Protein AF-A0A1G2BNE0-F1 (afdb_monomer_lite)

Secondary structure (DSSP, 8-state):
-----SSGGGS-HHHHHHHTSHHHHHHHHHHHHHTT--HHHHHHHHHHHHHHHTTSS-GGGHHHHHTTSTTGGGS-HHHHHHHHIIIIIGGGHHHHS-HHHHHHHHT-------PPPPPHHHHHHHHHTSSSPPEEE-HHHHHHH-GGGGGSBSSSSPEE-TTS-EE--BHHHHHHHHHHHH-SS---HHHHHHHHHH-TTGGGS-HHHHHHHHHHHHHHHH---EEEEE-TTSBEEEESS--HHHHHHHHHHHHHHHHHHHHHHHHHHHHHHHHHHHHHHHHHHHHHTT-TTHHHHHHHHHHHHT-HHHHHHHHHHHHHTT-HHHHHHH-HHHHHHHHHHHHHHH-HHHHHH--S--SSHHHHHHHHHIIIIIIS---HHHHHHHHHHHHHHTT-SS-SEEEETTTTEEEEPPEEEETTEEEE-

Radius of gyration: 36.41 Å; chains: 1; bounding box: 73×84×83 Å

Sequence (425 aa):
MPNVLTSFDELPPAVKTVVLSDDVSDANVTLRAAHTLSPPQYDYMLRTIREILLSRIGVLDLSSALSRMPAGNRVDLRKLALDIALTRLWPLQDYLGTVDVLINRLGGRAPEKIPLPRPETDSATEEEVSTVSWLPGSAKDMLERFPRFAEMYLTHRPIRDTEGRLRPPTVTVWLQDYLHTMGATGANSLKRSQYLAKSGNTRTLTDEEKMNLLNFLESYEDMVDMYWRVTGDSFLLIERELPKEAARQQRSAAATLQLSALTDYYRNMQENYARVLEDKKRGLKLEIGENTRKLADIVWDSLGLGDTDRCVAAIDLMLDRQIMQDILKTDQRFRGIVARMIEVKYGLQARARWNGDFTQLSPWFLFLRLLLADKLRMEEGRAAIIADYLNKKAGYRMSPLYLDLNSGKFLFREITYENGTLAVA

Organism: NCBI:txid1798549

Structure (mmCIF, N/CA/C/O backbone):
data_AF-A0A1G2BNE0-F1
#
_entry.id   AF-A0A1G2BNE0-F1
#
loop_
_atom_site.group_PDB
_atom_site.id
_atom_site.type_symbol
_atom_site.label_atom_id
_atom_site.label_alt_id
_atom_site.label_comp_id
_atom_site.label_asym_id
_atom_site.label_entity_id
_atom_site.label_seq_id
_atom_site.pdbx_PDB_ins_code
_atom_site.Cartn_x
_atom_site.Cartn_y
_atom_site.Cartn_z
_atom_site.occupancy
_atom_site.B_iso_or_equiv
_atom_site.auth_seq_id
_atom_site.auth_comp_id
_atom_site.auth_asym_id
_atom_site.auth_atom_id
_atom_site.pdbx_PDB_model_num
ATOM 1 N N . MET A 1 1 ? -19.904 -31.376 27.453 1.00 40.84 1 MET A N 1
ATOM 2 C CA . MET A 1 1 ? -18.930 -32.114 26.623 1.00 40.84 1 MET A CA 1
ATOM 3 C C . MET A 1 1 ? -18.134 -31.081 25.845 1.00 40.84 1 MET A C 1
ATOM 5 O O . MET A 1 1 ? -18.768 -30.136 25.390 1.00 40.84 1 MET A O 1
ATOM 9 N N . PRO A 1 2 ? -16.798 -31.177 25.770 1.00 51.44 2 PRO A N 1
ATOM 10 C CA . PRO A 1 2 ? -16.008 -30.249 24.963 1.00 51.44 2 PRO A CA 1
ATOM 11 C C . PRO A 1 2 ? -16.441 -30.340 23.491 1.00 51.44 2 PRO A C 1
ATOM 13 O O . PRO A 1 2 ? -16.740 -31.433 23.008 1.00 51.44 2 PRO A O 1
ATOM 16 N N . ASN A 1 3 ? -16.528 -29.196 22.806 1.00 65.56 3 ASN A N 1
ATOM 17 C CA . ASN A 1 3 ? -16.832 -29.144 21.375 1.00 65.56 3 ASN A CA 1
ATOM 18 C C . ASN A 1 3 ? -15.723 -29.873 20.609 1.00 65.56 3 ASN A C 1
ATOM 20 O O . ASN A 1 3 ? -14.571 -29.445 20.634 1.00 65.56 3 ASN A O 1
ATOM 24 N N . VAL A 1 4 ? -16.066 -30.981 19.953 1.00 70.19 4 VAL A N 1
ATOM 25 C CA . VAL A 1 4 ? -15.125 -31.730 19.114 1.00 70.19 4 VAL A CA 1
ATOM 26 C C . VAL A 1 4 ? -14.950 -30.975 17.803 1.00 70.19 4 VAL A C 1
ATOM 28 O O . VAL A 1 4 ? -15.927 -30.762 17.086 1.00 70.19 4 VAL A O 1
ATOM 31 N N . LEU A 1 5 ? -13.715 -30.586 17.489 1.00 72.31 5 LEU A N 1
ATOM 32 C CA . LEU A 1 5 ? -13.405 -29.847 16.268 1.00 72.31 5 LEU A CA 1
ATOM 33 C C . LEU A 1 5 ? -13.205 -30.807 15.090 1.00 72.31 5 LEU A C 1
ATOM 35 O O . LEU A 1 5 ? -12.603 -31.888 15.207 1.00 72.31 5 LEU A O 1
ATOM 39 N N . THR A 1 6 ? -13.717 -30.423 13.925 1.00 75.06 6 THR A N 1
ATOM 40 C CA . THR A 1 6 ? -13.637 -31.241 12.711 1.00 75.06 6 THR A CA 1
ATOM 41 C C . THR A 1 6 ? -12.370 -30.959 11.909 1.00 75.06 6 THR A C 1
ATOM 43 O O . THR A 1 6 ? -11.842 -31.876 11.270 1.00 75.06 6 THR A O 1
ATOM 46 N N . SER A 1 7 ? -11.819 -29.745 12.010 1.00 86.94 7 SER A N 1
ATOM 47 C CA . SER A 1 7 ? -10.643 -29.316 11.251 1.00 86.94 7 SER A CA 1
ATOM 48 C C . SER A 1 7 ? -9.696 -28.420 12.058 1.00 86.94 7 SER A C 1
ATOM 50 O O . SER A 1 7 ? -10.061 -27.846 13.080 1.00 86.94 7 SER A O 1
ATOM 52 N N . PHE A 1 8 ? -8.450 -28.303 11.583 1.00 85.38 8 PHE A N 1
ATOM 53 C CA . PHE A 1 8 ? -7.445 -27.406 12.168 1.00 85.38 8 PHE A CA 1
ATOM 54 C C . PHE A 1 8 ? -7.850 -25.930 12.041 1.00 85.38 8 PHE A C 1
ATOM 56 O O . PHE A 1 8 ? -7.502 -25.112 12.892 1.00 85.38 8 PHE A O 1
ATOM 63 N N . ASP A 1 9 ? -8.634 -25.597 11.015 1.00 85.94 9 ASP A N 1
ATOM 64 C CA . ASP A 1 9 ? -9.104 -24.239 10.751 1.00 85.94 9 ASP A CA 1
ATOM 65 C C . ASP A 1 9 ? -10.111 -23.742 11.795 1.00 85.94 9 ASP A C 1
ATOM 67 O O . ASP A 1 9 ? -10.322 -22.537 11.912 1.00 85.94 9 ASP A O 1
ATOM 71 N N . GLU A 1 10 ? -10.663 -24.631 12.616 1.00 88.81 10 GLU A N 1
ATOM 72 C CA . GLU A 1 10 ? -11.574 -24.274 13.707 1.00 88.81 10 GLU A CA 1
ATOM 73 C C . GLU A 1 10 ? -10.846 -23.967 15.028 1.00 88.81 10 GLU A C 1
ATOM 75 O O . GLU A 1 10 ? -11.484 -23.572 16.004 1.00 88.81 10 GLU A O 1
ATOM 80 N N . LEU A 1 11 ? -9.518 -24.140 15.095 1.00 89.31 11 LEU A N 1
ATOM 81 C CA . LEU A 1 11 ? -8.759 -23.820 16.306 1.00 89.31 11 LEU A CA 1
ATOM 82 C C . LEU A 1 11 ? -8.760 -22.304 16.587 1.00 89.31 11 LEU A C 1
ATOM 84 O O . LEU A 1 11 ? -8.671 -21.506 15.645 1.00 89.31 11 LEU A O 1
ATOM 88 N N . PRO A 1 12 ? -8.779 -21.885 17.868 1.00 90.75 12 PRO A N 1
ATOM 89 C CA . PRO A 1 12 ? -8.624 -20.479 18.225 1.00 90.75 12 PRO A CA 1
ATOM 90 C C . PRO A 1 12 ? -7.333 -19.884 17.633 1.00 90.75 12 PRO A C 1
ATOM 92 O O . PRO A 1 12 ? -6.305 -20.568 17.639 1.00 90.75 12 PRO A O 1
ATOM 95 N N . PRO A 1 13 ? -7.331 -18.617 17.172 1.00 86.50 13 PRO A N 1
ATOM 96 C CA . PRO A 1 13 ? -6.152 -17.991 16.569 1.00 86.50 13 PRO A CA 1
ATOM 97 C C . PRO A 1 13 ? -4.893 -18.081 17.440 1.00 86.50 13 PRO A C 1
ATOM 99 O O . PRO A 1 13 ? -3.853 -18.504 16.950 1.00 86.50 13 PRO A O 1
ATOM 102 N N . ALA A 1 14 ? -5.011 -17.812 18.747 1.00 87.56 14 ALA A N 1
ATOM 103 C CA . ALA A 1 14 ? -3.910 -17.942 19.710 1.00 87.56 14 ALA A CA 1
ATOM 104 C C . ALA A 1 14 ? -3.272 -19.344 19.707 1.00 87.56 14 ALA A C 1
ATOM 106 O O . ALA A 1 14 ? -2.053 -19.494 19.748 1.00 87.56 14 ALA A O 1
ATOM 107 N N . VAL A 1 15 ? -4.104 -20.387 19.613 1.00 92.69 15 VAL A N 1
ATOM 108 C CA . VAL A 1 15 ? -3.657 -21.785 19.570 1.00 92.69 15 VAL A CA 1
ATOM 109 C C . VAL A 1 15 ? -2.975 -22.081 18.237 1.00 92.69 15 VAL A C 1
ATOM 111 O O . VAL A 1 15 ? -1.924 -22.717 18.226 1.00 92.69 15 VAL A O 1
ATOM 114 N N . LYS A 1 16 ? -3.528 -21.599 17.116 1.00 92.00 16 LYS A N 1
ATOM 115 C CA . LYS A 1 16 ? -2.912 -21.760 15.789 1.00 92.00 16 LYS A CA 1
ATOM 116 C C . LYS A 1 16 ? -1.530 -21.121 15.728 1.00 92.00 16 LYS A C 1
ATOM 118 O O . LYS A 1 16 ? -0.616 -21.770 15.235 1.00 92.00 16 LYS A O 1
ATOM 123 N N . THR A 1 17 ? -1.366 -19.912 16.262 1.00 89.56 17 THR A N 1
ATOM 124 C CA . THR A 1 17 ? -0.073 -19.212 16.294 1.00 89.56 17 THR A CA 1
ATOM 125 C C . THR A 1 17 ? 0.987 -20.035 17.013 1.00 89.56 17 THR A C 1
ATOM 127 O O . THR A 1 17 ? 2.073 -20.231 16.479 1.00 89.56 17 THR A O 1
ATOM 130 N N . VAL A 1 18 ? 0.658 -20.589 18.185 1.00 91.75 18 VAL A N 1
ATOM 131 C CA . VAL A 1 18 ? 1.583 -21.466 18.914 1.00 91.75 18 VAL A CA 1
ATOM 132 C C . VAL A 1 18 ? 1.841 -22.751 18.131 1.00 91.75 18 VAL A C 1
ATOM 134 O O . VAL A 1 18 ? 2.983 -23.155 17.990 1.00 91.75 18 VAL A O 1
ATOM 137 N N . VAL A 1 19 ? 0.816 -23.411 17.586 1.00 91.88 19 VAL A N 1
ATOM 138 C CA . VAL A 1 19 ? 0.994 -24.693 16.878 1.00 91.88 19 VAL A CA 1
ATOM 139 C C . VAL A 1 19 ? 1.752 -24.547 15.551 1.00 91.88 19 VAL A C 1
ATOM 141 O O . VAL A 1 19 ? 2.367 -25.514 15.106 1.00 91.88 19 VAL A O 1
ATOM 144 N N . LEU A 1 20 ? 1.716 -23.374 14.922 1.00 88.38 20 LEU A N 1
ATOM 145 C CA . LEU A 1 20 ? 2.417 -23.082 13.671 1.00 88.38 20 LEU A CA 1
ATOM 146 C C . LEU A 1 20 ? 3.781 -22.410 13.879 1.00 88.38 20 LEU A C 1
ATOM 148 O O . LEU A 1 20 ? 4.430 -22.092 12.887 1.00 88.38 20 LEU A O 1
ATOM 152 N N . SER A 1 21 ? 4.219 -22.183 15.121 1.00 89.50 21 SER A N 1
ATOM 153 C CA . SER A 1 21 ? 5.506 -21.532 15.371 1.00 89.50 21 SER A CA 1
ATOM 154 C C . SER A 1 21 ? 6.698 -22.430 15.013 1.00 89.50 21 SER A C 1
ATOM 156 O O . SER A 1 21 ? 6.613 -23.665 15.022 1.00 89.50 21 SER A O 1
ATOM 158 N N . ASP A 1 22 ? 7.841 -21.806 14.728 1.00 83.75 22 ASP A N 1
ATOM 159 C CA . ASP A 1 22 ? 9.083 -22.524 14.423 1.00 83.75 22 ASP A CA 1
ATOM 160 C C . ASP A 1 22 ? 9.552 -23.368 15.620 1.00 83.75 22 ASP A C 1
ATOM 162 O O . ASP A 1 22 ? 9.897 -24.539 15.449 1.00 83.75 22 ASP A O 1
ATOM 166 N N . ASP A 1 23 ? 9.408 -22.848 16.847 1.00 85.88 23 ASP A N 1
ATOM 167 C CA . ASP A 1 23 ? 9.718 -23.563 18.097 1.00 85.88 23 ASP A CA 1
ATOM 168 C C . ASP A 1 23 ? 9.005 -24.918 18.187 1.00 85.88 23 ASP A C 1
ATOM 170 O O . ASP A 1 23 ? 9.530 -25.917 18.685 1.00 85.88 23 ASP A O 1
ATOM 174 N N . VAL A 1 24 ? 7.771 -24.962 17.692 1.00 86.44 24 VAL A N 1
ATOM 175 C CA . VAL A 1 24 ? 6.940 -26.156 17.678 1.00 86.44 24 VAL A CA 1
ATOM 176 C C . VAL A 1 24 ? 7.434 -27.176 16.655 1.00 86.44 24 VAL A C 1
ATOM 178 O O . VAL A 1 24 ? 7.441 -28.382 16.943 1.00 86.44 24 VAL A O 1
ATOM 181 N N . SER A 1 25 ? 7.847 -26.714 15.479 1.00 81.25 25 SER A N 1
ATOM 182 C CA . SER A 1 25 ? 8.439 -27.568 14.449 1.00 81.25 25 SER A CA 1
ATOM 183 C C . SER A 1 25 ? 9.757 -28.173 14.936 1.00 81.25 25 SER A C 1
ATOM 185 O O . SER A 1 25 ? 9.936 -29.395 14.861 1.00 81.25 25 SER A O 1
ATOM 187 N N . ASP A 1 26 ? 10.613 -27.359 15.551 1.00 89.06 26 ASP A N 1
ATOM 188 C CA . ASP A 1 26 ? 11.897 -27.776 16.118 1.00 89.06 26 ASP A CA 1
ATOM 189 C C . ASP A 1 26 ? 11.730 -28.740 17.299 1.00 89.06 26 ASP A C 1
ATOM 191 O O . ASP A 1 26 ? 12.454 -29.739 17.410 1.00 89.06 26 ASP A O 1
ATOM 195 N N . ALA A 1 27 ? 10.717 -28.522 18.144 1.00 91.44 27 ALA A N 1
ATOM 196 C CA . ALA A 1 27 ? 10.373 -29.445 19.222 1.00 91.44 27 ALA A CA 1
ATOM 197 C C . ALA A 1 27 ? 10.005 -30.838 18.687 1.00 91.44 27 ALA A C 1
ATOM 199 O O . ALA A 1 27 ? 10.442 -31.847 19.244 1.00 91.44 27 ALA A O 1
ATOM 200 N N . ASN A 1 28 ? 9.254 -30.930 17.582 1.00 92.88 28 ASN A N 1
ATOM 201 C CA . ASN A 1 28 ? 8.907 -32.225 16.988 1.00 92.88 28 ASN A CA 1
ATOM 202 C C . ASN A 1 28 ? 10.147 -32.955 16.440 1.00 92.88 28 ASN A C 1
ATOM 204 O O . ASN A 1 28 ? 10.296 -34.163 16.654 1.00 92.88 28 ASN A O 1
ATOM 208 N N . VAL A 1 29 ? 11.059 -32.235 15.778 1.00 91.94 29 VAL A N 1
ATOM 209 C CA . VAL A 1 29 ? 12.330 -32.800 15.286 1.00 91.94 29 VAL A CA 1
ATOM 210 C C . VAL A 1 29 ? 13.188 -33.290 16.455 1.00 91.94 29 VAL A C 1
ATOM 212 O O . VAL A 1 29 ? 13.724 -34.402 16.411 1.00 91.94 29 VAL A O 1
ATOM 215 N N . THR A 1 30 ? 13.247 -32.510 17.534 1.00 95.31 30 THR A N 1
ATOM 216 C CA . THR A 1 30 ? 13.986 -32.850 18.755 1.00 95.31 30 THR A CA 1
ATOM 217 C C . THR A 1 30 ? 13.413 -34.095 19.432 1.00 95.31 30 THR A C 1
ATOM 219 O O . THR A 1 30 ? 14.171 -35.003 19.774 1.00 95.31 30 THR A O 1
ATOM 222 N N . LEU A 1 31 ? 12.084 -34.208 19.554 1.00 96.38 31 LEU A N 1
ATOM 223 C CA . LEU A 1 31 ? 11.413 -35.402 20.086 1.00 96.38 31 LEU A CA 1
ATOM 224 C C . LEU A 1 31 ? 11.733 -36.652 19.260 1.00 96.38 31 LEU A C 1
ATOM 226 O O . LEU A 1 31 ? 12.041 -37.708 19.817 1.00 96.38 31 LEU A O 1
ATOM 230 N N . ARG A 1 32 ? 11.700 -36.533 17.927 1.00 97.12 32 ARG A N 1
ATOM 231 C CA . ARG A 1 32 ? 12.038 -37.637 17.021 1.00 97.12 32 ARG A CA 1
ATOM 232 C C . ARG A 1 32 ? 13.462 -38.130 17.252 1.00 97.12 32 ARG A C 1
ATOM 234 O O . ARG A 1 32 ? 13.671 -39.340 17.339 1.00 97.12 32 ARG A O 1
ATOM 241 N N . ALA A 1 33 ? 14.418 -37.207 17.344 1.00 96.31 33 ALA A N 1
ATOM 242 C CA . ALA A 1 33 ? 15.822 -37.529 17.566 1.00 96.31 33 ALA A CA 1
ATOM 243 C C . ALA A 1 33 ? 16.051 -38.140 18.959 1.00 96.31 33 ALA A C 1
ATOM 245 O O . ALA A 1 33 ? 16.653 -39.208 19.063 1.00 96.31 33 ALA A O 1
ATOM 246 N N . ALA A 1 34 ? 15.509 -37.521 20.012 1.00 97.12 34 ALA A N 1
ATOM 247 C CA . ALA A 1 34 ? 15.708 -37.936 21.402 1.00 97.12 34 ALA A CA 1
ATOM 248 C C . ALA A 1 34 ? 15.182 -39.350 21.698 1.00 97.12 34 ALA A C 1
ATOM 250 O O . ALA A 1 34 ? 15.784 -40.082 22.483 1.00 97.12 34 ALA A O 1
ATOM 251 N N . HIS A 1 35 ? 14.088 -39.751 21.044 1.00 97.12 35 HIS A N 1
ATOM 252 C CA . HIS A 1 35 ? 13.462 -41.070 21.218 1.00 97.12 35 HIS A CA 1
ATOM 253 C C . HIS A 1 35 ? 13.753 -42.042 20.073 1.00 97.12 35 HIS A C 1
ATOM 255 O O . HIS A 1 35 ? 13.184 -43.130 20.029 1.00 97.12 35 HIS A O 1
ATOM 261 N N . THR A 1 36 ? 14.641 -41.661 19.146 1.00 96.69 36 THR A N 1
ATOM 262 C CA . THR A 1 36 ? 15.046 -42.475 17.985 1.00 96.69 36 THR A CA 1
ATOM 263 C C . THR A 1 36 ? 13.844 -43.011 17.185 1.00 96.69 36 THR A C 1
ATOM 265 O O . THR A 1 36 ? 13.821 -44.167 16.755 1.00 96.69 36 THR A O 1
ATOM 268 N N . LEU A 1 37 ? 12.811 -42.180 17.001 1.00 96.81 37 LEU A N 1
ATOM 269 C CA . LEU A 1 37 ? 11.553 -42.611 16.388 1.00 96.81 37 LEU A CA 1
ATOM 270 C C . LEU A 1 37 ? 11.744 -42.894 14.893 1.00 96.81 37 LEU A C 1
ATOM 272 O O . LEU A 1 37 ? 12.189 -42.036 14.118 1.00 96.81 37 LEU A O 1
ATOM 276 N N . SER A 1 38 ? 11.340 -44.092 14.468 1.00 96.38 38 SER A N 1
ATOM 277 C CA . SER A 1 38 ? 11.225 -44.421 13.044 1.00 96.38 38 SER A CA 1
ATOM 278 C C . SER A 1 38 ? 10.166 -43.536 12.361 1.00 96.38 38 SER A C 1
ATOM 280 O O . SER A 1 38 ? 9.273 -43.026 13.042 1.00 96.38 38 SER A O 1
ATOM 282 N N . PRO A 1 39 ? 10.207 -43.355 11.025 1.00 96.06 39 PRO A N 1
ATOM 283 C CA . PRO A 1 39 ? 9.221 -42.521 10.332 1.00 96.06 39 PRO A CA 1
ATOM 284 C C . PRO A 1 39 ? 7.753 -42.881 10.652 1.00 96.06 39 PRO A C 1
ATOM 286 O O . PRO A 1 39 ? 7.015 -41.981 11.044 1.00 96.06 39 PRO A O 1
ATOM 289 N N . PRO A 1 40 ? 7.332 -44.168 10.659 1.00 97.06 40 PRO A N 1
ATOM 290 C CA . PRO A 1 40 ? 5.951 -44.519 11.011 1.00 97.06 40 PRO A CA 1
ATOM 291 C C . PRO A 1 40 ? 5.562 -44.178 12.459 1.00 97.06 40 PRO A C 1
ATOM 293 O O . PRO A 1 40 ? 4.404 -43.872 12.741 1.00 97.06 40 PRO A O 1
ATOM 296 N N . GLN A 1 41 ? 6.513 -44.243 13.394 1.00 97.06 41 GLN A N 1
ATOM 297 C CA . GLN A 1 41 ? 6.291 -43.880 14.798 1.00 97.06 41 GLN A CA 1
ATOM 298 C C . GLN A 1 41 ? 6.159 -42.368 14.969 1.00 97.06 41 GLN A C 1
ATOM 300 O O . GLN A 1 41 ? 5.294 -41.903 15.710 1.00 97.06 41 GLN A O 1
ATOM 305 N N . TYR A 1 42 ? 6.986 -41.607 14.253 1.00 97.06 42 TYR A N 1
ATOM 306 C CA . TYR A 1 42 ? 6.926 -40.152 14.235 1.00 97.06 42 TYR A CA 1
ATOM 307 C C . TYR A 1 42 ? 5.597 -39.651 13.652 1.00 97.06 42 TYR A C 1
ATOM 309 O O . TYR A 1 42 ? 4.924 -38.834 14.281 1.00 97.06 42 TYR A O 1
ATOM 317 N N . ASP A 1 43 ? 5.148 -40.221 12.533 1.00 95.06 43 ASP A N 1
ATOM 318 C CA . ASP A 1 43 ? 3.848 -39.888 11.937 1.00 95.06 43 ASP A CA 1
ATOM 319 C C . ASP A 1 43 ? 2.689 -40.219 12.891 1.00 95.06 43 ASP A C 1
ATOM 321 O O . ASP A 1 43 ? 1.748 -39.435 13.055 1.00 95.06 43 ASP A O 1
ATOM 325 N N . TYR A 1 44 ? 2.771 -41.362 13.583 1.00 97.62 44 TYR A N 1
ATOM 326 C CA . TYR A 1 44 ? 1.791 -41.746 14.599 1.00 97.62 44 TYR A CA 1
ATOM 327 C C . TYR A 1 44 ? 1.757 -40.751 15.770 1.00 97.62 44 TYR A C 1
ATOM 329 O O . TYR A 1 44 ? 0.674 -40.388 16.242 1.00 97.62 44 TYR A O 1
ATOM 337 N N . MET A 1 45 ? 2.924 -40.298 16.236 1.00 97.44 45 MET A N 1
ATOM 338 C CA . MET A 1 45 ? 3.055 -39.294 17.293 1.00 97.44 45 MET A CA 1
ATOM 339 C C . MET A 1 45 ? 2.399 -37.972 16.881 1.00 97.44 45 MET A C 1
ATOM 341 O O . MET A 1 45 ? 1.534 -37.477 17.605 1.00 97.44 45 MET A O 1
ATOM 345 N N . LEU A 1 46 ? 2.747 -37.433 15.708 1.00 96.69 46 LEU A N 1
ATOM 346 C CA . LEU A 1 46 ? 2.178 -36.180 15.199 1.00 96.69 46 LEU A CA 1
ATOM 347 C C . LEU A 1 46 ? 0.658 -36.268 15.044 1.00 96.69 46 LEU A C 1
ATOM 349 O O . LEU A 1 46 ? -0.063 -35.352 15.443 1.00 96.69 46 LEU A O 1
ATOM 353 N N . ARG A 1 47 ? 0.154 -37.399 14.534 1.00 97.25 47 ARG A N 1
ATOM 354 C CA . ARG A 1 47 ? -1.288 -37.652 14.454 1.00 97.25 47 ARG A CA 1
ATOM 355 C C . ARG A 1 47 ? -1.936 -37.661 15.838 1.00 97.25 47 ARG A C 1
ATOM 357 O O . ARG A 1 47 ? -2.980 -37.050 16.008 1.00 97.25 47 ARG A O 1
ATOM 364 N N . THR A 1 48 ? -1.321 -38.308 16.826 1.00 97.75 48 THR A N 1
ATOM 365 C CA . THR A 1 48 ? -1.856 -38.359 18.198 1.00 97.75 48 THR A CA 1
ATOM 366 C C . THR A 1 48 ? -1.921 -36.964 18.824 1.00 97.75 48 THR A C 1
ATOM 368 O O . THR A 1 48 ? -2.944 -36.606 19.402 1.00 97.75 48 THR A O 1
ATOM 371 N N . ILE A 1 49 ? -0.874 -36.149 18.649 1.00 97.12 49 ILE A N 1
ATOM 372 C CA . ILE A 1 49 ? -0.860 -34.748 19.099 1.00 97.12 49 ILE A CA 1
ATOM 373 C C . ILE A 1 49 ? -2.000 -33.972 18.433 1.00 97.12 49 ILE A C 1
ATOM 375 O O . ILE A 1 49 ? -2.769 -33.307 19.121 1.00 97.12 49 ILE A O 1
ATOM 379 N N . ARG A 1 50 ? -2.163 -34.102 17.111 1.00 95.50 50 ARG A N 1
ATOM 380 C CA . ARG A 1 50 ? -3.248 -33.446 16.368 1.00 95.50 50 ARG A CA 1
ATOM 381 C C . ARG A 1 50 ? -4.633 -33.830 16.894 1.00 95.50 50 ARG A C 1
ATOM 383 O O . ARG A 1 50 ? -5.479 -32.958 17.050 1.00 95.50 50 ARG A O 1
ATOM 390 N N . GLU A 1 51 ? -4.872 -35.106 17.175 1.00 96.81 51 GLU A N 1
ATOM 391 C CA . GLU A 1 51 ? -6.164 -35.574 17.692 1.00 96.81 51 GLU A CA 1
ATOM 392 C C . GLU A 1 51 ? -6.466 -35.030 19.102 1.00 96.81 51 GLU A C 1
ATOM 394 O O . GLU A 1 51 ? -7.625 -34.747 19.408 1.00 96.81 51 GLU A O 1
ATOM 399 N N . ILE A 1 52 ? -5.441 -34.808 19.935 1.00 96.88 52 ILE A N 1
ATOM 400 C CA . ILE A 1 52 ? -5.586 -34.120 21.231 1.00 96.88 52 ILE A CA 1
ATOM 401 C C . ILE A 1 52 ? -5.913 -32.637 21.026 1.00 96.88 52 ILE A C 1
ATOM 403 O O . ILE A 1 52 ? -6.823 -32.122 21.670 1.00 96.88 52 ILE A O 1
ATOM 407 N N . LEU A 1 53 ? -5.227 -31.957 20.100 1.00 95.44 53 LEU A N 1
ATOM 408 C CA . LEU A 1 53 ? -5.498 -30.547 19.787 1.00 95.44 53 LEU A CA 1
ATOM 409 C C . LEU A 1 53 ? -6.931 -30.328 19.291 1.00 95.44 53 LEU A C 1
ATOM 411 O O . LEU A 1 53 ? -7.555 -29.335 19.638 1.00 95.44 53 LEU A O 1
ATOM 415 N N . LEU A 1 54 ? -7.479 -31.273 18.526 1.00 94.19 54 LEU A N 1
ATOM 416 C CA . LEU A 1 54 ? -8.865 -31.231 18.046 1.00 94.19 54 LEU A CA 1
ATOM 417 C C . LEU A 1 54 ? -9.889 -31.726 19.085 1.00 94.19 54 LEU A C 1
ATOM 419 O O . LEU A 1 54 ? -11.067 -31.881 18.761 1.00 94.19 54 LEU A O 1
ATOM 423 N N . SER A 1 55 ? -9.454 -31.995 20.321 1.00 94.94 55 SER A N 1
ATOM 424 C CA . SER A 1 55 ? -10.277 -32.537 21.413 1.00 94.94 55 SER A CA 1
ATOM 425 C C . SER A 1 55 ? -10.975 -33.869 21.087 1.00 94.94 55 SER A C 1
ATOM 427 O O . SER A 1 55 ? -12.002 -34.197 21.679 1.00 94.94 55 SER A O 1
ATOM 429 N N . ARG A 1 56 ? -10.432 -34.661 20.152 1.00 94.25 56 ARG A N 1
ATOM 430 C CA . ARG A 1 56 ? -10.956 -35.995 19.790 1.00 94.25 56 ARG A CA 1
ATOM 431 C C . ARG A 1 56 ? -10.448 -37.091 20.719 1.00 94.25 56 ARG A C 1
ATOM 433 O O . ARG A 1 56 ? -11.115 -38.104 20.912 1.00 94.25 56 ARG A O 1
ATOM 440 N N . ILE A 1 57 ? -9.269 -36.877 21.296 1.00 96.62 57 ILE A N 1
ATOM 441 C CA . ILE A 1 57 ? -8.679 -37.701 22.350 1.00 96.62 57 ILE A CA 1
ATOM 442 C C . ILE A 1 57 ? -8.448 -36.790 23.557 1.00 96.62 57 ILE A C 1
ATOM 444 O O . ILE A 1 57 ? -7.952 -35.674 23.402 1.00 96.62 57 ILE A O 1
ATOM 448 N N . GLY A 1 58 ? -8.806 -37.244 24.760 1.00 96.25 58 GLY A N 1
ATOM 449 C CA . GLY A 1 58 ? -8.540 -36.486 25.978 1.00 96.25 58 GLY A CA 1
ATOM 450 C C . GLY A 1 58 ? -7.038 -36.364 26.241 1.00 96.25 58 GLY A C 1
ATOM 451 O O . GLY A 1 58 ? -6.276 -37.296 26.000 1.00 96.25 58 GLY A O 1
ATOM 452 N N . VAL A 1 59 ? -6.597 -35.234 26.800 1.00 97.75 59 VAL A N 1
ATOM 453 C CA . VAL A 1 59 ? -5.179 -35.001 27.152 1.00 97.75 59 VAL A CA 1
ATOM 454 C C . VAL A 1 59 ? -4.632 -36.131 28.035 1.00 97.75 59 VAL A C 1
ATOM 456 O O . VAL A 1 59 ? -3.528 -36.624 27.820 1.00 97.75 59 VAL A O 1
ATOM 459 N N . LEU A 1 60 ? -5.434 -36.597 28.998 1.00 97.62 60 LEU A N 1
ATOM 460 C CA . LEU A 1 60 ? -5.061 -37.675 29.920 1.00 97.62 60 LEU A CA 1
ATOM 461 C C . LEU A 1 60 ? -4.956 -39.058 29.251 1.00 97.62 60 LEU A C 1
ATOM 463 O O . LEU A 1 60 ? -4.358 -39.960 29.838 1.00 97.62 60 LEU A O 1
ATOM 467 N N . ASP A 1 61 ? -5.481 -39.220 28.035 1.00 97.94 61 ASP A N 1
ATOM 468 C CA . ASP A 1 61 ? -5.450 -40.472 27.275 1.00 97.94 61 ASP A CA 1
ATOM 469 C C . ASP A 1 61 ? -4.204 -40.602 26.384 1.00 97.94 61 ASP A C 1
ATOM 471 O O . ASP A 1 61 ? -4.046 -41.620 25.704 1.00 97.94 61 ASP A O 1
ATOM 475 N N . LEU A 1 62 ? -3.287 -39.620 26.404 1.00 97.94 62 LEU A N 1
ATOM 476 C CA . LEU A 1 62 ? -2.059 -39.624 25.598 1.00 97.94 62 LEU A CA 1
ATOM 477 C C . LEU A 1 62 ? -1.272 -40.937 25.746 1.00 97.94 62 LEU A C 1
ATOM 479 O O . LEU A 1 62 ? -0.930 -41.564 24.745 1.00 97.94 62 LEU A O 1
ATOM 483 N N . SER A 1 63 ? -1.027 -41.401 26.975 1.00 97.25 63 SER A N 1
ATOM 484 C CA . SER A 1 63 ? -0.271 -42.640 27.227 1.00 97.25 63 SER A CA 1
ATOM 485 C C . SER A 1 63 ? -0.955 -43.871 26.628 1.00 97.25 63 SER A C 1
ATOM 487 O O . SER A 1 63 ? -0.309 -44.709 25.995 1.00 97.25 63 SER A O 1
ATOM 489 N N . SER A 1 64 ? -2.278 -43.962 26.785 1.00 97.44 64 SER A N 1
ATOM 490 C CA . SER A 1 64 ? -3.090 -45.041 26.219 1.00 97.44 64 SER A CA 1
ATOM 491 C C . SER A 1 64 ? -3.071 -45.003 24.690 1.00 97.44 64 SER A C 1
ATOM 493 O O . SER A 1 64 ? -2.949 -46.048 24.051 1.00 97.44 64 SER A O 1
ATOM 495 N N . ALA A 1 65 ? -3.124 -43.814 24.086 1.00 97.69 65 ALA A N 1
ATOM 496 C CA . ALA A 1 65 ? -3.035 -43.644 22.639 1.00 97.69 65 ALA A CA 1
ATOM 497 C C . ALA A 1 65 ? -1.652 -44.039 22.088 1.00 97.69 65 ALA A C 1
ATOM 499 O O . ALA A 1 65 ? -1.580 -44.730 21.067 1.00 97.69 65 ALA A O 1
ATOM 500 N N . LEU A 1 66 ? -0.564 -43.674 22.777 1.00 97.38 66 LEU A N 1
ATOM 501 C CA . LEU A 1 66 ? 0.806 -44.037 22.390 1.00 97.38 66 LEU A CA 1
ATOM 502 C C . LEU A 1 66 ? 1.097 -45.536 22.563 1.00 97.38 66 LEU A C 1
ATOM 504 O O . LEU A 1 66 ? 1.895 -46.079 21.805 1.00 97.38 66 LEU A O 1
ATOM 508 N N . SER A 1 67 ? 0.415 -46.241 23.473 1.00 96.88 67 SER A N 1
ATOM 509 C CA . SER A 1 67 ? 0.553 -47.706 23.618 1.00 96.88 67 SER A CA 1
ATOM 510 C C . SER A 1 67 ? 0.190 -48.494 22.350 1.00 96.88 67 SER A C 1
ATOM 512 O O . SER A 1 67 ? 0.653 -49.617 22.158 1.00 96.88 67 SER A O 1
ATOM 514 N N . ARG A 1 68 ? -0.600 -47.887 21.454 1.00 97.62 68 ARG A N 1
ATOM 515 C CA . ARG A 1 68 ? -0.997 -48.452 20.155 1.00 97.62 68 ARG A CA 1
ATOM 516 C C . ARG A 1 68 ? -0.039 -48.071 19.016 1.00 97.62 68 ARG A C 1
ATOM 518 O O . ARG A 1 68 ? -0.319 -48.373 17.857 1.00 97.62 68 ARG A O 1
ATOM 525 N N . MET A 1 69 ? 1.071 -47.396 19.320 1.00 97.56 69 MET A N 1
ATOM 526 C CA . MET A 1 69 ? 2.074 -47.006 18.332 1.00 97.56 69 MET A CA 1
ATOM 527 C C . MET A 1 69 ? 2.755 -48.247 17.719 1.00 97.56 69 MET A C 1
ATOM 529 O O . MET A 1 69 ? 3.151 -49.158 18.454 1.00 97.56 69 MET A O 1
ATOM 533 N N . PRO A 1 70 ? 2.957 -48.292 16.387 1.00 94.62 70 PRO A N 1
ATOM 534 C CA . PRO A 1 70 ? 3.686 -49.377 15.733 1.00 94.62 70 PRO A CA 1
ATOM 535 C C . PRO A 1 70 ? 5.080 -49.587 16.341 1.00 94.62 70 PRO A C 1
ATOM 537 O O . PRO A 1 70 ? 5.850 -48.638 16.484 1.00 94.62 70 PRO A O 1
ATOM 540 N N . ALA A 1 71 ? 5.406 -50.833 16.700 1.00 92.75 71 ALA A N 1
ATOM 541 C CA . ALA A 1 71 ? 6.665 -51.191 17.367 1.00 92.75 71 ALA A CA 1
ATOM 542 C C . ALA A 1 71 ? 6.965 -50.362 18.640 1.00 92.75 71 ALA A C 1
ATOM 544 O O . ALA A 1 71 ? 8.126 -50.093 18.956 1.00 92.75 71 ALA A O 1
ATOM 545 N N . GLY A 1 72 ? 5.924 -49.947 19.375 1.00 88.44 72 GLY A N 1
ATOM 546 C CA . GLY A 1 72 ? 6.053 -49.125 20.583 1.00 88.44 72 GLY A CA 1
ATOM 547 C C . GLY A 1 72 ? 6.859 -49.777 21.713 1.00 88.44 72 GLY A C 1
ATOM 548 O O . GLY A 1 72 ? 7.390 -49.076 22.561 1.00 88.44 72 GLY A O 1
ATOM 549 N N . ASN A 1 73 ? 7.045 -51.101 21.688 1.00 92.38 73 ASN A N 1
ATOM 550 C CA . ASN A 1 73 ? 7.891 -51.832 22.637 1.00 92.38 73 ASN A CA 1
ATOM 551 C C . ASN A 1 73 ? 9.390 -51.481 22.556 1.00 92.38 73 ASN A C 1
ATOM 553 O O . ASN A 1 73 ? 10.150 -51.885 23.432 1.00 92.38 73 ASN A O 1
ATOM 557 N N . ARG A 1 74 ? 9.827 -50.765 21.513 1.00 92.31 74 ARG A N 1
ATOM 558 C CA . ARG A 1 74 ? 11.218 -50.314 21.340 1.00 92.31 74 ARG A CA 1
ATOM 559 C C . ARG A 1 74 ? 11.485 -48.907 21.876 1.00 92.31 74 ARG A C 1
ATOM 561 O O . ARG A 1 74 ? 12.629 -48.470 21.847 1.00 92.31 74 ARG A O 1
ATOM 568 N N . VAL A 1 75 ? 10.450 -48.200 22.323 1.00 95.62 75 VAL A N 1
ATOM 569 C CA . VAL A 1 75 ? 10.528 -46.810 22.781 1.00 95.62 75 VAL A CA 1
ATOM 570 C C . VAL A 1 75 ? 10.015 -46.748 24.214 1.00 95.62 75 VAL A C 1
ATOM 572 O O . VAL A 1 75 ? 9.024 -47.393 24.551 1.00 95.62 75 VAL A O 1
ATOM 575 N N . ASP A 1 76 ? 10.658 -45.955 25.068 1.00 97.44 76 ASP A N 1
ATOM 576 C CA . ASP A 1 76 ? 10.099 -45.638 26.382 1.00 97.44 76 ASP A CA 1
ATOM 577 C C . ASP A 1 76 ? 8.896 -44.697 26.206 1.00 97.44 76 ASP A C 1
ATOM 579 O O . ASP A 1 76 ? 9.020 -43.471 26.184 1.00 97.44 76 ASP A O 1
ATOM 583 N N . LEU A 1 77 ? 7.712 -45.290 26.039 1.00 97.19 77 LEU A N 1
ATOM 584 C CA . LEU A 1 77 ? 6.474 -44.558 25.766 1.00 97.19 77 LEU A CA 1
ATOM 585 C C . LEU A 1 77 ? 6.089 -43.606 26.900 1.00 97.19 77 LEU A C 1
ATOM 587 O O . LEU A 1 77 ? 5.445 -42.590 26.644 1.00 97.19 77 LEU A O 1
ATOM 591 N N . ARG A 1 78 ? 6.481 -43.911 28.143 1.00 97.69 78 ARG A N 1
ATOM 592 C CA . ARG A 1 78 ? 6.209 -43.035 29.286 1.00 97.69 78 ARG A CA 1
ATOM 593 C C . ARG A 1 78 ? 7.060 -41.776 29.192 1.00 97.69 78 ARG A C 1
ATOM 595 O O . ARG A 1 78 ? 6.528 -40.679 29.356 1.00 97.69 78 ARG A O 1
ATOM 602 N N . LYS A 1 79 ? 8.354 -41.933 28.907 1.00 97.88 79 LYS A N 1
ATOM 603 C CA . LYS A 1 79 ? 9.264 -40.801 28.713 1.00 97.88 79 LYS A CA 1
ATOM 604 C C . LYS A 1 79 ? 8.857 -39.963 27.498 1.00 97.88 79 LYS A C 1
ATOM 606 O O . LYS A 1 79 ? 8.780 -38.746 27.607 1.00 97.88 79 LYS A O 1
ATOM 611 N N . LEU A 1 80 ? 8.497 -40.606 26.385 1.00 98.00 80 LEU A N 1
ATOM 612 C CA . LEU A 1 80 ? 7.984 -39.919 25.197 1.00 98.00 80 LEU A CA 1
ATOM 613 C C . LEU A 1 80 ? 6.711 -39.115 25.502 1.00 98.00 80 LEU A C 1
ATOM 615 O O . LEU A 1 80 ? 6.606 -37.958 25.101 1.00 98.00 80 LEU A O 1
ATOM 619 N N . ALA A 1 81 ? 5.754 -39.699 26.231 1.00 98.31 81 ALA A N 1
ATOM 620 C CA . ALA A 1 81 ? 4.534 -38.999 26.631 1.00 98.31 81 ALA A CA 1
ATOM 621 C C . ALA A 1 81 ? 4.839 -37.760 27.483 1.00 98.31 81 ALA A C 1
ATOM 623 O O . ALA A 1 81 ? 4.195 -36.725 27.307 1.00 98.31 81 ALA A O 1
ATOM 624 N N . LEU A 1 82 ? 5.817 -37.859 28.392 1.00 98.25 82 LEU A N 1
ATOM 625 C CA . LEU A 1 82 ? 6.211 -36.751 29.259 1.00 98.25 82 LEU A CA 1
ATOM 626 C C . LEU A 1 82 ? 6.827 -35.612 28.446 1.00 98.25 82 LEU A C 1
ATOM 628 O O . LEU A 1 82 ? 6.433 -34.460 28.617 1.00 98.25 82 LEU A O 1
ATOM 632 N N . ASP A 1 83 ? 7.730 -35.937 27.523 1.00 98.12 83 ASP A N 1
ATOM 633 C CA . ASP A 1 83 ? 8.385 -34.930 26.692 1.00 98.12 83 ASP A CA 1
ATOM 634 C C . ASP A 1 83 ? 7.387 -34.258 25.737 1.00 98.12 83 ASP A C 1
ATOM 636 O O . ASP A 1 83 ? 7.435 -33.040 25.563 1.00 98.12 83 ASP A O 1
ATOM 640 N N . ILE A 1 84 ? 6.417 -35.000 25.184 1.00 98.19 84 ILE A N 1
ATOM 641 C CA . ILE A 1 84 ? 5.299 -34.419 24.417 1.00 98.19 84 ILE A CA 1
ATOM 642 C C . ILE A 1 84 ? 4.475 -33.476 25.300 1.00 98.19 84 ILE A C 1
ATOM 644 O O . ILE A 1 84 ? 4.158 -32.361 24.883 1.00 98.19 84 ILE A O 1
ATOM 648 N N . ALA A 1 85 ? 4.129 -33.896 26.519 1.00 98.00 85 ALA A N 1
ATOM 649 C CA . ALA A 1 85 ? 3.333 -33.075 27.423 1.00 98.00 85 ALA A CA 1
ATOM 650 C C . ALA A 1 85 ? 4.042 -31.753 27.758 1.00 98.00 85 ALA A C 1
ATOM 652 O O . ALA A 1 85 ? 3.409 -30.702 27.710 1.00 98.00 85 ALA A O 1
ATOM 653 N N . LEU A 1 86 ? 5.351 -31.794 28.015 1.00 97.31 86 LEU A N 1
ATOM 654 C CA . LEU A 1 86 ? 6.158 -30.618 28.347 1.00 97.31 86 LEU A CA 1
ATOM 655 C C . LEU A 1 86 ? 6.411 -29.697 27.149 1.00 97.31 86 LEU A C 1
ATOM 657 O O . LEU A 1 86 ? 6.305 -28.484 27.282 1.00 97.31 86 LEU A O 1
ATOM 661 N N . THR A 1 87 ? 6.750 -30.249 25.984 1.00 96.50 87 THR A N 1
ATOM 662 C CA . THR A 1 87 ? 7.209 -29.442 24.835 1.00 96.50 87 THR A CA 1
ATOM 663 C C . THR A 1 87 ? 6.091 -29.054 23.872 1.00 96.50 87 THR A C 1
ATOM 665 O O . THR A 1 87 ? 6.204 -28.057 23.164 1.00 96.50 87 THR A O 1
ATOM 668 N N . ARG A 1 88 ? 5.004 -29.835 23.812 1.00 95.88 88 ARG A N 1
ATOM 669 C CA . ARG A 1 88 ? 3.922 -29.647 22.830 1.00 95.88 88 ARG A CA 1
ATOM 670 C C . ARG A 1 88 ? 2.618 -29.203 23.467 1.00 95.88 88 ARG A C 1
ATOM 672 O O . ARG A 1 88 ? 1.946 -28.337 22.920 1.00 95.88 88 ARG A O 1
ATOM 679 N N . LEU A 1 89 ? 2.243 -29.807 24.593 1.00 97.06 89 LEU A N 1
ATOM 680 C CA . LEU A 1 89 ? 0.936 -29.560 25.207 1.00 97.06 89 LEU A CA 1
ATOM 681 C C . LEU A 1 89 ? 0.984 -28.445 26.256 1.00 97.06 89 LEU A C 1
ATOM 683 O O . LEU A 1 89 ? 0.013 -27.707 26.386 1.00 97.06 89 LEU A O 1
ATOM 687 N N . TRP A 1 90 ? 2.098 -28.289 26.979 1.00 96.69 90 TRP A N 1
ATOM 688 C CA . TRP A 1 90 ? 2.230 -27.278 28.033 1.00 96.69 90 TRP A CA 1
ATOM 689 C C . TRP A 1 90 ? 2.055 -25.835 27.542 1.00 96.69 90 TRP A C 1
ATOM 691 O O . TRP A 1 90 ? 1.294 -25.105 28.177 1.00 96.69 90 TRP A O 1
ATOM 701 N N . PRO A 1 91 ? 2.625 -25.418 26.391 1.00 95.88 91 PRO A N 1
ATOM 702 C CA . PRO A 1 91 ? 2.367 -24.080 25.846 1.00 95.88 91 PRO A CA 1
ATOM 703 C C . PRO A 1 91 ? 0.884 -23.805 25.546 1.00 95.88 91 PRO A C 1
ATOM 705 O O . PRO A 1 91 ? 0.493 -22.661 25.358 1.00 95.88 91 PRO A O 1
ATOM 708 N N . LEU A 1 92 ? 0.054 -24.853 25.497 1.00 96.19 92 LEU A N 1
ATOM 709 C CA . LEU A 1 92 ? -1.376 -24.812 25.192 1.00 96.19 92 LEU A CA 1
ATOM 710 C C . LEU A 1 92 ? -2.256 -25.155 26.403 1.00 96.19 92 LEU A C 1
ATOM 712 O O . LEU A 1 92 ? -3.441 -25.448 26.251 1.00 96.19 92 LEU A O 1
ATOM 716 N N . GLN A 1 93 ? -1.693 -25.142 27.608 1.00 95.75 93 GLN A N 1
ATOM 717 C CA . GLN A 1 93 ? -2.368 -25.511 28.855 1.00 95.75 93 GLN A CA 1
ATOM 718 C C . GLN A 1 93 ? -3.698 -24.782 29.103 1.00 95.75 93 GLN A C 1
ATOM 720 O O . GLN A 1 93 ? -4.627 -25.414 29.593 1.00 95.75 93 GLN A O 1
ATOM 725 N N . ASP A 1 94 ? -3.821 -23.500 28.742 1.00 93.75 94 ASP A N 1
ATOM 726 C CA . ASP A 1 94 ? -5.049 -22.725 28.972 1.00 93.75 94 ASP A CA 1
ATOM 727 C C . ASP A 1 94 ? -6.194 -23.232 28.086 1.00 93.75 94 ASP A C 1
ATOM 729 O O . ASP A 1 94 ? -7.354 -23.234 28.490 1.00 93.75 94 ASP A O 1
ATOM 733 N N . TYR A 1 95 ? -5.854 -23.717 26.889 1.00 95.12 95 TYR A N 1
ATOM 734 C CA . TYR A 1 95 ? -6.798 -24.317 25.953 1.00 95.12 95 TYR A CA 1
ATOM 735 C C . TYR A 1 95 ? -7.125 -25.775 26.317 1.00 95.12 95 TYR A C 1
ATOM 737 O O . TYR A 1 95 ? -8.277 -26.195 26.246 1.00 95.12 95 TYR A O 1
ATOM 745 N N . LEU A 1 96 ? -6.116 -26.551 26.723 1.00 95.25 96 LEU A N 1
ATOM 746 C CA . LEU A 1 96 ? -6.235 -27.992 26.975 1.00 95.25 96 LEU A CA 1
ATOM 747 C C . LEU A 1 96 ? -6.675 -28.347 28.410 1.00 95.25 96 LEU A C 1
ATOM 749 O O . LEU A 1 96 ? -7.129 -29.464 28.661 1.00 95.25 96 LEU A O 1
ATOM 753 N N . GLY A 1 97 ? -6.532 -27.427 29.364 1.00 94.75 97 GLY A N 1
ATOM 754 C CA . GLY A 1 97 ? -7.018 -27.510 30.744 1.00 94.75 97 GLY A CA 1
ATOM 755 C C . GLY A 1 97 ? -6.234 -28.436 31.682 1.00 94.75 97 GLY A C 1
ATOM 756 O O . GLY A 1 97 ? -5.822 -28.004 32.751 1.00 94.75 97 GLY A O 1
ATOM 757 N N . THR A 1 98 ? -6.028 -29.708 31.319 1.00 96.62 98 THR A N 1
ATOM 758 C CA . THR A 1 98 ? -5.538 -30.763 32.241 1.00 96.62 98 THR A CA 1
ATOM 759 C C . THR A 1 98 ? -4.116 -31.256 31.945 1.00 96.62 98 THR A C 1
ATOM 761 O O . THR A 1 98 ? -3.791 -32.425 32.186 1.00 96.62 98 THR A O 1
ATOM 764 N N . VAL A 1 99 ? -3.268 -30.416 31.348 1.00 97.25 99 VAL A N 1
ATOM 765 C CA . VAL A 1 99 ? -1.900 -30.806 30.950 1.00 97.25 99 VAL A CA 1
ATOM 766 C C . VAL A 1 99 ? -0.985 -30.986 32.169 1.00 97.25 99 VAL A C 1
ATOM 768 O O . VAL A 1 99 ? -0.152 -31.889 32.195 1.00 97.25 99 VAL A O 1
ATOM 771 N N . ASP A 1 100 ? -1.181 -30.192 33.218 1.00 97.62 100 ASP A N 1
ATOM 772 C CA . ASP A 1 100 ? -0.471 -30.292 34.499 1.00 97.62 100 ASP A CA 1
ATOM 773 C C . ASP A 1 100 ? -0.693 -31.656 35.170 1.00 97.62 100 ASP A C 1
ATOM 775 O O . ASP A 1 100 ? 0.255 -32.316 35.604 1.00 97.62 100 ASP A O 1
ATOM 779 N N . VAL A 1 101 ? -1.944 -32.124 35.186 1.00 97.50 101 VAL A N 1
ATOM 780 C CA . VAL A 1 101 ? -2.322 -33.434 35.725 1.00 97.50 101 VAL A CA 1
ATOM 781 C C . VAL A 1 101 ? -1.646 -34.555 34.936 1.00 97.50 101 VAL A C 1
ATOM 783 O O . VAL A 1 101 ? -1.160 -35.516 35.538 1.00 97.50 101 VAL A O 1
ATOM 786 N N . LEU A 1 102 ? -1.578 -34.436 33.605 1.00 98.00 102 LEU A N 1
ATOM 787 C CA . LEU A 1 102 ? -0.871 -35.393 32.751 1.00 98.00 102 LEU A CA 1
ATOM 788 C C . LEU A 1 102 ? 0.624 -35.454 33.101 1.00 98.00 102 LEU A C 1
ATOM 790 O O . LEU A 1 102 ? 1.141 -36.545 33.348 1.00 98.00 102 LEU A O 1
ATOM 794 N N . ILE A 1 103 ? 1.303 -34.304 33.164 1.00 98.06 103 ILE A N 1
ATOM 795 C CA . ILE A 1 103 ? 2.741 -34.215 33.471 1.00 98.06 103 ILE A CA 1
ATOM 796 C C . ILE A 1 103 ? 3.044 -34.861 34.829 1.00 98.06 103 ILE A C 1
ATOM 798 O O . ILE A 1 103 ? 3.946 -35.696 34.934 1.00 98.06 103 ILE A O 1
ATOM 802 N N . ASN A 1 104 ? 2.241 -34.545 35.848 1.00 97.31 104 ASN A N 1
ATOM 803 C CA . ASN A 1 104 ? 2.411 -35.094 37.192 1.00 97.31 104 ASN A CA 1
ATOM 804 C C . ASN A 1 104 ? 2.195 -36.620 37.221 1.00 97.31 104 ASN A C 1
ATOM 806 O O . ASN A 1 104 ? 2.982 -37.341 37.834 1.00 97.31 104 ASN A O 1
ATOM 810 N N . ARG A 1 105 ? 1.185 -37.149 36.510 1.00 97.88 105 ARG A N 1
ATOM 811 C CA . ARG A 1 105 ? 0.950 -38.608 36.398 1.00 97.88 105 ARG A CA 1
ATOM 812 C C . ARG A 1 105 ? 2.098 -39.343 35.711 1.00 97.88 105 ARG A C 1
ATOM 814 O O . ARG A 1 105 ? 2.385 -40.491 36.046 1.00 97.88 105 ARG A O 1
ATOM 821 N N . LEU A 1 106 ? 2.762 -38.689 34.764 1.00 97.56 106 LEU A N 1
ATOM 822 C CA . LEU A 1 106 ? 3.913 -39.249 34.063 1.00 97.56 106 LEU A CA 1
ATOM 823 C C . LEU A 1 106 ? 5.198 -39.207 34.905 1.00 97.56 106 LEU A C 1
ATOM 825 O O . LEU A 1 106 ? 6.151 -39.913 34.575 1.00 97.56 106 LEU A O 1
ATOM 829 N N . GLY A 1 107 ? 5.193 -38.516 36.050 1.00 97.56 107 GLY A N 1
ATOM 830 C CA . GLY A 1 107 ? 6.330 -38.385 36.966 1.00 97.56 107 GLY A CA 1
ATOM 831 C C . GLY A 1 107 ? 7.200 -37.153 36.709 1.00 97.56 107 GLY A C 1
ATOM 832 O O . GLY A 1 107 ? 8.316 -37.093 37.219 1.00 97.56 107 GLY A O 1
ATOM 833 N N . GLY A 1 108 ? 6.720 -36.195 35.911 1.00 97.38 108 GLY A N 1
ATOM 834 C CA . GLY A 1 108 ? 7.365 -34.897 35.726 1.00 97.38 108 GLY A CA 1
ATOM 835 C C . GLY A 1 108 ? 6.877 -33.847 36.724 1.00 97.38 108 GLY A C 1
ATOM 836 O O . GLY A 1 108 ? 5.990 -34.099 37.537 1.00 97.38 108 GLY A O 1
ATOM 837 N N . ARG A 1 109 ? 7.444 -32.641 36.624 1.00 97.75 109 ARG A N 1
ATOM 838 C CA . ARG A 1 109 ? 6.987 -31.446 37.342 1.00 97.75 109 ARG A CA 1
ATOM 839 C C . ARG A 1 109 ? 6.478 -30.437 36.320 1.00 97.75 109 ARG A C 1
ATOM 841 O O . ARG A 1 109 ? 7.232 -30.059 35.427 1.00 97.75 109 ARG A O 1
ATOM 848 N N . ALA A 1 110 ? 5.218 -30.028 36.449 1.00 96.19 110 ALA A N 1
ATOM 849 C CA . ALA A 1 110 ? 4.637 -28.996 35.597 1.00 96.19 110 ALA A CA 1
ATOM 850 C C . ALA A 1 110 ? 5.469 -27.694 35.690 1.00 96.19 110 ALA A C 1
ATOM 852 O O . ALA A 1 110 ? 5.777 -27.273 36.813 1.00 96.19 110 ALA A O 1
ATOM 853 N N . PRO A 1 111 ? 5.876 -27.089 34.556 1.00 96.44 111 PRO A N 1
ATOM 854 C CA . PRO A 1 111 ? 6.554 -25.795 34.555 1.00 96.44 111 PRO A CA 1
ATOM 855 C C . PRO A 1 111 ? 5.664 -24.670 35.106 1.00 96.44 111 PRO A C 1
ATOM 857 O O . PRO A 1 111 ? 4.522 -24.887 35.508 1.00 96.44 111 PRO A O 1
ATOM 860 N N . GLU A 1 112 ? 6.181 -23.444 35.144 1.00 95.19 112 GLU A N 1
ATOM 861 C CA . GLU A 1 112 ? 5.347 -22.280 35.447 1.00 95.19 112 GLU A CA 1
ATOM 862 C C . GLU A 1 112 ? 4.332 -22.042 34.319 1.00 95.19 112 GLU A C 1
ATOM 864 O O . GLU A 1 112 ? 4.582 -22.370 33.151 1.00 95.19 112 GLU A O 1
ATOM 869 N N . LYS A 1 113 ? 3.153 -21.515 34.670 1.00 90.81 113 LYS A N 1
ATOM 870 C CA . LYS A 1 113 ? 2.105 -21.278 33.683 1.00 90.81 113 LYS A CA 1
ATOM 871 C C . LYS A 1 113 ? 2.512 -20.126 32.759 1.00 90.81 113 LYS A C 1
ATOM 873 O O . LYS A 1 113 ? 2.602 -18.987 33.196 1.00 90.81 113 LYS A O 1
ATOM 878 N N . ILE A 1 114 ? 2.686 -20.432 31.478 1.00 87.00 114 ILE A N 1
ATOM 879 C CA . ILE A 1 114 ? 2.831 -19.457 30.398 1.00 87.00 114 ILE A CA 1
ATOM 880 C C . ILE A 1 114 ? 1.433 -19.158 29.825 1.00 87.00 114 ILE A C 1
ATOM 882 O O . ILE A 1 114 ? 0.810 -20.081 29.291 1.00 87.00 114 ILE A O 1
ATOM 886 N N . PRO A 1 115 ? 0.905 -17.927 29.951 1.00 87.19 115 PRO A N 1
ATOM 887 C CA . PRO A 1 115 ? -0.364 -17.576 29.325 1.00 87.19 115 PRO A CA 1
ATOM 888 C C . PRO A 1 115 ? -0.245 -17.682 27.802 1.00 87.19 115 PRO A C 1
ATOM 890 O O . PRO A 1 115 ? 0.795 -17.333 27.237 1.00 87.19 115 PRO A O 1
ATOM 893 N N . LEU A 1 116 ? -1.305 -18.149 27.134 1.00 87.25 116 LEU A N 1
ATOM 894 C CA . LEU A 1 116 ? -1.334 -18.180 25.668 1.00 87.25 116 LEU A CA 1
ATOM 895 C C . LEU A 1 116 ? -1.033 -16.781 25.093 1.00 87.25 116 LEU A C 1
ATOM 897 O O . LEU A 1 116 ? -1.627 -15.800 25.561 1.00 87.25 116 LEU A O 1
ATOM 901 N N . PRO A 1 117 ? -0.152 -16.667 24.078 1.00 77.06 117 PRO A N 1
ATOM 902 C CA . PRO A 1 117 ? 0.078 -15.397 23.409 1.00 77.06 117 PRO A CA 1
ATOM 903 C C . PRO A 1 117 ? -1.249 -14.917 22.826 1.00 77.06 117 PRO A C 1
ATOM 905 O O . PRO A 1 117 ? -1.919 -15.636 22.079 1.00 77.06 117 PRO A O 1
ATOM 908 N N . ARG A 1 118 ? -1.656 -13.707 23.216 1.00 70.38 118 ARG A N 1
ATOM 909 C CA . ARG A 1 118 ? -2.826 -13.066 22.619 1.00 70.38 118 ARG A CA 1
ATOM 910 C C . ARG A 1 118 ? -2.504 -12.829 21.142 1.00 70.38 118 ARG A C 1
ATOM 912 O O . ARG A 1 118 ? -1.389 -12.394 20.851 1.00 70.38 118 ARG A O 1
ATOM 919 N N . PRO A 1 119 ? -3.407 -13.173 20.211 1.00 62.62 119 PRO A N 1
ATOM 920 C CA . PRO A 1 119 ? -3.149 -12.953 18.798 1.00 62.62 119 PRO A CA 1
ATOM 921 C C . PRO A 1 119 ? -2.882 -11.458 18.591 1.00 62.62 119 PRO A C 1
ATOM 923 O O . PRO A 1 119 ? -3.600 -10.626 19.139 1.00 62.62 119 PRO A O 1
ATOM 926 N N . GLU A 1 120 ? -1.847 -11.113 17.822 1.00 51.62 120 GLU A N 1
ATOM 927 C CA . GLU A 1 120 ? -1.408 -9.720 17.601 1.00 51.62 120 GLU A CA 1
ATOM 928 C C . GLU A 1 120 ? -2.526 -8.806 17.055 1.00 51.62 120 GLU A C 1
ATOM 930 O O . GLU A 1 120 ? -2.447 -7.580 17.150 1.00 51.62 120 GLU A O 1
ATOM 935 N N . THR A 1 121 ? -3.612 -9.391 16.545 1.00 48.09 121 THR A N 1
ATOM 936 C CA . THR A 1 121 ? -4.842 -8.691 16.164 1.00 48.09 121 THR A CA 1
ATOM 937 C C . THR A 1 121 ? -5.569 -8.008 17.325 1.00 48.09 121 THR A C 1
ATOM 939 O O . THR A 1 121 ? -6.218 -6.997 17.079 1.00 48.09 121 THR A O 1
ATOM 942 N N . ASP A 1 122 ? -5.433 -8.472 18.571 1.00 46.31 122 ASP A N 1
ATOM 943 C CA . ASP A 1 122 ? -6.048 -7.787 19.722 1.00 46.31 122 ASP A CA 1
ATOM 944 C C . ASP A 1 122 ? -5.266 -6.514 20.101 1.00 46.31 122 ASP A C 1
ATOM 946 O O . ASP A 1 122 ? -5.862 -5.497 20.459 1.00 46.31 122 ASP A O 1
ATOM 950 N N . SER A 1 123 ? -3.939 -6.517 19.928 1.00 45.81 123 SER A N 1
ATOM 951 C CA . SER A 1 123 ? -3.089 -5.329 20.106 1.00 45.81 123 SER A CA 1
ATOM 952 C C . SER A 1 123 ? -3.266 -4.289 18.995 1.00 45.81 123 SER A C 1
ATOM 954 O O . SER A 1 123 ? -3.186 -3.096 19.274 1.00 45.81 123 SER A O 1
ATOM 956 N N . ALA A 1 124 ? -3.588 -4.705 17.763 1.00 45.28 124 ALA A N 1
ATOM 957 C CA . ALA A 1 124 ? -3.920 -3.765 16.689 1.00 45.28 124 ALA A CA 1
ATOM 958 C C . ALA A 1 124 ? -5.226 -3.001 16.980 1.00 45.28 124 ALA A C 1
ATOM 960 O O . ALA A 1 124 ? -5.306 -1.806 16.716 1.00 45.28 124 ALA A O 1
ATOM 961 N N . THR A 1 125 ? -6.219 -3.640 17.610 1.00 49.44 125 THR A N 1
ATOM 962 C CA . THR A 1 125 ? -7.449 -2.949 18.040 1.00 49.44 125 THR A CA 1
ATOM 963 C C . THR A 1 125 ? -7.287 -2.114 19.314 1.00 49.44 125 THR A C 1
ATOM 965 O O . THR A 1 125 ? -8.020 -1.141 19.492 1.00 49.44 125 THR A O 1
ATOM 968 N N . GLU A 1 126 ? -6.332 -2.440 20.194 1.00 45.47 126 GLU A N 1
ATOM 969 C CA . GLU A 1 126 ? -6.002 -1.591 21.350 1.00 45.47 126 GLU A CA 1
ATOM 970 C C . GLU A 1 126 ? -5.207 -0.333 20.944 1.00 45.47 126 GLU A C 1
ATOM 972 O O . GLU A 1 126 ? -5.409 0.723 21.548 1.00 45.47 126 GLU A O 1
ATOM 977 N N . GLU A 1 127 ? -4.387 -0.394 19.886 1.00 47.84 127 GLU A N 1
ATOM 978 C CA . GLU A 1 127 ? -3.721 0.783 19.303 1.00 47.84 127 GLU A CA 1
ATOM 979 C C . GLU A 1 127 ? -4.579 1.559 18.284 1.00 47.84 127 GLU A C 1
ATOM 981 O O . GLU A 1 127 ? -4.421 2.772 18.182 1.00 47.84 127 GLU A O 1
ATOM 986 N N . GLU A 1 128 ? -5.533 0.954 17.567 1.00 49.25 128 GLU A N 1
ATOM 987 C CA . GLU A 1 128 ? -6.368 1.702 16.600 1.00 49.25 128 GLU A CA 1
ATOM 988 C C . GLU A 1 128 ? -7.351 2.679 17.260 1.00 49.25 128 GLU A C 1
ATOM 990 O O . GLU A 1 128 ? -7.705 3.703 16.672 1.00 49.25 128 GLU A O 1
ATOM 995 N N . VAL A 1 129 ? -7.749 2.420 18.508 1.00 50.56 129 VAL A N 1
ATOM 996 C CA . VAL A 1 129 ? -8.549 3.366 19.304 1.00 50.56 129 VAL A CA 1
ATOM 997 C C . VAL A 1 129 ? -7.649 4.339 20.094 1.00 50.56 129 VAL A C 1
ATOM 999 O O . VAL A 1 129 ? -8.126 5.232 20.800 1.00 50.56 129 VAL A O 1
ATOM 1002 N N . SER A 1 130 ? -6.323 4.229 19.942 1.00 48.25 130 SER A N 1
ATOM 1003 C CA . SER A 1 130 ? -5.346 5.111 20.576 1.00 48.25 130 SER A CA 1
ATOM 1004 C C . SER A 1 130 ? -5.364 6.518 19.960 1.00 48.25 130 SER A C 1
ATOM 1006 O O . SER A 1 130 ? -4.760 6.819 18.933 1.00 48.25 130 SER A O 1
ATOM 1008 N N . THR A 1 131 ? -6.077 7.399 20.660 1.00 55.12 131 THR A N 1
ATOM 1009 C CA . THR A 1 131 ? -5.856 8.842 20.905 1.00 55.12 131 THR A CA 1
ATOM 1010 C C . THR A 1 131 ? -5.709 9.864 19.760 1.00 55.12 131 THR A C 1
ATOM 1012 O O . THR A 1 131 ? -5.877 11.061 20.039 1.00 55.12 131 THR A O 1
ATOM 1015 N N . VAL A 1 132 ? -5.473 9.503 18.491 1.00 55.78 132 VAL A N 1
ATOM 1016 C CA . VAL A 1 132 ? -5.115 10.527 17.473 1.00 55.78 132 VAL A CA 1
ATOM 1017 C C . VAL A 1 132 ? -6.020 10.584 16.240 1.00 55.78 132 VAL A C 1
ATOM 1019 O O . VAL A 1 132 ? -6.216 11.678 15.709 1.00 55.78 132 VAL A O 1
ATOM 1022 N N . SER A 1 133 ? -6.622 9.481 15.787 1.00 74.38 133 SER A N 1
ATOM 1023 C CA . SER A 1 133 ? -7.384 9.493 14.528 1.00 74.38 133 SER A CA 1
ATOM 1024 C C . SER A 1 133 ? -8.900 9.503 14.741 1.00 74.38 133 SER A C 1
ATOM 1026 O O . SER A 1 133 ? -9.430 8.802 15.597 1.00 74.38 133 SER A O 1
ATOM 1028 N N . TRP A 1 134 ? -9.596 10.344 13.973 1.00 88.12 134 TRP A N 1
ATOM 1029 C CA . TRP A 1 134 ? -11.054 10.343 13.909 1.00 88.12 134 TRP A CA 1
ATOM 1030 C C . TRP A 1 134 ? -11.525 9.138 13.095 1.00 88.12 134 TRP A C 1
ATOM 1032 O O . TRP A 1 134 ? -11.150 9.000 11.927 1.00 88.12 134 TRP A O 1
ATOM 1042 N N . LEU A 1 135 ? -12.356 8.297 13.698 1.00 90.19 135 LEU A N 1
ATOM 1043 C CA . LEU A 1 135 ? -12.943 7.117 13.072 1.00 90.19 135 LEU A CA 1
ATOM 1044 C C . LEU A 1 135 ? -14.301 7.497 12.465 1.00 90.19 135 LEU A C 1
ATOM 1046 O O . LEU A 1 135 ? -15.102 8.087 13.178 1.00 90.19 135 LEU A O 1
ATOM 1050 N N . PRO A 1 136 ? -14.593 7.211 11.187 1.00 92.75 136 PRO A N 1
ATOM 1051 C CA . PRO A 1 136 ? -15.921 7.430 10.613 1.00 92.75 136 PRO A CA 1
ATOM 1052 C C . PRO A 1 136 ? -16.847 6.216 10.818 1.00 92.75 136 PRO A C 1
ATOM 1054 O O . PRO A 1 136 ? -16.391 5.071 10.733 1.00 92.75 136 PRO A O 1
ATOM 1057 N N . GLY A 1 137 ? -18.143 6.458 11.026 1.00 94.25 137 GLY A N 1
ATOM 1058 C CA . GLY A 1 137 ? -19.208 5.440 10.967 1.00 94.25 137 GLY A CA 1
ATOM 1059 C C . GLY A 1 137 ? -20.419 5.771 11.840 1.00 94.25 137 GLY A C 1
ATOM 1060 O O . GLY A 1 137 ? -20.434 6.809 12.507 1.00 94.25 137 GLY A O 1
ATOM 1061 N N . SER A 1 138 ? -21.427 4.900 11.876 1.00 96.81 138 SER A N 1
ATOM 1062 C CA . SER A 1 138 ? -22.577 5.067 12.773 1.00 96.81 138 SER A CA 1
ATOM 1063 C C . SER A 1 138 ? -22.306 4.521 14.184 1.00 96.81 138 SER A C 1
ATOM 1065 O O . SER A 1 138 ? -21.407 3.708 14.397 1.00 96.81 138 SER A O 1
ATOM 1067 N N . ALA A 1 139 ? -23.107 4.918 15.177 1.00 96.19 139 ALA A N 1
ATOM 1068 C CA . ALA A 1 139 ? -22.958 4.439 16.554 1.00 96.19 139 ALA A CA 1
ATOM 1069 C C . ALA A 1 139 ? -23.146 2.918 16.670 1.00 96.19 139 ALA A C 1
ATOM 1071 O O . ALA A 1 139 ? -22.510 2.279 17.507 1.00 96.19 139 ALA A O 1
ATOM 1072 N N . LYS A 1 140 ? -24.014 2.335 15.831 1.00 95.56 140 LYS A N 1
ATOM 1073 C CA . LYS A 1 140 ? -24.212 0.881 15.761 1.00 95.56 140 LYS A CA 1
ATOM 1074 C C . LYS A 1 140 ? -22.980 0.192 15.193 1.00 95.56 140 LYS A C 1
ATOM 1076 O O . LYS A 1 140 ? -22.497 -0.750 15.812 1.00 95.56 140 LYS A O 1
ATOM 1081 N N . ASP A 1 141 ? -22.417 0.730 14.110 1.00 93.31 141 ASP A N 1
ATOM 1082 C CA . ASP A 1 141 ? -21.173 0.204 13.542 1.00 93.31 141 ASP A CA 1
ATOM 1083 C C . ASP A 1 141 ? -20.044 0.246 14.574 1.00 93.31 141 ASP A C 1
ATOM 1085 O O . ASP A 1 141 ? -19.276 -0.705 14.689 1.00 93.31 141 ASP A O 1
ATOM 1089 N N . MET A 1 142 ? -19.950 1.324 15.359 1.00 94.81 142 MET A N 1
ATOM 1090 C CA . MET A 1 142 ? -18.942 1.440 16.416 1.00 94.81 142 MET A CA 1
ATOM 1091 C C . MET A 1 142 ? -19.146 0.411 17.534 1.00 94.81 142 MET A C 1
ATOM 1093 O O . MET A 1 142 ? -18.176 -0.203 17.973 1.00 94.81 142 MET A O 1
ATOM 1097 N N . LEU A 1 143 ? -20.391 0.185 17.971 1.00 94.31 143 LEU A N 1
ATOM 1098 C CA . LEU A 1 143 ? -20.729 -0.828 18.980 1.00 94.31 143 LEU A CA 1
ATOM 1099 C C . LEU A 1 143 ? -20.419 -2.257 18.513 1.00 94.31 143 LEU A C 1
ATOM 1101 O O . LEU A 1 143 ? -19.996 -3.079 19.323 1.00 94.31 143 LEU A O 1
ATOM 1105 N N . GLU A 1 144 ? -20.625 -2.554 17.229 1.00 91.81 144 GLU A N 1
ATOM 1106 C CA . GLU A 1 144 ? -20.335 -3.868 16.645 1.00 91.81 144 GLU A CA 1
ATOM 1107 C C . GLU A 1 144 ? -18.836 -4.080 16.408 1.00 91.81 144 GLU A C 1
ATOM 1109 O O . GLU A 1 144 ? -18.302 -5.148 16.709 1.00 91.81 144 GLU A O 1
ATOM 1114 N N . ARG A 1 145 ? -18.145 -3.063 15.876 1.00 88.00 145 ARG A N 1
ATOM 1115 C CA . ARG A 1 145 ? -16.725 -3.148 15.503 1.00 88.00 145 ARG A CA 1
ATOM 1116 C C . ARG A 1 145 ? -15.785 -3.078 16.699 1.00 88.00 145 ARG A C 1
ATOM 1118 O O . ARG A 1 145 ? -14.717 -3.682 16.654 1.00 88.00 145 ARG A O 1
ATOM 1125 N N . PHE A 1 146 ? -16.154 -2.344 17.747 1.00 89.94 146 PHE A N 1
ATOM 1126 C CA . PHE A 1 146 ? -15.280 -2.071 18.884 1.00 89.94 146 PHE A CA 1
ATOM 1127 C C . PHE A 1 146 ? -15.966 -2.489 20.193 1.00 89.94 146 PHE A C 1
ATOM 1129 O O . PHE A 1 146 ? -16.690 -1.694 20.789 1.00 89.94 146 PHE A O 1
ATOM 1136 N N . PRO A 1 147 ? -15.707 -3.704 20.718 1.00 85.31 147 PRO A N 1
ATOM 1137 C CA . PRO A 1 147 ? -16.399 -4.226 21.902 1.00 85.31 147 PRO A CA 1
ATOM 1138 C C . PRO A 1 147 ? -16.338 -3.310 23.137 1.00 85.31 147 PRO A C 1
ATOM 1140 O O . PRO A 1 147 ? -17.300 -3.214 23.896 1.00 85.31 147 PRO A O 1
ATOM 1143 N N . ARG A 1 148 ? -15.226 -2.584 23.322 1.00 87.81 148 ARG A N 1
ATOM 1144 C CA . ARG A 1 148 ? -15.035 -1.640 24.439 1.00 87.81 148 ARG A CA 1
ATOM 1145 C C . ARG A 1 148 ? -15.734 -0.294 24.245 1.00 87.81 148 ARG A C 1
ATOM 1147 O O . ARG A 1 148 ? -15.839 0.468 25.200 1.00 87.81 148 ARG A O 1
ATOM 1154 N N . PHE A 1 149 ? -16.235 0.010 23.049 1.00 93.38 149 PHE A N 1
ATOM 1155 C CA . PHE A 1 149 ? -16.956 1.255 22.769 1.00 93.38 149 PHE A CA 1
ATOM 1156 C C . PHE A 1 149 ? -18.188 1.414 23.666 1.00 93.38 149 PHE A C 1
ATOM 1158 O O . PHE A 1 149 ? -18.477 2.501 24.159 1.00 93.38 149 PHE A O 1
ATOM 1165 N N . ALA A 1 150 ? -18.847 0.298 23.982 1.00 95.12 150 ALA A N 1
ATOM 1166 C CA . ALA A 1 150 ? -19.969 0.219 24.911 1.00 95.12 150 ALA A CA 1
ATOM 1167 C C . ALA A 1 150 ? -19.636 0.709 26.343 1.00 95.12 150 ALA A C 1
ATOM 1169 O O . ALA A 1 150 ? -20.536 1.140 27.078 1.00 95.12 150 ALA A O 1
ATOM 1170 N N . GLU A 1 151 ? -18.360 0.649 26.737 1.00 94.94 151 GLU A N 1
ATOM 1171 C CA . GLU A 1 151 ? -17.846 1.015 28.063 1.00 94.94 151 GLU A CA 1
ATOM 1172 C C . GLU A 1 151 ? -17.292 2.448 28.123 1.00 94.94 151 GLU A C 1
ATOM 1174 O O . GLU A 1 151 ? -17.026 2.949 29.214 1.00 94.94 151 GLU A O 1
ATOM 1179 N N . MET A 1 152 ? -17.137 3.126 26.983 1.00 94.50 152 MET A N 1
ATOM 1180 C CA . MET A 1 152 ? -16.561 4.473 26.919 1.00 94.50 152 MET A CA 1
ATOM 1181 C C . MET A 1 152 ? -17.515 5.537 27.458 1.00 94.50 152 MET A C 1
ATOM 1183 O O . MET A 1 152 ? -18.737 5.396 27.363 1.00 94.50 152 MET A O 1
ATOM 1187 N N . TYR A 1 153 ? -16.961 6.619 28.007 1.00 96.25 153 TYR A N 1
ATOM 1188 C CA . TYR A 1 153 ? -17.739 7.715 28.578 1.00 96.25 153 TYR A CA 1
ATOM 1189 C C . TYR A 1 153 ? -18.257 8.654 27.495 1.00 96.25 153 TYR A C 1
ATOM 1191 O O . TYR A 1 153 ? -17.498 9.135 26.658 1.00 96.25 153 TYR A O 1
ATOM 1199 N N . LEU A 1 154 ? -19.552 8.955 27.547 1.00 95.94 154 LEU A N 1
ATOM 1200 C CA . LEU A 1 154 ? -20.189 9.899 26.625 1.00 95.94 154 LEU A CA 1
ATOM 1201 C C . LEU A 1 154 ? -20.305 11.312 27.219 1.00 95.94 154 LEU A C 1
ATOM 1203 O O . LEU A 1 154 ? -20.394 12.303 26.496 1.00 95.94 154 LEU A O 1
ATOM 1207 N N . THR A 1 155 ? -20.333 11.388 28.551 1.00 96.88 155 THR A N 1
ATOM 1208 C CA . THR A 1 155 ? -20.415 12.617 29.354 1.00 96.88 155 THR A CA 1
ATOM 1209 C C . THR A 1 155 ? -19.551 12.458 30.608 1.00 96.88 155 THR A C 1
ATOM 1211 O O . THR A 1 155 ? -19.200 11.339 30.974 1.00 96.88 155 THR A O 1
ATOM 1214 N N . HIS A 1 156 ? -19.238 13.540 31.320 1.00 93.94 156 HIS A N 1
ATOM 1215 C CA . HIS A 1 156 ? -18.438 13.482 32.552 1.00 93.94 156 HIS A CA 1
ATOM 1216 C C . HIS A 1 156 ? -19.274 13.193 33.804 1.00 93.94 156 HIS A C 1
ATOM 1218 O O . HIS A 1 156 ? -18.762 12.685 34.802 1.00 93.94 156 HIS A O 1
ATOM 1224 N N . ARG A 1 157 ? -20.566 13.540 33.788 1.00 94.62 157 ARG A N 1
ATOM 1225 C CA . ARG A 1 157 ? -21.443 13.414 34.964 1.00 94.62 157 ARG A CA 1
ATOM 1226 C C . ARG A 1 157 ? -22.085 12.030 35.050 1.00 94.62 157 ARG A C 1
ATOM 1228 O O . ARG A 1 157 ? -22.584 11.569 34.030 1.00 94.62 157 ARG A O 1
ATOM 1235 N N . PRO A 1 158 ? -22.137 11.395 36.236 1.00 95.56 158 PRO A N 1
ATOM 1236 C CA . PRO A 1 158 ? -22.765 10.087 36.409 1.00 95.56 158 PRO A CA 1
ATOM 1237 C C . PRO A 1 158 ? -24.279 10.137 36.172 1.00 95.56 158 PRO A C 1
ATOM 1239 O O . PRO A 1 158 ? -24.931 11.153 36.421 1.00 95.56 158 PRO A O 1
ATOM 1242 N N . ILE A 1 159 ? -24.836 9.004 35.753 1.00 97.00 159 ILE A N 1
ATOM 1243 C CA . ILE A 1 159 ? -26.260 8.836 35.439 1.00 97.00 159 ILE A CA 1
ATOM 1244 C C . ILE A 1 159 ? -26.964 8.241 36.659 1.00 97.00 159 ILE A C 1
ATOM 1246 O O . ILE A 1 159 ? -26.475 7.273 37.243 1.00 97.00 159 ILE A O 1
ATOM 1250 N N . ARG A 1 160 ? -28.110 8.799 37.058 1.00 97.38 160 ARG A N 1
ATOM 1251 C CA . ARG A 1 160 ? -29.001 8.178 38.047 1.00 97.38 160 ARG A CA 1
ATOM 1252 C C . ARG A 1 160 ? -29.894 7.167 37.346 1.00 97.38 160 ARG A C 1
ATOM 1254 O O . ARG A 1 160 ? -30.633 7.546 36.440 1.00 97.38 160 ARG A O 1
ATOM 1261 N N . ASP A 1 161 ? -29.829 5.911 37.765 1.00 94.44 161 ASP A N 1
ATOM 1262 C CA . ASP A 1 161 ? -30.733 4.876 37.266 1.00 94.44 161 ASP A CA 1
ATOM 1263 C C . ASP A 1 161 ? -32.148 5.000 37.864 1.00 94.44 161 ASP A C 1
ATOM 1265 O O . ASP A 1 161 ? -32.439 5.881 38.680 1.00 94.44 161 ASP A O 1
ATOM 1269 N N . THR A 1 162 ? -33.043 4.100 37.459 1.00 91.19 162 THR A N 1
ATOM 1270 C CA . THR A 1 162 ? -34.437 4.047 37.928 1.00 91.19 162 THR A CA 1
ATOM 1271 C C . THR A 1 162 ? -34.570 3.773 39.427 1.00 91.19 162 THR A C 1
ATOM 1273 O O . THR A 1 162 ? -35.599 4.093 40.016 1.00 91.19 162 THR A O 1
ATOM 1276 N N . GLU A 1 163 ? -33.544 3.194 40.053 1.00 94.00 163 GLU A N 1
ATOM 1277 C CA . GLU A 1 163 ? -33.469 2.957 41.499 1.00 94.00 163 GLU A CA 1
ATOM 1278 C C . GLU A 1 163 ? -32.816 4.138 42.244 1.00 94.00 163 GLU A C 1
ATOM 1280 O O . GLU A 1 163 ? -32.678 4.112 43.468 1.00 94.00 163 GLU A O 1
ATOM 1285 N N . GLY A 1 164 ? -32.406 5.185 41.520 1.00 94.31 164 GLY A N 1
ATOM 1286 C 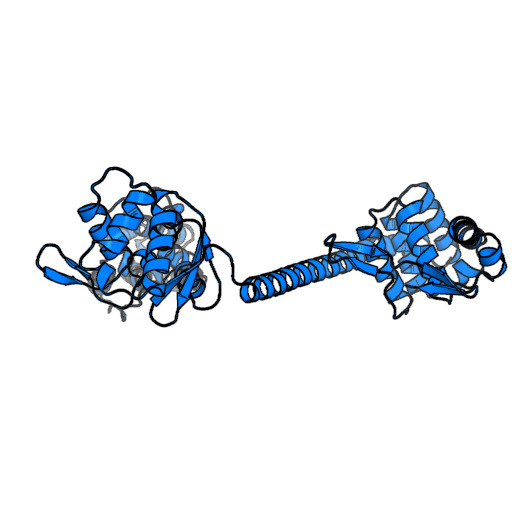CA . GLY A 1 164 ? -31.734 6.367 42.050 1.00 94.31 164 GLY A CA 1
ATOM 1287 C C . GLY A 1 164 ? -30.236 6.184 42.314 1.00 94.31 164 GLY A C 1
ATOM 1288 O O . GLY A 1 164 ? -29.609 7.106 42.855 1.00 94.31 164 GLY A O 1
ATOM 1289 N N . ARG A 1 165 ? -29.643 5.042 41.942 1.00 95.88 165 ARG A N 1
ATOM 1290 C CA . ARG A 1 165 ? -28.208 4.768 42.109 1.00 95.88 165 ARG A CA 1
ATOM 1291 C C . ARG A 1 165 ? -27.407 5.476 41.024 1.00 95.88 165 ARG A C 1
ATOM 1293 O O . ARG A 1 165 ? -27.854 5.624 39.891 1.00 95.88 165 ARG A O 1
ATOM 1300 N N . LEU A 1 166 ? -26.203 5.917 41.379 1.00 96.31 166 LEU A N 1
ATOM 1301 C CA . LEU A 1 166 ? -25.285 6.559 40.441 1.00 96.31 166 LEU A CA 1
ATOM 1302 C C . LEU A 1 166 ? -24.492 5.497 39.678 1.00 96.31 166 LEU A C 1
ATOM 1304 O O . LEU A 1 166 ? -23.818 4.665 40.285 1.00 96.31 166 LEU A O 1
ATOM 1308 N N . ARG A 1 167 ? -24.560 5.552 38.349 1.00 96.38 167 ARG A N 1
ATOM 1309 C CA . ARG A 1 167 ? -23.837 4.680 37.423 1.00 96.38 167 ARG A CA 1
ATOM 1310 C C . ARG A 1 167 ? -22.850 5.491 36.575 1.00 96.38 167 ARG A C 1
ATOM 1312 O O . ARG A 1 167 ? -23.077 6.684 36.345 1.00 96.38 167 ARG A O 1
ATOM 1319 N N . PRO A 1 168 ? -21.754 4.865 36.113 1.00 94.88 168 PRO A N 1
ATOM 1320 C CA . PRO A 1 168 ? -20.814 5.521 35.214 1.00 94.88 168 PRO A CA 1
ATOM 1321 C C . PRO A 1 168 ? -21.516 5.936 33.907 1.00 94.88 168 PRO A C 1
ATOM 1323 O O . PRO A 1 168 ? -22.360 5.181 33.416 1.00 94.88 168 PRO A O 1
ATOM 1326 N N . PRO A 1 169 ? -21.187 7.106 33.331 1.00 97.00 169 PRO A N 1
ATOM 1327 C CA . PRO A 1 169 ? -21.861 7.651 32.150 1.00 97.00 169 PRO A CA 1
ATOM 1328 C C . PRO A 1 169 ? -21.366 7.037 30.839 1.00 97.00 169 PRO A C 1
ATOM 1330 O O . PRO A 1 169 ? -20.928 7.734 29.920 1.00 97.00 169 PRO A O 1
ATOM 1333 N N . THR A 1 170 ? -21.390 5.711 30.767 1.00 97.31 170 THR A N 1
ATOM 1334 C CA . THR A 1 170 ? -20.926 4.991 29.584 1.00 97.31 170 THR A CA 1
ATOM 1335 C C . THR A 1 170 ? -21.965 5.024 28.468 1.00 97.31 170 THR A C 1
ATOM 1337 O O . THR A 1 170 ? -23.154 5.243 28.723 1.00 97.31 170 THR A O 1
ATOM 1340 N N . VAL A 1 171 ? -21.530 4.748 27.237 1.00 97.19 171 VAL A N 1
ATOM 1341 C CA . VAL A 1 171 ? -22.395 4.565 26.058 1.00 97.19 171 VAL A CA 1
ATOM 1342 C C . VAL A 1 171 ? -23.584 3.655 26.376 1.00 97.19 171 VAL A C 1
ATOM 1344 O O . VAL A 1 171 ? -24.734 4.024 26.138 1.00 97.19 171 VAL A O 1
ATOM 1347 N N . THR A 1 172 ? -23.330 2.495 26.988 1.00 97.12 172 THR A N 1
ATOM 1348 C CA . THR A 1 172 ? -24.390 1.531 27.326 1.00 97.12 172 THR A CA 1
ATOM 1349 C C . THR A 1 172 ? -25.387 2.089 28.337 1.00 97.12 172 THR A C 1
ATOM 1351 O O . THR A 1 172 ? -26.590 1.878 28.195 1.00 97.12 172 THR A O 1
ATOM 1354 N N . VAL A 1 173 ? -24.913 2.795 29.368 1.00 97.44 173 VAL A N 1
ATOM 1355 C CA . VAL A 1 173 ? -25.796 3.326 30.418 1.00 97.44 173 VAL A CA 1
ATOM 1356 C C . VAL A 1 173 ? -26.636 4.488 29.882 1.00 97.44 173 VAL A C 1
ATOM 1358 O O . VAL A 1 173 ? -27.831 4.541 30.166 1.00 97.44 173 VAL A O 1
ATOM 1361 N N . TRP A 1 174 ? -26.061 5.363 29.051 1.00 97.50 174 TRP A N 1
ATOM 1362 C CA . TRP A 1 174 ? -26.817 6.409 28.352 1.00 97.50 174 TRP A CA 1
ATOM 1363 C C . TRP A 1 174 ? -27.876 5.831 27.419 1.00 97.50 174 TRP A C 1
ATOM 1365 O O . TRP A 1 174 ? -29.013 6.299 27.416 1.00 97.50 174 TRP A O 1
ATOM 1375 N N . LEU A 1 175 ? -27.532 4.785 26.666 1.00 96.62 175 LEU A N 1
ATOM 1376 C CA . LEU A 1 175 ? -28.479 4.126 25.775 1.00 96.62 175 LEU A CA 1
ATOM 1377 C C . LEU A 1 175 ? -29.633 3.474 26.557 1.00 96.62 175 LEU A C 1
ATOM 1379 O O . LEU A 1 175 ? -30.789 3.586 26.155 1.00 96.62 175 LEU A O 1
ATOM 1383 N N . GLN A 1 176 ? -29.342 2.853 27.705 1.00 96.31 176 GLN A N 1
ATOM 1384 C CA . GLN A 1 176 ? -30.360 2.304 28.610 1.00 96.31 176 GLN A CA 1
ATOM 1385 C C . GLN A 1 176 ? -31.291 3.395 29.164 1.00 96.31 176 GLN A C 1
ATOM 1387 O O . GLN A 1 176 ? -32.510 3.224 29.119 1.00 96.31 176 GLN A O 1
ATOM 1392 N N . ASP A 1 177 ? -30.740 4.513 29.651 1.00 96.81 177 ASP A N 1
ATOM 1393 C CA . ASP A 1 177 ? -31.518 5.654 30.164 1.00 96.81 177 ASP A CA 1
ATOM 1394 C C . ASP A 1 177 ? -32.433 6.250 29.083 1.00 96.81 177 ASP A C 1
ATOM 1396 O O . ASP A 1 177 ? -33.623 6.496 29.312 1.00 96.81 177 ASP A O 1
ATOM 1400 N N . TYR A 1 178 ? -31.893 6.411 27.875 1.00 96.44 178 TYR A N 1
ATOM 1401 C CA . TYR A 1 178 ? -32.622 6.913 26.719 1.00 96.44 178 TYR A CA 1
ATOM 1402 C C . TYR A 1 178 ? -33.788 5.999 26.324 1.00 96.44 178 TYR A C 1
ATOM 1404 O O . TYR A 1 178 ? -34.931 6.458 26.251 1.00 96.44 178 TYR A O 1
ATOM 1412 N N . LEU A 1 179 ? -33.528 4.702 26.129 1.00 94.25 179 LEU A N 1
ATOM 1413 C CA . LEU A 1 179 ? -34.550 3.723 25.742 1.00 94.25 179 LEU A CA 1
ATOM 1414 C C . LEU A 1 179 ? -35.627 3.556 26.821 1.00 94.25 179 LEU A C 1
ATOM 1416 O O . LEU A 1 179 ? -36.805 3.402 26.493 1.00 94.25 179 LEU A O 1
ATOM 1420 N N . HIS A 1 180 ? -35.254 3.632 28.102 1.00 94.12 180 HIS A N 1
ATOM 1421 C CA . HIS A 1 180 ? -36.213 3.607 29.205 1.00 94.12 180 HIS A CA 1
ATOM 1422 C C . HIS A 1 180 ? -37.134 4.836 29.188 1.00 94.12 180 HIS A C 1
ATOM 1424 O O . HIS A 1 180 ? -38.345 4.703 29.355 1.00 94.12 180 HIS A O 1
ATOM 1430 N N . THR A 1 181 ? -36.575 6.025 28.946 1.00 93.62 181 THR A N 1
ATOM 1431 C CA . THR A 1 181 ? -37.333 7.287 28.959 1.00 93.62 181 THR A CA 1
ATOM 1432 C C . THR A 1 181 ? -38.234 7.440 27.732 1.00 93.62 181 THR A C 1
ATOM 1434 O O . THR A 1 181 ? -39.342 7.968 27.835 1.00 93.62 181 THR A O 1
ATOM 1437 N N . MET A 1 182 ? -37.765 6.999 26.564 1.00 91.56 182 MET A N 1
ATOM 1438 C CA . MET A 1 182 ? -38.442 7.216 25.281 1.00 91.56 182 MET A CA 1
ATOM 1439 C C . MET A 1 182 ? -39.345 6.056 24.851 1.00 91.56 182 MET A C 1
ATOM 1441 O O . MET A 1 182 ? -40.239 6.256 24.022 1.00 91.56 182 MET A O 1
ATOM 1445 N N . GLY A 1 183 ? -39.143 4.870 25.431 1.00 87.38 183 GLY A N 1
ATOM 1446 C CA . GLY A 1 183 ? -39.773 3.623 25.010 1.00 87.38 183 GLY A CA 1
ATOM 1447 C C . GLY A 1 183 ? -39.101 3.012 23.774 1.00 87.38 183 GLY A C 1
ATOM 1448 O O . GLY A 1 183 ? -38.340 3.662 23.068 1.00 87.38 183 GLY A O 1
ATOM 1449 N N . ALA A 1 184 ? -39.413 1.745 23.484 1.00 79.12 184 ALA A N 1
ATOM 1450 C CA . ALA A 1 184 ? -38.796 0.980 22.389 1.00 79.12 184 ALA A CA 1
ATOM 1451 C C . ALA A 1 184 ? -39.191 1.441 20.969 1.00 79.12 184 ALA A C 1
ATOM 1453 O O . ALA A 1 184 ? -38.677 0.926 19.980 1.00 79.12 184 ALA A O 1
ATOM 1454 N N . THR A 1 185 ? -40.135 2.376 20.839 1.00 76.50 185 THR A N 1
ATOM 1455 C CA . THR A 1 185 ? -40.532 2.925 19.538 1.00 76.50 185 THR A CA 1
ATOM 1456 C C . THR A 1 185 ? -39.576 4.042 19.141 1.00 76.50 185 THR A C 1
ATOM 1458 O O . THR A 1 185 ? -39.509 5.037 19.867 1.00 76.50 185 THR A O 1
ATOM 1461 N N . GLY A 1 186 ? -38.911 3.898 17.990 1.00 75.44 186 GLY A N 1
ATOM 1462 C CA . GLY A 1 186 ? -37.917 4.848 17.481 1.00 75.44 186 GLY A CA 1
ATOM 1463 C C . GLY A 1 186 ? -38.318 6.318 17.640 1.00 75.44 186 GLY A C 1
ATOM 1464 O O . GLY A 1 186 ? -39.495 6.705 17.521 1.00 75.44 186 GLY A O 1
ATOM 1465 N N . ALA A 1 187 ? -37.336 7.146 17.971 1.00 84.12 187 ALA A N 1
ATOM 1466 C CA . ALA A 1 187 ? -37.562 8.516 18.408 1.00 84.12 187 ALA A CA 1
ATOM 1467 C C . ALA A 1 187 ? -37.105 9.527 17.352 1.00 84.12 187 ALA A C 1
ATOM 1469 O O . ALA A 1 187 ? -35.935 9.622 17.008 1.00 84.12 187 ALA A O 1
ATOM 1470 N N . ASN A 1 188 ? -38.048 10.343 16.872 1.00 89.31 188 ASN A N 1
ATOM 1471 C CA . ASN A 1 188 ? -37.744 11.433 15.946 1.00 89.31 188 ASN A CA 1
ATOM 1472 C C . ASN A 1 188 ? -36.944 12.572 16.616 1.00 89.31 188 ASN A C 1
ATOM 1474 O O . ASN A 1 188 ? -36.806 12.639 17.842 1.00 89.31 188 ASN A O 1
ATOM 1478 N N . SER A 1 189 ? -36.460 13.515 15.804 1.00 91.44 189 SER A N 1
ATOM 1479 C CA . SER A 1 189 ? -35.677 14.671 16.266 1.00 91.44 189 SER A CA 1
ATOM 1480 C C . SER A 1 189 ? -36.350 15.444 17.408 1.00 91.44 189 SER A C 1
ATOM 1482 O O . SER A 1 189 ? -35.703 15.750 18.407 1.00 91.44 189 SER A O 1
ATOM 1484 N N . LEU A 1 190 ? -37.665 15.679 17.324 1.00 92.56 190 LEU A N 1
ATOM 1485 C CA . LEU A 1 190 ? -38.430 16.374 18.364 1.00 92.56 190 LEU A CA 1
ATOM 1486 C C . LEU A 1 190 ? -38.400 15.620 19.701 1.00 92.56 190 LEU A C 1
ATOM 1488 O O . LEU A 1 190 ? -38.195 16.220 20.757 1.00 92.56 190 LEU A O 1
ATOM 1492 N N . LYS A 1 191 ? -38.589 14.302 19.657 1.00 94.56 191 LYS A N 1
ATOM 1493 C CA . LYS A 1 191 ? -38.525 13.406 20.814 1.00 94.56 191 LYS A CA 1
ATOM 1494 C C . LYS A 1 191 ? -37.132 13.415 21.461 1.00 94.56 191 LYS A C 1
ATOM 1496 O O . LYS A 1 191 ? -37.041 13.530 22.683 1.00 94.56 191 LYS A O 1
ATOM 1501 N N . ARG A 1 192 ? -36.055 13.395 20.665 1.00 95.56 192 ARG A N 1
ATOM 1502 C CA . ARG A 1 192 ? -34.671 13.550 21.161 1.00 95.56 192 ARG A CA 1
ATOM 1503 C C . ARG A 1 192 ? -34.454 14.888 21.861 1.00 95.56 192 ARG A C 1
ATOM 1505 O O . ARG A 1 192 ? -33.954 14.916 22.984 1.00 95.56 192 ARG A O 1
ATOM 1512 N N . SER A 1 193 ? -34.888 15.991 21.251 1.00 94.69 193 SER A N 1
ATOM 1513 C CA . SER A 1 193 ? -34.781 17.318 21.871 1.00 94.69 193 SER A CA 1
ATOM 1514 C C . SER A 1 193 ? -35.560 17.402 23.186 1.00 94.69 193 SER A C 1
ATOM 1516 O O . SER A 1 193 ? -35.087 18.002 24.150 1.00 94.69 193 SER A O 1
ATOM 1518 N N . GLN A 1 194 ? -36.734 16.768 23.262 1.00 95.56 194 GLN A N 1
ATOM 1519 C CA . GLN A 1 194 ? -37.509 16.695 24.502 1.00 95.56 194 GLN A CA 1
ATOM 1520 C C . GLN A 1 194 ? -36.787 15.903 25.595 1.00 95.56 194 GLN A C 1
ATOM 1522 O O . GLN A 1 194 ? -36.775 16.362 26.737 1.00 95.56 194 GLN A O 1
ATOM 1527 N N . TYR A 1 195 ? -36.172 14.764 25.262 1.00 96.62 195 TYR A N 1
ATOM 1528 C CA . TYR A 1 195 ? -35.358 13.984 26.199 1.00 96.62 195 TYR A CA 1
ATOM 1529 C C . TYR A 1 195 ? -34.205 14.820 26.765 1.00 96.62 195 TYR A C 1
ATOM 1531 O O . TYR A 1 195 ? -34.108 14.978 27.983 1.00 96.62 195 TYR A O 1
ATOM 1539 N N . LEU A 1 196 ? -33.416 15.456 25.890 1.00 96.75 196 LEU A N 1
ATOM 1540 C CA . LEU A 1 196 ? -32.288 16.305 26.285 1.00 96.75 196 LEU A CA 1
ATOM 1541 C C . LEU A 1 196 ? -32.713 17.486 27.171 1.00 96.75 196 LEU A C 1
ATOM 1543 O O . LEU A 1 196 ? -31.982 17.854 28.090 1.00 96.75 196 LEU A O 1
ATOM 1547 N N . ALA A 1 197 ? -33.902 18.052 26.948 1.00 95.94 197 ALA A N 1
ATOM 1548 C CA . ALA A 1 197 ? -34.420 19.167 27.739 1.00 95.94 197 ALA A CA 1
ATOM 1549 C C . ALA A 1 197 ? -35.047 18.745 29.082 1.00 95.94 197 ALA A C 1
ATOM 1551 O O . ALA A 1 197 ? -34.993 19.499 30.059 1.00 95.94 197 ALA A O 1
ATOM 1552 N N . LYS A 1 198 ? -35.702 17.577 29.141 1.00 95.88 198 LYS A N 1
ATOM 1553 C CA . LYS A 1 198 ? -36.574 17.209 30.269 1.00 95.88 198 LYS A CA 1
ATOM 1554 C C . LYS A 1 198 ? -35.984 16.167 31.213 1.00 95.88 198 LYS A C 1
ATOM 1556 O O . LYS A 1 198 ? -36.359 16.216 32.386 1.00 95.88 198 LYS A O 1
ATOM 1561 N N . SER A 1 199 ? -35.108 15.273 30.747 1.00 96.56 199 SER A N 1
ATOM 1562 C CA . SER A 1 199 ? -34.554 14.196 31.577 1.00 96.56 199 SER A CA 1
ATOM 1563 C C . SER A 1 199 ? -33.768 14.752 32.770 1.00 96.56 199 SER A C 1
ATOM 1565 O O . SER A 1 199 ? -33.046 15.746 32.668 1.00 96.56 199 SER A O 1
ATOM 1567 N N . GLY A 1 200 ? -33.919 14.117 33.935 1.00 96.56 200 GLY A N 1
ATOM 1568 C CA . GLY A 1 200 ? -33.193 14.507 35.146 1.00 96.56 200 GLY A CA 1
ATOM 1569 C C . GLY A 1 200 ? -31.675 14.395 34.973 1.00 96.56 200 GLY A C 1
ATOM 1570 O O . GLY A 1 200 ? -30.943 15.260 35.453 1.00 96.56 200 GLY A O 1
ATOM 1571 N N . ASN A 1 201 ? -31.224 13.384 34.225 1.00 97.38 201 ASN A N 1
ATOM 1572 C CA . ASN A 1 201 ? -29.811 13.130 33.950 1.00 97.38 201 ASN A CA 1
ATOM 1573 C C . ASN A 1 201 ? -29.222 14.177 32.984 1.00 97.38 201 ASN A C 1
ATOM 1575 O O . ASN A 1 201 ? -28.134 14.701 33.227 1.00 97.38 201 ASN A O 1
ATOM 1579 N N . THR A 1 202 ? -29.972 14.582 31.952 1.00 97.56 202 THR A N 1
ATOM 1580 C CA . THR A 1 202 ? -29.494 15.529 30.925 1.00 97.56 202 THR A CA 1
ATOM 1581 C C . THR A 1 202 ? -29.496 16.989 31.378 1.00 97.56 202 THR A C 1
ATOM 1583 O O . THR A 1 202 ? -28.702 17.790 30.885 1.00 97.56 202 THR A O 1
ATOM 1586 N N . ARG A 1 203 ? -30.349 17.368 32.341 1.00 95.69 203 ARG A N 1
ATOM 1587 C CA . ARG A 1 203 ? -30.429 18.750 32.863 1.00 95.69 203 ARG A CA 1
ATOM 1588 C C . ARG A 1 203 ? -29.115 19.265 33.426 1.00 95.69 203 ARG A C 1
ATOM 1590 O O . ARG A 1 203 ? -28.871 20.467 33.397 1.00 95.69 203 ARG A O 1
ATOM 1597 N N . THR A 1 204 ? -28.307 18.361 33.966 1.00 93.75 204 THR A N 1
ATOM 1598 C CA . THR A 1 204 ? -27.033 18.715 34.584 1.00 93.75 204 THR A CA 1
ATOM 1599 C C . THR A 1 204 ? -25.899 18.837 33.571 1.00 93.75 204 THR A C 1
ATOM 1601 O O . THR A 1 204 ? -24.883 19.431 33.900 1.00 93.75 204 THR A O 1
ATOM 1604 N N . LEU A 1 205 ? -26.064 18.326 32.352 1.00 96.81 205 LEU A N 1
ATOM 1605 C CA . LEU A 1 205 ? -25.023 18.347 31.330 1.00 96.81 205 LEU A CA 1
ATOM 1606 C C . LEU A 1 205 ? -24.752 19.763 30.814 1.00 96.81 205 LEU A C 1
ATOM 1608 O O . LEU A 1 205 ? -25.670 20.592 30.728 1.00 96.81 205 LEU A O 1
ATOM 1612 N N . THR A 1 206 ? -23.502 20.018 30.432 1.00 96.69 206 THR A N 1
ATOM 1613 C CA . THR A 1 206 ? -23.132 21.221 29.672 1.00 96.69 206 THR A CA 1
ATOM 1614 C C . THR A 1 206 ? -23.736 21.182 28.265 1.00 96.69 206 THR A C 1
ATOM 1616 O O . THR A 1 206 ? -24.195 20.139 27.798 1.00 96.69 206 THR A O 1
ATOM 1619 N N . ASP A 1 207 ? -23.755 22.318 27.566 1.00 96.44 207 ASP A N 1
ATOM 1620 C CA . ASP A 1 207 ? -24.265 22.360 26.189 1.00 96.44 207 ASP A CA 1
ATOM 1621 C C . ASP A 1 207 ? -23.404 21.525 25.227 1.00 96.44 207 ASP A C 1
ATOM 1623 O O . ASP A 1 207 ? -23.939 20.889 24.321 1.00 96.44 207 ASP A O 1
ATOM 1627 N N . GLU A 1 208 ? -22.095 21.450 25.474 1.00 94.31 208 GLU A N 1
ATOM 1628 C CA . GLU A 1 208 ? -21.167 20.583 24.740 1.00 94.31 208 GLU A CA 1
ATOM 1629 C C . GLU A 1 208 ? -21.473 19.097 24.979 1.00 94.31 208 GLU A C 1
ATOM 1631 O O . GLU A 1 208 ? -21.639 18.340 24.025 1.00 94.31 208 GLU A O 1
ATOM 1636 N N . GLU A 1 209 ? -21.663 18.685 26.238 1.00 96.25 209 GLU A N 1
ATOM 1637 C CA . GLU A 1 209 ? -22.057 17.311 26.580 1.00 96.25 209 GLU A CA 1
ATOM 1638 C C . GLU A 1 209 ? -23.424 16.944 25.983 1.00 96.25 209 GLU A C 1
ATOM 1640 O O . GLU A 1 209 ? -23.615 15.826 25.502 1.00 96.25 209 GLU A O 1
ATOM 1645 N N . LYS A 1 210 ? -24.383 17.881 25.972 1.00 97.56 210 LYS A N 1
ATOM 1646 C CA . LYS A 1 210 ? -25.691 17.677 25.330 1.00 97.56 210 LYS A CA 1
ATOM 1647 C C . LYS A 1 210 ? -25.569 17.530 23.823 1.00 97.56 210 LYS A C 1
ATOM 1649 O O . LYS A 1 210 ? -26.290 16.714 23.257 1.00 97.56 210 LYS A O 1
ATOM 1654 N N . MET A 1 211 ? -24.697 18.305 23.181 1.00 96.62 211 MET A N 1
ATOM 1655 C CA . MET A 1 211 ? -24.440 18.186 21.747 1.00 96.62 211 MET A CA 1
ATOM 1656 C C . MET A 1 211 ? -23.787 16.840 21.420 1.00 96.62 211 MET A C 1
ATOM 1658 O O . MET A 1 211 ? -24.208 16.167 20.484 1.00 96.62 211 MET A O 1
ATOM 1662 N N . ASN A 1 212 ? -22.823 16.404 22.232 1.00 96.69 212 ASN A N 1
ATOM 1663 C CA . ASN A 1 212 ? -22.170 15.107 22.082 1.00 96.69 212 ASN A CA 1
ATOM 1664 C C . ASN A 1 212 ? -23.174 13.947 22.222 1.00 96.69 212 ASN A C 1
ATOM 1666 O O . ASN A 1 212 ? -23.255 13.072 21.361 1.00 96.69 212 ASN A O 1
ATOM 1670 N N . LEU A 1 213 ? -24.017 13.995 23.261 1.00 97.69 213 LEU A N 1
ATOM 1671 C CA . LEU A 1 213 ? -25.107 13.038 23.465 1.00 97.69 213 LEU A CA 1
ATOM 1672 C C . LEU A 1 213 ? -26.142 13.098 22.330 1.00 97.69 213 LEU A C 1
ATOM 1674 O O . LEU A 1 213 ? -26.634 12.058 21.901 1.00 97.69 213 LEU A O 1
ATOM 1678 N N . LEU A 1 214 ? -26.465 14.286 21.810 1.00 97.19 214 LEU A N 1
ATOM 1679 C CA . LEU A 1 214 ? -27.349 14.432 20.653 1.00 97.19 214 LEU A CA 1
ATOM 1680 C C . LEU A 1 214 ? -26.767 13.730 19.421 1.00 97.19 214 LEU A C 1
ATOM 1682 O O . LEU A 1 214 ? -27.466 12.918 18.821 1.00 97.19 214 LEU A O 1
ATOM 1686 N N . ASN A 1 215 ? -25.503 13.997 19.086 1.00 97.38 215 ASN A N 1
ATOM 1687 C CA . ASN A 1 215 ? -24.824 13.386 17.942 1.00 97.38 215 ASN A CA 1
ATOM 1688 C C . ASN A 1 215 ? -24.774 11.856 18.075 1.00 97.38 215 ASN A C 1
ATOM 1690 O O . ASN A 1 215 ? -25.038 11.145 17.106 1.00 97.38 215 ASN A O 1
ATOM 1694 N N . PHE A 1 216 ? -24.514 11.341 19.281 1.00 97.69 216 PHE A N 1
ATOM 1695 C CA . PHE A 1 216 ? -24.577 9.907 19.565 1.00 97.69 216 PHE A CA 1
ATOM 1696 C C . PHE A 1 216 ? -25.962 9.313 19.278 1.00 97.69 216 PHE A C 1
ATOM 1698 O O . PHE A 1 216 ? -26.078 8.332 18.543 1.00 97.69 216 PHE A O 1
ATOM 1705 N N . LEU A 1 217 ? -27.017 9.910 19.841 1.00 97.06 217 LEU A N 1
ATOM 1706 C CA . LEU A 1 217 ? -28.391 9.416 19.700 1.00 97.06 217 LEU A CA 1
ATOM 1707 C C . LEU A 1 217 ? -28.895 9.517 18.254 1.00 97.06 217 LEU A C 1
ATOM 1709 O O . LEU A 1 217 ? -29.634 8.649 17.796 1.00 97.06 217 LEU A O 1
ATOM 1713 N N . GLU A 1 218 ? -28.494 10.562 17.532 1.00 96.38 218 GLU A N 1
ATOM 1714 C CA . GLU A 1 218 ? -28.748 10.702 16.096 1.00 96.38 218 GLU A CA 1
ATOM 1715 C C . GLU A 1 218 ? -28.074 9.600 15.295 1.00 96.38 218 GLU A C 1
ATOM 1717 O O . GLU A 1 218 ? -28.723 8.932 14.494 1.00 96.38 218 GLU A O 1
ATOM 1722 N N . SER A 1 219 ? -26.793 9.364 15.556 1.00 96.94 219 SER A N 1
ATOM 1723 C CA . SER A 1 219 ? -26.044 8.315 14.882 1.00 96.94 219 SER A CA 1
ATOM 1724 C C . SER A 1 219 ? -26.589 6.913 15.177 1.00 96.94 219 SER A C 1
ATOM 1726 O O . SER A 1 219 ? -26.605 6.060 14.294 1.00 96.94 219 SER A O 1
ATOM 1728 N N . TYR A 1 220 ? -27.089 6.666 16.391 1.00 96.31 220 TYR A N 1
ATOM 1729 C CA . TYR A 1 220 ? -27.651 5.372 16.781 1.00 96.31 220 TYR A CA 1
ATOM 1730 C C . TYR A 1 220 ? -29.028 5.085 16.160 1.00 96.31 220 TYR A C 1
ATOM 1732 O O . TYR A 1 220 ? -29.246 4.000 15.613 1.00 96.31 220 TYR A O 1
ATOM 1740 N N . GLU A 1 221 ? -29.966 6.033 16.249 1.00 94.69 221 GLU A N 1
ATOM 1741 C CA . GLU A 1 221 ? -31.341 5.845 15.760 1.00 94.69 221 GLU A CA 1
ATOM 1742 C C . GLU A 1 221 ? -31.426 5.980 14.237 1.00 94.69 221 GLU A C 1
ATOM 1744 O O . GLU A 1 221 ? -32.014 5.123 13.574 1.00 94.69 221 GLU A O 1
ATOM 1749 N N . ASP A 1 222 ? -30.804 7.024 13.682 1.00 94.88 222 ASP A N 1
ATOM 1750 C CA . ASP A 1 222 ? -30.937 7.378 12.266 1.00 94.88 222 ASP A CA 1
ATOM 1751 C C . ASP A 1 222 ? -29.828 6.753 11.399 1.00 94.88 222 ASP A C 1
ATOM 1753 O O . ASP A 1 222 ? -29.825 6.948 10.185 1.00 94.88 222 ASP A O 1
ATOM 1757 N N . MET A 1 223 ? -28.889 6.010 12.005 1.00 93.31 223 MET A N 1
ATOM 1758 C CA . MET A 1 223 ? -27.708 5.431 11.341 1.00 93.31 223 MET A CA 1
ATOM 1759 C C . MET A 1 223 ? -26.890 6.480 10.572 1.00 93.31 223 MET A C 1
ATOM 1761 O O . MET A 1 223 ? -26.355 6.213 9.499 1.00 93.31 223 MET A O 1
ATOM 1765 N N . VAL A 1 224 ? -26.824 7.701 11.110 1.00 94.50 224 VAL A N 1
ATOM 1766 C CA . VAL A 1 224 ? -26.042 8.795 10.525 1.00 94.50 224 VAL A CA 1
ATOM 1767 C C . VAL A 1 224 ? -24.567 8.577 10.835 1.00 94.50 224 VAL A C 1
ATOM 1769 O O . VAL A 1 224 ? -24.193 8.427 12.002 1.00 94.50 224 VAL A O 1
ATOM 1772 N N . ASP A 1 225 ? -23.736 8.608 9.797 1.00 93.50 225 ASP A N 1
ATOM 1773 C CA . ASP A 1 225 ? -22.287 8.555 9.948 1.00 93.50 225 ASP A CA 1
ATOM 1774 C C . ASP A 1 225 ? -21.768 9.792 10.683 1.00 93.50 225 ASP A C 1
ATOM 1776 O O . ASP A 1 225 ? -22.064 10.932 10.319 1.00 93.50 225 ASP A O 1
ATOM 1780 N N . MET A 1 226 ? -20.969 9.545 11.716 1.00 96.56 226 MET A N 1
ATOM 1781 C CA . MET A 1 226 ? -20.283 10.558 12.510 1.00 96.56 226 MET A CA 1
ATOM 1782 C C . MET A 1 226 ? -18.784 10.272 12.531 1.00 96.56 226 MET A C 1
ATOM 1784 O O . MET A 1 226 ? -18.329 9.174 12.199 1.00 96.56 226 MET A O 1
ATOM 1788 N N . TYR A 1 227 ? -18.018 11.267 12.960 1.00 94.62 227 TYR A N 1
ATOM 1789 C CA . TYR A 1 227 ? -16.612 11.119 13.289 1.00 94.62 227 TYR A CA 1
ATOM 1790 C C . TYR A 1 227 ? -16.459 10.957 14.800 1.00 94.62 227 TYR A C 1
ATOM 1792 O O . TYR A 1 227 ? -16.919 11.791 15.580 1.00 94.62 227 TYR A O 1
ATOM 1800 N N . TRP A 1 228 ? -15.779 9.889 15.200 1.00 94.31 228 TRP A N 1
ATOM 1801 C CA . TRP A 1 228 ? -15.567 9.482 16.583 1.00 94.31 228 TRP A CA 1
ATOM 1802 C C . TRP A 1 228 ? -14.108 9.669 16.959 1.00 94.31 228 TRP A C 1
ATOM 1804 O O . TRP A 1 228 ? -13.213 9.257 16.219 1.00 94.31 228 TRP A O 1
ATOM 1814 N N . ARG A 1 229 ? -13.850 10.240 18.131 1.00 92.75 229 ARG A N 1
ATOM 1815 C CA . ARG A 1 229 ? -12.503 10.322 18.688 1.00 92.75 229 ARG A CA 1
ATOM 1816 C C . ARG A 1 229 ? -12.525 9.991 20.169 1.00 92.75 229 ARG A C 1
ATOM 1818 O O . ARG A 1 229 ? -13.283 10.583 20.929 1.00 92.75 229 ARG A O 1
ATOM 1825 N N . VAL A 1 230 ? -11.642 9.089 20.581 1.00 90.44 230 VAL A N 1
ATOM 1826 C CA . VAL A 1 230 ? -11.399 8.809 21.998 1.00 90.44 230 VAL A CA 1
ATOM 1827 C C . VAL A 1 230 ? -10.346 9.779 22.522 1.00 90.44 230 VAL A C 1
ATOM 1829 O O . VAL A 1 230 ? -9.254 9.900 21.962 1.00 90.44 230 VAL A O 1
ATOM 1832 N N . THR A 1 231 ? -10.681 10.499 23.586 1.00 87.38 231 THR A N 1
ATOM 1833 C CA . THR A 1 231 ? -9.735 11.328 24.338 1.00 87.38 231 THR A CA 1
ATOM 1834 C C . THR A 1 231 ? -9.122 10.516 25.487 1.00 87.38 231 THR A C 1
ATOM 1836 O O . THR A 1 231 ? -9.584 9.418 25.799 1.00 87.38 231 THR A O 1
ATOM 1839 N N . GLY A 1 232 ? -8.049 11.026 26.104 1.00 76.06 232 GLY A N 1
ATOM 1840 C CA . GLY A 1 232 ? -7.210 10.269 27.050 1.00 76.06 232 GLY A CA 1
ATOM 1841 C C . GLY A 1 232 ? -7.948 9.612 28.226 1.00 76.06 232 GLY A C 1
ATOM 1842 O O . GLY A 1 232 ? -7.508 8.572 28.705 1.00 76.06 232 GLY A O 1
ATOM 1843 N N . ASP A 1 233 ? -9.106 10.141 28.624 1.00 80.94 233 ASP A N 1
ATOM 1844 C CA . ASP A 1 233 ? -9.902 9.623 29.745 1.00 80.94 233 ASP A CA 1
ATOM 1845 C C . ASP A 1 233 ? -10.998 8.632 29.307 1.00 80.94 233 ASP A C 1
ATOM 1847 O O . ASP A 1 233 ? -12.009 8.475 29.988 1.00 80.94 233 ASP A O 1
ATOM 1851 N N . SER A 1 234 ? -10.838 7.964 28.155 1.00 85.62 234 SER A N 1
ATOM 1852 C CA . SER A 1 234 ? -11.879 7.109 27.541 1.00 85.62 234 SER A CA 1
ATOM 1853 C C . SER A 1 234 ? -13.184 7.856 27.238 1.00 85.62 234 SER A C 1
ATOM 1855 O O . SER A 1 234 ? -14.259 7.255 27.185 1.00 85.62 234 SER A O 1
ATOM 1857 N N . PHE A 1 235 ? -13.094 9.173 27.061 1.00 91.88 235 PHE A N 1
ATOM 1858 C CA . PHE A 1 235 ? -14.225 10.021 26.723 1.00 91.88 235 PHE A CA 1
ATOM 1859 C C . PHE A 1 235 ? -14.362 10.122 25.204 1.00 91.88 235 PHE A C 1
ATOM 1861 O O . PHE A 1 235 ? -13.383 10.351 24.491 1.00 91.88 235 PHE A O 1
ATOM 1868 N N . LEU A 1 236 ? -15.581 9.933 24.712 1.00 93.69 236 LEU A N 1
ATOM 1869 C CA . LEU A 1 236 ? -15.905 9.982 23.294 1.00 93.69 236 LEU A CA 1
ATOM 1870 C C . LEU A 1 236 ? -16.289 11.395 22.883 1.00 93.69 236 LEU A C 1
ATOM 1872 O O . LEU A 1 236 ? -17.260 11.945 23.393 1.00 93.69 236 LEU A O 1
ATOM 1876 N N . LEU A 1 237 ? -15.565 11.941 21.913 1.00 94.44 237 LEU A N 1
ATOM 1877 C CA . LEU A 1 237 ? -15.943 13.143 21.186 1.00 94.44 237 LEU A CA 1
ATOM 1878 C C . LEU A 1 237 ? -16.565 12.748 19.842 1.00 94.44 237 LEU A C 1
ATOM 1880 O O . LEU A 1 237 ? -15.996 11.932 19.111 1.00 94.44 237 LEU A O 1
ATOM 1884 N N . ILE A 1 238 ? -17.730 13.317 19.537 1.00 96.00 238 ILE A N 1
ATOM 1885 C CA . ILE A 1 238 ? -18.552 12.948 18.383 1.00 96.00 238 ILE A CA 1
ATOM 1886 C C . ILE A 1 238 ? -18.889 14.202 17.589 1.00 96.00 238 ILE A C 1
ATOM 1888 O O . ILE A 1 238 ? -19.596 15.090 18.074 1.00 96.00 238 ILE A O 1
ATOM 1892 N N . GLU A 1 239 ? -18.431 14.250 16.344 1.00 94.88 239 GLU A N 1
ATOM 1893 C CA . GLU A 1 239 ? -18.661 15.377 15.443 1.00 94.88 239 GLU A CA 1
ATOM 1894 C C . GLU A 1 239 ? -19.290 14.924 14.124 1.00 94.88 239 GLU A C 1
ATOM 1896 O O . GLU A 1 239 ? -18.988 13.855 13.596 1.00 94.88 239 GLU A O 1
ATOM 1901 N N . ARG A 1 240 ? -20.167 15.766 13.571 1.00 94.06 240 ARG A N 1
ATOM 1902 C CA . ARG A 1 240 ? -20.794 15.534 12.259 1.00 94.06 240 ARG A CA 1
ATOM 1903 C C . ARG A 1 240 ? -19.826 15.735 11.098 1.00 94.06 240 ARG A C 1
ATOM 1905 O O . ARG A 1 240 ? -19.953 15.093 10.063 1.00 94.06 240 ARG A O 1
ATOM 1912 N N . GLU A 1 241 ? -18.881 16.653 11.255 1.00 90.81 241 GLU A N 1
ATOM 1913 C CA . GLU A 1 241 ? -17.888 16.982 10.239 1.00 90.81 241 GLU A CA 1
ATOM 1914 C C . GLU A 1 241 ? -16.496 16.737 10.803 1.00 90.81 241 GLU A C 1
ATOM 1916 O O . GLU A 1 241 ? -16.229 17.035 11.962 1.00 90.81 241 GLU A O 1
ATOM 1921 N N . LEU A 1 242 ? -15.593 16.215 9.976 1.00 84.56 242 LEU A N 1
ATOM 1922 C CA . LEU A 1 242 ? -14.203 16.037 10.370 1.00 84.56 242 LEU A CA 1
ATOM 1923 C C . LEU A 1 242 ? -13.564 17.417 10.614 1.00 84.56 242 LEU A C 1
ATOM 1925 O O . LEU A 1 242 ? -13.582 18.251 9.696 1.00 84.56 242 LEU A O 1
ATOM 1929 N N . PRO A 1 243 ? -12.923 17.668 11.774 1.00 85.31 243 PRO A N 1
ATOM 1930 C CA . PRO A 1 243 ? -12.232 18.928 12.005 1.00 85.31 243 PRO A CA 1
ATOM 1931 C C . PRO A 1 243 ? -11.245 19.233 10.881 1.00 85.31 243 PRO A C 1
ATOM 1933 O O . PRO A 1 243 ? -10.479 18.368 10.451 1.00 85.31 243 PRO A O 1
ATOM 1936 N N . LYS A 1 244 ? -11.210 20.488 10.419 1.00 79.81 244 LYS A N 1
ATOM 1937 C CA . LYS A 1 244 ? -10.359 20.914 9.289 1.00 79.81 244 LYS A CA 1
ATOM 1938 C C . LYS A 1 244 ? -8.882 20.541 9.472 1.00 79.81 244 LYS A C 1
ATOM 1940 O O . LYS A 1 244 ? -8.193 20.267 8.491 1.00 79.81 244 LYS A O 1
ATOM 1945 N N . GLU A 1 245 ? -8.396 20.534 10.709 1.00 76.56 245 GLU A N 1
ATOM 1946 C CA . GLU A 1 245 ? -7.027 20.140 11.057 1.00 76.56 245 GLU A CA 1
ATOM 1947 C C . GLU A 1 245 ? -6.798 18.633 10.892 1.00 76.56 245 GLU A C 1
ATOM 1949 O O . GLU A 1 245 ? -5.829 18.230 10.249 1.00 76.56 245 GLU A O 1
ATOM 1954 N N . ALA A 1 246 ? -7.733 17.806 11.366 1.00 73.56 246 ALA A N 1
ATOM 1955 C CA . ALA A 1 246 ? -7.700 16.360 11.169 1.00 73.56 246 ALA A CA 1
ATOM 1956 C C . ALA A 1 246 ? -7.828 15.988 9.683 1.00 73.56 246 ALA A C 1
ATOM 1958 O O . ALA A 1 246 ? -7.089 15.136 9.193 1.00 73.56 246 ALA A O 1
ATOM 1959 N N . ALA A 1 247 ? -8.677 16.695 8.931 1.00 71.12 247 ALA A N 1
ATOM 1960 C CA . ALA A 1 247 ? -8.798 16.529 7.484 1.00 71.12 247 ALA A CA 1
ATOM 1961 C C . ALA A 1 247 ? -7.483 16.838 6.747 1.00 71.12 247 ALA A C 1
ATOM 1963 O O . ALA A 1 247 ? -7.147 16.173 5.766 1.00 71.12 247 ALA A O 1
ATOM 1964 N N . ARG A 1 248 ? -6.709 17.827 7.216 1.00 72.56 248 ARG A N 1
ATOM 1965 C CA . ARG A 1 248 ? -5.373 18.125 6.673 1.00 72.56 248 ARG A CA 1
ATOM 1966 C C . ARG A 1 248 ? -4.362 17.029 7.011 1.00 72.56 248 ARG A C 1
ATOM 1968 O O . ARG A 1 248 ? -3.626 16.618 6.119 1.00 72.56 248 ARG A O 1
ATOM 1975 N N . GLN A 1 249 ? -4.356 16.539 8.250 1.00 71.25 249 GLN A N 1
ATOM 1976 C CA . GLN A 1 249 ? -3.435 15.488 8.702 1.00 71.25 249 GLN A CA 1
ATOM 1977 C C . GLN A 1 249 ? -3.707 14.133 8.032 1.00 71.25 249 GLN A C 1
ATOM 1979 O O . GLN A 1 249 ? -2.776 13.479 7.567 1.00 71.25 249 GLN A O 1
ATOM 1984 N N . GLN A 1 250 ? -4.974 13.729 7.898 1.00 66.19 250 GLN A N 1
ATOM 1985 C CA . GLN A 1 250 ? -5.335 12.503 7.177 1.00 66.19 250 GLN A CA 1
ATOM 1986 C C . GLN A 1 250 ? -4.956 12.595 5.694 1.00 66.19 250 GLN A C 1
ATOM 1988 O O . GLN A 1 250 ? -4.424 11.636 5.138 1.00 66.19 250 GLN A O 1
ATOM 1993 N N . ARG A 1 251 ? -5.136 13.763 5.058 1.00 66.38 251 ARG A N 1
ATOM 1994 C CA . ARG A 1 251 ? -4.690 13.988 3.673 1.00 66.38 251 ARG A CA 1
ATOM 1995 C C . ARG A 1 251 ? -3.172 13.922 3.529 1.00 66.38 251 ARG A C 1
ATOM 1997 O O . ARG A 1 251 ? -2.702 13.343 2.555 1.00 66.38 251 ARG A O 1
ATOM 2004 N N . SER A 1 252 ? -2.400 14.465 4.474 1.00 69.81 252 SER A N 1
ATOM 2005 C CA . SER A 1 252 ? -0.935 14.387 4.409 1.00 69.81 252 SER A CA 1
ATOM 2006 C C . SER A 1 252 ? -0.417 12.969 4.658 1.00 69.81 252 SER A C 1
ATOM 2008 O O . SER A 1 252 ? 0.502 12.532 3.967 1.00 69.81 252 SER A O 1
ATOM 2010 N N . ALA A 1 253 ? -1.021 12.225 5.590 1.00 66.50 253 ALA A N 1
ATOM 2011 C CA . ALA A 1 253 ? -0.666 10.831 5.853 1.00 66.50 253 ALA A CA 1
ATOM 2012 C C . ALA A 1 253 ? -1.004 9.925 4.657 1.00 66.50 253 ALA A C 1
ATOM 2014 O O . ALA A 1 253 ? -0.146 9.175 4.193 1.00 66.50 253 ALA A O 1
ATOM 2015 N N . ALA A 1 254 ? -2.208 10.062 4.093 1.00 65.19 254 ALA A N 1
ATOM 2016 C CA . ALA A 1 254 ? -2.620 9.323 2.901 1.00 65.19 254 ALA A CA 1
ATOM 2017 C C . ALA A 1 254 ? -1.736 9.650 1.687 1.00 65.19 254 ALA A C 1
ATOM 2019 O O . ALA A 1 254 ? -1.302 8.738 0.987 1.00 65.19 254 ALA A O 1
ATOM 2020 N N . ALA A 1 255 ? -1.397 10.927 1.474 1.00 71.25 255 ALA A N 1
ATOM 2021 C CA . ALA A 1 255 ? -0.475 11.332 0.414 1.00 71.25 255 ALA A CA 1
ATOM 2022 C C . ALA A 1 255 ? 0.932 10.744 0.611 1.00 71.25 255 ALA A C 1
ATOM 2024 O O . ALA A 1 255 ? 1.568 10.337 -0.357 1.00 71.25 255 ALA A O 1
ATOM 2025 N N . THR A 1 256 ? 1.406 10.648 1.857 1.00 73.12 256 THR A N 1
ATOM 2026 C CA . THR A 1 256 ? 2.716 10.055 2.174 1.00 73.12 256 THR A CA 1
ATOM 2027 C C . THR A 1 256 ? 2.736 8.552 1.893 1.00 73.12 256 THR A C 1
ATOM 2029 O O . THR A 1 256 ? 3.665 8.071 1.248 1.00 73.12 256 THR A O 1
ATOM 2032 N N . LEU A 1 257 ? 1.694 7.820 2.306 1.00 69.62 257 LEU A N 1
ATOM 2033 C CA . LEU A 1 257 ? 1.568 6.379 2.056 1.00 69.62 257 LEU A CA 1
ATOM 2034 C C . LEU A 1 257 ? 1.431 6.067 0.555 1.00 69.62 257 LEU A C 1
ATOM 2036 O O . LEU A 1 257 ? 2.024 5.120 0.040 1.00 69.62 257 LEU A O 1
ATOM 2040 N N . GLN A 1 258 ? 0.669 6.886 -0.174 1.00 77.06 258 GLN A N 1
ATOM 2041 C CA . GLN A 1 258 ? 0.558 6.765 -1.628 1.00 77.06 258 GLN A CA 1
ATOM 2042 C C . GLN A 1 258 ? 1.897 7.050 -2.314 1.00 77.06 258 GLN A C 1
ATOM 2044 O O . GLN A 1 258 ? 2.286 6.323 -3.229 1.00 77.06 258 GLN A O 1
ATOM 2049 N N . LEU A 1 259 ? 2.635 8.062 -1.852 1.00 79.75 259 LEU A N 1
ATOM 2050 C CA . LEU A 1 259 ? 3.947 8.397 -2.396 1.00 79.75 259 LEU A CA 1
ATOM 2051 C C . LEU A 1 259 ? 4.972 7.280 -2.157 1.00 79.75 259 LEU A C 1
ATOM 2053 O O . LEU A 1 259 ? 5.741 6.972 -3.071 1.00 79.75 259 LEU A O 1
ATOM 2057 N N . SER A 1 260 ? 4.982 6.649 -0.977 1.00 83.38 260 SER A N 1
ATOM 2058 C CA . SER A 1 260 ? 5.883 5.522 -0.705 1.00 83.38 260 SER A CA 1
ATOM 2059 C C . SER A 1 260 ? 5.564 4.328 -1.604 1.00 83.38 260 SER A C 1
ATOM 2061 O O . SER A 1 260 ? 6.461 3.822 -2.272 1.00 83.38 260 SER A O 1
ATOM 2063 N N . ALA A 1 261 ? 4.284 3.964 -1.735 1.00 81.56 261 ALA A N 1
ATOM 2064 C CA . ALA A 1 261 ? 3.857 2.876 -2.616 1.00 81.56 261 ALA A CA 1
ATOM 2065 C C . ALA A 1 261 ? 4.232 3.127 -4.090 1.00 81.56 261 ALA A C 1
ATOM 2067 O O . ALA A 1 261 ? 4.715 2.227 -4.779 1.00 81.56 261 ALA A O 1
ATOM 2068 N N . LEU A 1 262 ? 4.064 4.361 -4.576 1.00 82.19 262 LEU A N 1
ATOM 2069 C CA . LEU A 1 262 ? 4.455 4.749 -5.935 1.00 82.19 262 LEU A CA 1
ATOM 2070 C C . LEU A 1 262 ? 5.976 4.732 -6.129 1.00 82.19 262 LEU A C 1
ATOM 2072 O O . LEU A 1 262 ? 6.459 4.342 -7.193 1.00 82.19 262 LEU A O 1
ATOM 2076 N N . THR A 1 263 ? 6.734 5.119 -5.104 1.00 85.06 263 THR A N 1
ATOM 2077 C CA . THR A 1 263 ? 8.203 5.080 -5.124 1.00 85.06 263 THR A CA 1
ATOM 2078 C C . THR A 1 263 ? 8.718 3.642 -5.179 1.00 85.06 263 THR A C 1
ATOM 2080 O O . THR A 1 263 ? 9.629 3.347 -5.957 1.00 85.06 263 THR A O 1
ATOM 2083 N N . ASP A 1 264 ? 8.113 2.739 -4.409 1.00 87.50 264 ASP A N 1
ATOM 2084 C CA . ASP A 1 264 ? 8.452 1.314 -4.418 1.00 87.50 264 ASP A CA 1
ATOM 2085 C C . ASP A 1 264 ? 8.070 0.661 -5.748 1.00 87.50 264 ASP A C 1
ATOM 2087 O O . ASP A 1 264 ? 8.874 -0.069 -6.332 1.00 87.50 264 ASP A O 1
ATOM 2091 N N . TYR A 1 265 ? 6.894 0.989 -6.293 1.00 87.12 265 TYR A N 1
ATOM 2092 C CA . TYR A 1 265 ? 6.493 0.563 -7.636 1.00 87.12 265 TYR A CA 1
ATOM 2093 C C . TYR A 1 265 ? 7.520 0.993 -8.690 1.00 87.12 265 TYR A C 1
ATOM 2095 O O . TYR A 1 265 ? 7.981 0.175 -9.486 1.00 87.12 265 TYR A O 1
ATOM 2103 N N . TYR A 1 266 ? 7.928 2.262 -8.668 1.00 91.50 266 TYR A N 1
ATOM 2104 C CA . TYR A 1 266 ? 8.941 2.788 -9.576 1.00 91.50 266 TYR A CA 1
ATOM 2105 C C . TYR A 1 266 ? 10.281 2.047 -9.449 1.00 91.50 266 TYR A C 1
ATOM 2107 O O . TYR A 1 266 ? 10.847 1.639 -10.467 1.00 91.50 266 TYR A O 1
ATOM 2115 N N . ARG A 1 267 ? 10.767 1.813 -8.223 1.00 91.88 267 ARG A N 1
ATOM 2116 C CA . ARG A 1 267 ? 12.022 1.082 -7.978 1.00 91.88 267 ARG A CA 1
ATOM 2117 C C . ARG A 1 267 ? 11.951 -0.347 -8.510 1.00 91.88 267 ARG A C 1
ATOM 2119 O O . ARG A 1 267 ? 12.807 -0.744 -9.298 1.00 91.88 267 ARG A O 1
ATOM 2126 N N . ASN A 1 268 ? 10.890 -1.071 -8.160 1.00 91.00 268 ASN A N 1
ATOM 2127 C CA . ASN A 1 268 ? 10.665 -2.444 -8.608 1.00 91.00 268 ASN A CA 1
ATOM 2128 C C . ASN A 1 268 ? 10.595 -2.531 -10.138 1.00 91.00 268 ASN A C 1
ATOM 2130 O O . ASN A 1 268 ? 11.138 -3.457 -10.739 1.00 91.00 268 ASN A O 1
ATOM 2134 N N . MET A 1 269 ? 9.961 -1.556 -10.793 1.00 89.69 269 MET A N 1
ATOM 2135 C CA . MET A 1 269 ? 9.929 -1.484 -12.254 1.00 89.69 269 MET A CA 1
ATOM 2136 C C . MET A 1 269 ? 11.329 -1.277 -12.843 1.00 89.69 269 MET A C 1
ATOM 2138 O O . MET A 1 269 ? 11.687 -1.982 -13.786 1.00 89.69 269 MET A O 1
ATOM 2142 N N . GLN A 1 270 ? 12.142 -0.369 -12.290 1.00 91.19 270 GLN A N 1
ATOM 2143 C CA . GLN A 1 270 ? 13.518 -0.153 -12.761 1.00 91.19 270 GLN A CA 1
ATOM 2144 C C . GLN A 1 270 ? 14.391 -1.408 -12.609 1.00 91.19 270 GLN A C 1
ATOM 2146 O O . GLN A 1 270 ? 15.093 -1.779 -13.550 1.00 91.19 270 GLN A O 1
ATOM 2151 N N . GLU A 1 271 ? 14.315 -2.092 -11.467 1.00 92.00 271 GLU A N 1
ATOM 2152 C CA . GLU A 1 271 ? 15.066 -3.329 -11.212 1.00 92.00 271 GLU A CA 1
ATOM 2153 C C . GLU A 1 271 ? 14.635 -4.466 -12.145 1.00 92.00 271 GLU A C 1
ATOM 2155 O O . GLU A 1 271 ? 15.474 -5.153 -12.740 1.00 92.00 271 GLU A O 1
ATOM 2160 N N . ASN A 1 272 ? 13.324 -4.626 -12.343 1.00 90.44 272 ASN A N 1
ATOM 2161 C CA . ASN A 1 272 ? 12.785 -5.613 -13.271 1.00 90.44 272 ASN A CA 1
ATOM 2162 C C . ASN A 1 272 ? 13.254 -5.358 -14.707 1.00 90.44 272 ASN A C 1
ATOM 2164 O O . ASN A 1 272 ? 13.651 -6.311 -15.382 1.00 90.44 272 ASN A O 1
ATOM 2168 N N . TYR A 1 273 ? 13.268 -4.101 -15.163 1.00 89.06 273 TYR A N 1
ATOM 2169 C CA . TYR A 1 273 ? 13.807 -3.770 -16.482 1.00 89.06 273 TYR A CA 1
ATOM 2170 C C . TYR A 1 273 ? 15.286 -4.074 -16.588 1.00 89.06 273 TYR A C 1
ATOM 2172 O O . TYR A 1 273 ? 15.680 -4.731 -17.546 1.00 89.06 273 TYR A O 1
ATOM 2180 N N . ALA A 1 274 ? 16.095 -3.654 -15.616 1.00 92.12 274 ALA A N 1
ATOM 2181 C CA . ALA A 1 274 ? 17.526 -3.928 -15.640 1.00 92.12 274 ALA A CA 1
ATOM 2182 C C . ALA A 1 274 ? 17.793 -5.432 -15.826 1.00 92.12 274 ALA A C 1
ATOM 2184 O O . ALA A 1 274 ? 18.570 -5.815 -16.699 1.00 92.12 274 ALA A O 1
ATOM 2185 N N . ARG A 1 275 ? 17.066 -6.290 -15.100 1.00 93.81 275 ARG A N 1
ATOM 2186 C CA . ARG A 1 275 ? 17.174 -7.749 -15.235 1.00 93.81 275 ARG A CA 1
ATOM 2187 C C . ARG A 1 275 ? 16.768 -8.257 -16.624 1.00 93.81 275 ARG A C 1
ATOM 2189 O O . ARG A 1 275 ? 17.524 -9.006 -17.233 1.00 93.81 275 ARG A O 1
ATOM 2196 N N . VAL A 1 276 ? 15.601 -7.851 -17.134 1.00 92.12 276 VAL A N 1
ATOM 2197 C CA . VAL A 1 276 ? 15.109 -8.289 -18.458 1.00 92.12 276 VAL A CA 1
ATOM 2198 C C . VAL A 1 276 ? 16.050 -7.832 -19.578 1.00 92.12 276 VAL A C 1
ATOM 2200 O O . VAL A 1 276 ? 16.332 -8.586 -20.513 1.00 92.12 276 VAL A O 1
ATOM 2203 N N . LEU A 1 277 ? 16.570 -6.609 -19.476 1.00 94.31 277 LEU A N 1
ATOM 2204 C CA . LEU A 1 277 ? 17.487 -6.044 -20.458 1.00 94.31 277 LEU A CA 1
ATOM 2205 C C . LEU A 1 277 ? 18.850 -6.741 -20.437 1.00 94.31 277 LEU A C 1
ATOM 2207 O O . LEU A 1 277 ? 19.417 -6.937 -21.508 1.00 94.31 277 LEU A O 1
ATOM 2211 N N . GLU A 1 278 ? 19.372 -7.165 -19.282 1.00 95.19 278 GLU A N 1
ATOM 2212 C CA . GLU A 1 278 ? 20.642 -7.909 -19.217 1.00 95.19 278 GLU A CA 1
ATOM 2213 C C . GLU A 1 278 ? 20.612 -9.209 -20.033 1.00 95.19 278 GLU A C 1
ATOM 2215 O O . GLU A 1 278 ? 21.547 -9.494 -20.793 1.00 95.19 278 GLU A O 1
ATOM 2220 N N . ASP A 1 279 ? 19.517 -9.965 -19.956 1.00 94.38 279 ASP A N 1
ATOM 2221 C CA . ASP A 1 279 ? 19.367 -11.200 -20.729 1.00 94.38 279 ASP A CA 1
ATOM 2222 C C . ASP A 1 279 ? 19.316 -10.915 -22.237 1.00 94.38 279 ASP A C 1
ATOM 2224 O O . ASP A 1 279 ? 20.018 -11.557 -23.028 1.00 94.38 279 ASP A O 1
ATOM 2228 N N . LYS A 1 280 ? 18.559 -9.890 -22.650 1.00 97.06 280 LYS A N 1
ATOM 2229 C CA . LYS A 1 280 ? 18.500 -9.453 -24.055 1.00 97.06 280 LYS A CA 1
ATOM 2230 C C . LYS A 1 280 ? 19.854 -8.941 -24.546 1.00 97.06 280 LYS A C 1
ATOM 2232 O O . LYS A 1 280 ? 20.289 -9.311 -25.638 1.00 97.06 280 LYS A O 1
ATOM 2237 N N . LYS A 1 281 ? 20.566 -8.156 -23.733 1.00 96.69 281 LYS A N 1
ATOM 2238 C CA . LYS A 1 281 ? 21.910 -7.652 -24.047 1.00 96.69 281 LYS A CA 1
ATOM 2239 C C . LYS A 1 281 ? 22.907 -8.777 -24.258 1.00 96.69 281 LYS A C 1
ATOM 2241 O O . LYS A 1 281 ? 23.756 -8.654 -25.137 1.00 96.69 281 LYS A O 1
ATOM 2246 N N . ARG A 1 282 ? 22.827 -9.869 -23.492 1.00 96.12 282 ARG A N 1
ATOM 2247 C CA . ARG A 1 282 ? 23.700 -11.036 -23.693 1.00 96.12 282 ARG A CA 1
ATOM 2248 C C . ARG A 1 282 ? 23.519 -11.630 -25.090 1.00 96.12 282 ARG A C 1
ATOM 2250 O O . ARG A 1 282 ? 24.515 -11.867 -25.767 1.00 96.12 282 ARG A O 1
ATOM 2257 N N . GLY A 1 283 ? 22.272 -11.793 -25.537 1.00 96.12 283 GLY A N 1
ATOM 2258 C CA . GLY A 1 283 ? 21.965 -12.240 -26.899 1.00 96.12 283 GLY A CA 1
ATOM 2259 C C . GLY A 1 283 ? 22.492 -11.275 -27.964 1.00 96.12 283 GLY A C 1
ATOM 2260 O O . GLY A 1 283 ? 23.190 -11.691 -28.886 1.00 96.12 283 GLY A O 1
ATOM 2261 N N . LEU A 1 284 ? 22.251 -9.973 -27.784 1.00 97.06 284 LEU A N 1
ATOM 2262 C CA . LEU A 1 284 ? 22.728 -8.941 -28.709 1.00 97.06 284 LEU A CA 1
ATOM 2263 C C . LEU A 1 284 ? 24.261 -8.909 -28.810 1.00 97.06 284 LEU A C 1
ATOM 2265 O O . LEU A 1 284 ? 24.801 -8.825 -29.911 1.00 97.06 284 LEU A O 1
ATOM 2269 N N . LYS A 1 285 ? 24.984 -9.028 -27.688 1.00 96.31 285 LYS A N 1
ATOM 2270 C CA . LYS A 1 285 ? 26.459 -9.057 -27.676 1.00 96.31 285 LYS A CA 1
ATOM 2271 C C . LYS A 1 285 ? 27.017 -10.179 -28.561 1.00 96.31 285 LYS A C 1
ATOM 2273 O O . LYS A 1 285 ? 28.000 -9.944 -29.261 1.00 96.31 285 LYS A O 1
ATOM 2278 N N . LEU A 1 286 ? 26.381 -11.353 -28.560 1.00 95.44 286 LEU A N 1
ATOM 2279 C CA . LEU A 1 286 ? 26.768 -12.486 -29.409 1.00 95.44 286 LEU A CA 1
ATOM 2280 C C . LEU A 1 286 ? 26.472 -12.226 -30.893 1.00 95.44 286 LEU A C 1
ATOM 2282 O O . LEU A 1 286 ? 27.293 -12.545 -31.746 1.00 95.44 286 LEU A O 1
ATOM 2286 N N . GLU A 1 287 ? 25.324 -11.620 -31.200 1.00 95.69 287 GLU A N 1
ATOM 2287 C CA . GLU A 1 287 ? 24.892 -11.329 -32.574 1.00 95.69 287 GLU A CA 1
ATOM 2288 C C . GLU A 1 287 ? 25.747 -10.244 -33.255 1.00 95.69 287 GLU A C 1
ATOM 2290 O O . GLU A 1 287 ? 26.066 -10.315 -34.447 1.00 95.69 287 GLU A O 1
ATOM 2295 N N . ILE A 1 288 ? 26.130 -9.220 -32.493 1.00 96.00 288 ILE A N 1
ATOM 2296 C CA . ILE A 1 288 ? 26.816 -8.035 -33.014 1.00 96.00 288 ILE A CA 1
ATOM 2297 C C . ILE A 1 288 ? 28.325 -8.263 -33.156 1.00 96.00 288 ILE A C 1
ATOM 2299 O O . ILE A 1 288 ? 28.937 -7.763 -34.110 1.00 96.00 288 ILE A O 1
ATOM 2303 N N . GLY A 1 289 ? 28.927 -8.983 -32.203 1.00 92.50 289 GLY A N 1
ATOM 2304 C CA . GLY A 1 289 ? 30.377 -9.044 -32.033 1.00 92.50 289 GLY A CA 1
ATOM 2305 C C . GLY A 1 289 ? 30.978 -7.651 -31.792 1.00 92.50 289 GLY A C 1
ATOM 2306 O O . GLY A 1 289 ? 30.507 -6.881 -30.944 1.00 92.50 289 GLY A O 1
ATOM 2307 N N . GLU A 1 290 ? 31.998 -7.310 -32.582 1.00 91.69 290 GLU A N 1
ATOM 2308 C CA . GLU A 1 290 ? 32.726 -6.032 -32.505 1.00 91.69 290 GLU A CA 1
ATOM 2309 C C . GLU A 1 290 ? 32.093 -4.899 -33.333 1.00 91.69 290 GLU A C 1
ATOM 2311 O O . GLU A 1 290 ? 32.455 -3.732 -33.184 1.00 91.69 290 GLU A O 1
ATOM 2316 N N . ASN A 1 291 ? 31.127 -5.192 -34.213 1.00 93.88 291 ASN A N 1
ATOM 2317 C CA . ASN A 1 291 ? 30.598 -4.183 -35.132 1.00 93.88 291 ASN A CA 1
ATOM 2318 C C . ASN A 1 291 ? 29.528 -3.301 -34.469 1.00 93.88 291 ASN A C 1
ATOM 2320 O O . ASN A 1 291 ? 28.329 -3.544 -34.592 1.00 93.88 291 ASN A O 1
ATOM 2324 N N . THR A 1 292 ? 29.962 -2.225 -33.820 1.00 91.25 292 THR A N 1
ATOM 2325 C CA . THR A 1 292 ? 29.091 -1.268 -33.120 1.00 91.25 292 THR A CA 1
ATOM 2326 C C . THR A 1 292 ? 28.042 -0.596 -34.008 1.00 91.25 292 THR A C 1
ATOM 2328 O O . THR A 1 292 ? 26.990 -0.223 -33.498 1.00 91.25 292 THR A O 1
ATOM 2331 N N . ARG A 1 293 ? 28.253 -0.489 -35.329 1.00 93.38 293 ARG A N 1
ATOM 2332 C CA . ARG A 1 293 ? 27.257 0.101 -36.244 1.00 93.38 293 ARG A CA 1
ATOM 2333 C C . ARG A 1 293 ? 25.999 -0.754 -36.376 1.00 93.38 293 ARG A C 1
ATOM 2335 O O . ARG A 1 293 ? 24.916 -0.195 -36.504 1.00 93.38 293 ARG A O 1
ATOM 2342 N N . LYS A 1 294 ? 26.118 -2.082 -36.242 1.00 96.12 294 LYS A N 1
ATOM 2343 C CA . LYS A 1 294 ? 24.959 -2.993 -36.271 1.00 96.12 294 LYS A CA 1
ATOM 2344 C C . LYS A 1 294 ? 23.948 -2.698 -35.165 1.00 96.12 294 LYS A C 1
ATOM 2346 O O . LYS A 1 294 ? 22.774 -2.995 -35.334 1.00 96.12 294 LYS A O 1
ATOM 2351 N N . LEU A 1 295 ? 24.374 -2.103 -34.045 1.00 96.38 295 LEU A N 1
ATOM 2352 C CA . LEU A 1 295 ? 23.450 -1.709 -32.981 1.00 96.38 295 LEU A CA 1
ATOM 2353 C C . LEU A 1 295 ? 22.416 -0.695 -33.480 1.00 96.38 295 LEU A C 1
ATOM 2355 O O . LEU A 1 295 ? 21.256 -0.785 -33.089 1.00 96.38 295 LEU A O 1
ATOM 2359 N N . ALA A 1 296 ? 22.817 0.249 -34.339 1.00 96.69 296 ALA A N 1
ATOM 2360 C CA . ALA A 1 296 ? 21.897 1.236 -34.899 1.00 96.69 296 ALA A CA 1
ATOM 2361 C C . ALA A 1 296 ? 20.837 0.552 -35.768 1.00 96.69 296 ALA A C 1
ATOM 2363 O O . ALA A 1 296 ? 19.651 0.835 -35.619 1.00 96.69 296 ALA A O 1
ATOM 2364 N N . ASP A 1 297 ? 21.255 -0.394 -36.609 1.00 97.56 297 ASP A N 1
ATOM 2365 C CA . ASP A 1 297 ? 20.342 -1.170 -37.451 1.00 97.56 297 ASP A CA 1
ATOM 2366 C C . ASP A 1 297 ? 19.391 -2.026 -36.611 1.00 97.56 297 ASP A C 1
ATOM 2368 O O . ASP A 1 297 ? 18.188 -1.980 -36.833 1.00 97.56 297 ASP A O 1
ATOM 2372 N N . ILE A 1 298 ? 19.886 -2.678 -35.554 1.00 97.81 298 ILE A N 1
ATOM 2373 C CA . ILE A 1 298 ? 19.047 -3.450 -34.626 1.00 97.81 298 ILE A CA 1
ATOM 2374 C C . ILE A 1 298 ? 17.991 -2.571 -33.957 1.00 97.81 298 ILE A C 1
ATOM 2376 O O . ILE A 1 298 ? 16.856 -3.020 -33.798 1.00 97.81 298 ILE A O 1
ATOM 2380 N N . VAL A 1 299 ? 18.325 -1.336 -33.565 1.00 97.50 299 VAL A N 1
ATOM 2381 C CA . VAL A 1 299 ? 17.326 -0.397 -33.033 1.00 97.50 299 VAL A CA 1
ATOM 2382 C C . VAL A 1 299 ? 16.246 -0.144 -34.084 1.00 97.50 299 VAL A C 1
ATOM 2384 O O . VAL A 1 299 ? 15.069 -0.301 -33.779 1.00 97.50 299 VAL A O 1
ATOM 2387 N N . TRP A 1 300 ? 16.615 0.177 -35.325 1.00 97.06 300 TRP A N 1
ATOM 2388 C CA . TRP A 1 300 ? 15.647 0.446 -36.396 1.00 97.06 300 TRP A CA 1
ATOM 2389 C C . TRP A 1 300 ? 14.787 -0.762 -36.767 1.00 97.06 300 TRP A C 1
ATOM 2391 O O . TRP A 1 300 ? 13.572 -0.616 -36.910 1.00 97.06 300 TRP A O 1
ATOM 2401 N N . ASP A 1 301 ? 15.384 -1.943 -36.860 1.00 97.56 301 ASP A N 1
ATOM 2402 C CA . ASP A 1 301 ? 14.666 -3.184 -37.141 1.00 97.56 301 ASP A CA 1
ATOM 2403 C C . ASP A 1 301 ? 13.687 -3.503 -36.006 1.00 97.56 301 ASP A C 1
ATOM 2405 O O . ASP A 1 301 ? 12.519 -3.805 -36.248 1.00 97.56 301 ASP A O 1
ATOM 2409 N N . SER A 1 302 ? 14.125 -3.343 -34.753 1.00 97.56 302 SER A N 1
ATOM 2410 C CA . SER A 1 302 ? 13.274 -3.565 -33.577 1.00 97.56 302 SER A CA 1
ATOM 2411 C C . SER A 1 302 ? 12.121 -2.561 -33.512 1.00 97.56 302 SER A C 1
ATOM 2413 O O . SER A 1 302 ? 11.007 -2.945 -33.167 1.00 97.56 302 SER A O 1
ATOM 2415 N N . LEU A 1 303 ? 12.343 -1.299 -33.901 1.00 96.38 303 LEU A N 1
ATOM 2416 C CA . LEU A 1 303 ? 11.268 -0.309 -34.044 1.00 96.38 303 LEU A CA 1
ATOM 2417 C C . LEU A 1 303 ? 10.255 -0.719 -35.116 1.00 96.38 303 LEU A C 1
ATOM 2419 O O . LEU A 1 303 ? 9.054 -0.583 -34.896 1.00 96.38 303 LEU A O 1
ATOM 2423 N N . GLY A 1 304 ? 10.726 -1.212 -36.265 1.00 95.50 304 GLY A N 1
ATOM 2424 C CA . GLY A 1 304 ? 9.861 -1.676 -37.351 1.00 95.50 304 GLY A CA 1
ATOM 2425 C C . GLY A 1 304 ? 9.014 -2.889 -36.960 1.00 95.50 304 GLY A C 1
ATOM 2426 O O . GLY A 1 304 ? 7.858 -2.988 -37.366 1.00 95.50 304 GLY A O 1
ATOM 2427 N N . LEU A 1 305 ? 9.574 -3.776 -36.135 1.00 96.75 305 LEU A N 1
ATOM 2428 C CA . LEU A 1 305 ? 8.906 -4.974 -35.623 1.00 96.75 305 LEU A CA 1
ATOM 2429 C C . LEU A 1 305 ? 8.076 -4.727 -34.351 1.00 96.75 305 LEU A C 1
ATOM 2431 O O . LEU A 1 305 ? 7.306 -5.597 -33.953 1.00 96.75 305 LEU A O 1
ATOM 2435 N N . GLY A 1 306 ? 8.224 -3.569 -33.701 1.00 95.50 306 GLY A N 1
ATOM 2436 C CA . GLY A 1 306 ? 7.604 -3.286 -32.403 1.00 95.50 306 GLY A CA 1
ATOM 2437 C C . GLY A 1 306 ? 8.216 -4.068 -31.229 1.00 95.50 306 GLY A C 1
ATOM 2438 O O . GLY A 1 306 ? 7.598 -4.159 -30.167 1.00 95.50 306 GLY A O 1
ATOM 2439 N N . ASP A 1 307 ? 9.419 -4.631 -31.389 1.00 97.25 307 ASP A N 1
ATOM 2440 C CA . ASP A 1 307 ? 10.125 -5.355 -30.325 1.00 97.25 307 ASP A CA 1
ATOM 2441 C C . ASP A 1 307 ? 10.743 -4.358 -29.333 1.00 97.25 307 ASP A C 1
ATOM 2443 O O . ASP A 1 307 ? 11.882 -3.896 -29.467 1.00 97.25 307 ASP A O 1
ATOM 2447 N N . THR A 1 308 ? 9.938 -3.998 -28.335 1.00 96.88 308 THR A N 1
ATOM 2448 C CA . THR A 1 308 ? 10.275 -2.975 -27.340 1.00 96.88 308 THR A CA 1
ATOM 2449 C C . THR A 1 308 ? 11.501 -3.374 -26.525 1.00 96.88 308 THR A C 1
ATOM 2451 O O . THR A 1 308 ? 12.428 -2.578 -26.383 1.00 96.88 308 THR A O 1
ATOM 2454 N N . ASP A 1 309 ? 11.548 -4.610 -26.027 1.00 96.50 309 ASP A N 1
ATOM 2455 C CA . ASP A 1 309 ? 12.625 -5.060 -25.142 1.00 96.50 309 ASP A CA 1
ATOM 2456 C C . ASP A 1 309 ? 13.961 -5.121 -25.887 1.00 96.50 309 ASP A C 1
ATOM 2458 O O . ASP A 1 309 ? 14.991 -4.703 -25.354 1.00 96.50 309 ASP A O 1
ATOM 2462 N N . ARG A 1 310 ? 13.958 -5.592 -27.140 1.00 97.56 310 ARG A N 1
ATOM 2463 C CA . ARG A 1 310 ? 15.164 -5.637 -27.978 1.00 97.56 310 ARG A CA 1
ATOM 2464 C C . ARG A 1 310 ? 15.648 -4.240 -28.355 1.00 97.56 310 ARG A C 1
ATOM 2466 O O . ARG A 1 310 ? 16.850 -3.983 -28.279 1.00 97.56 310 ARG A O 1
ATOM 2473 N N . CYS A 1 311 ? 14.731 -3.330 -28.694 1.00 97.94 311 CYS A N 1
ATOM 2474 C CA . CYS A 1 311 ? 15.058 -1.934 -28.979 1.00 97.94 311 CYS A CA 1
ATOM 2475 C C . CYS A 1 311 ? 15.708 -1.256 -27.764 1.00 97.94 311 CYS A C 1
ATOM 2477 O O . CYS A 1 311 ? 16.786 -0.671 -27.883 1.00 97.94 311 CYS A O 1
ATOM 2479 N N . VAL A 1 312 ? 15.088 -1.364 -26.584 1.00 97.75 312 VAL A N 1
ATOM 2480 C CA . VAL A 1 312 ? 15.607 -0.768 -25.344 1.00 97.75 312 VAL A CA 1
ATOM 2481 C C . VAL A 1 312 ? 16.943 -1.404 -24.954 1.00 97.75 312 VAL A C 1
ATOM 2483 O O . VAL A 1 312 ? 17.868 -0.678 -24.601 1.00 97.75 312 VAL A O 1
ATOM 2486 N N . ALA A 1 313 ? 17.098 -2.724 -25.088 1.00 98.06 313 ALA A N 1
ATOM 2487 C CA . ALA A 1 313 ? 18.356 -3.412 -24.788 1.00 98.06 313 ALA A CA 1
ATOM 2488 C C . ALA A 1 313 ? 19.501 -2.988 -25.720 1.00 98.06 313 ALA A C 1
ATOM 2490 O O . ALA A 1 313 ? 20.645 -2.875 -25.278 1.00 98.06 313 ALA A O 1
ATOM 2491 N N . ALA A 1 314 ? 19.213 -2.724 -26.998 1.00 98.06 314 ALA A N 1
ATOM 2492 C CA . ALA A 1 314 ? 20.207 -2.221 -27.939 1.00 98.06 314 ALA A CA 1
ATOM 2493 C C . ALA A 1 314 ? 20.678 -0.807 -27.560 1.00 98.06 314 ALA A C 1
ATOM 2495 O O . ALA A 1 314 ? 21.883 -0.559 -27.548 1.00 98.06 314 ALA A O 1
ATOM 2496 N N . ILE A 1 315 ? 19.762 0.089 -27.174 1.00 97.75 315 ILE A N 1
ATOM 2497 C CA . ILE A 1 315 ? 20.109 1.431 -26.665 1.00 97.75 315 ILE A CA 1
ATOM 2498 C C . ILE A 1 315 ? 20.916 1.320 -25.373 1.00 97.75 315 ILE A C 1
ATOM 2500 O O . ILE A 1 315 ? 21.949 1.968 -25.225 1.00 97.75 315 ILE A O 1
ATOM 2504 N N . ASP A 1 316 ? 20.473 0.466 -24.453 1.00 97.62 316 ASP A N 1
ATOM 2505 C CA . ASP A 1 316 ? 21.140 0.231 -23.177 1.00 97.62 316 ASP A CA 1
ATOM 2506 C C . ASP A 1 316 ? 22.591 -0.248 -23.374 1.00 97.62 316 ASP A C 1
ATOM 2508 O O . ASP A 1 316 ? 23.515 0.226 -22.712 1.00 97.62 316 ASP A O 1
ATOM 2512 N N . LEU A 1 317 ? 22.813 -1.118 -24.364 1.00 97.38 317 LEU A N 1
ATOM 2513 C CA . LEU A 1 317 ? 24.139 -1.591 -24.754 1.00 97.38 317 LEU A CA 1
ATOM 2514 C C . LEU A 1 317 ? 24.983 -0.514 -25.461 1.00 97.38 317 LEU A C 1
ATOM 2516 O O . LEU A 1 317 ? 26.201 -0.481 -25.281 1.00 97.38 317 LEU A O 1
ATOM 2520 N N . MET A 1 318 ? 24.371 0.376 -26.249 1.00 97.62 318 MET A N 1
ATOM 2521 C CA . MET A 1 318 ? 25.069 1.539 -26.817 1.00 97.62 318 MET A CA 1
ATOM 2522 C C . MET A 1 318 ? 25.539 2.508 -25.726 1.00 97.62 318 MET A C 1
ATOM 2524 O O . MET A 1 318 ? 26.624 3.081 -25.851 1.00 97.62 318 MET A O 1
ATOM 2528 N N . LEU A 1 319 ? 24.743 2.686 -24.668 1.00 96.81 319 LEU A N 1
ATOM 2529 C CA . LEU A 1 319 ? 25.107 3.489 -23.500 1.00 96.81 319 LEU A CA 1
ATOM 2530 C C . LEU A 1 319 ? 26.247 2.833 -22.711 1.00 96.81 319 LEU A C 1
ATOM 2532 O O . LEU A 1 319 ? 27.226 3.513 -22.413 1.00 96.81 319 LEU A O 1
ATOM 2536 N N . ASP A 1 320 ? 26.184 1.516 -22.474 1.00 96.25 320 ASP A N 1
ATOM 2537 C CA . ASP A 1 320 ? 27.273 0.748 -21.839 1.00 96.25 320 ASP A CA 1
ATOM 2538 C C . ASP A 1 320 ? 28.607 0.906 -22.588 1.00 96.25 320 ASP A C 1
ATOM 2540 O O . ASP A 1 320 ? 29.666 1.028 -21.975 1.00 96.25 320 ASP A O 1
ATOM 2544 N N . ARG A 1 321 ? 28.562 0.922 -23.926 1.00 96.31 321 ARG A N 1
ATOM 2545 C CA . ARG A 1 321 ? 29.744 1.095 -24.788 1.00 96.31 321 ARG A CA 1
ATOM 2546 C C . ARG A 1 321 ? 30.119 2.561 -25.037 1.00 96.31 321 ARG A C 1
ATOM 2548 O O . ARG A 1 321 ? 31.065 2.805 -25.776 1.00 96.31 321 ARG A O 1
ATOM 2555 N N . GLN A 1 322 ? 29.382 3.520 -24.471 1.00 96.38 322 GLN A N 1
ATOM 2556 C CA . GLN A 1 322 ? 29.574 4.966 -24.665 1.00 96.38 322 GLN A CA 1
ATOM 2557 C C . GLN A 1 322 ? 29.535 5.434 -26.136 1.00 96.38 322 GLN A C 1
ATOM 2559 O O . GLN A 1 322 ? 30.058 6.491 -26.470 1.00 96.38 322 GLN A O 1
ATOM 2564 N N . ILE A 1 323 ? 28.869 4.688 -27.023 1.00 96.19 323 ILE A N 1
ATOM 2565 C CA . ILE A 1 323 ? 28.779 4.995 -28.467 1.00 96.19 323 ILE A CA 1
ATOM 2566 C C . ILE A 1 323 ? 27.476 5.704 -28.862 1.00 96.19 323 ILE A C 1
ATOM 2568 O O . ILE A 1 323 ? 27.319 6.120 -30.008 1.00 96.19 323 ILE A O 1
ATOM 2572 N N . MET A 1 324 ? 26.516 5.827 -27.938 1.00 95.19 324 MET A N 1
ATOM 2573 C CA . MET A 1 324 ? 25.178 6.354 -28.235 1.00 95.19 324 MET A CA 1
ATOM 2574 C C . MET A 1 324 ? 25.225 7.770 -28.824 1.00 95.19 324 MET A C 1
ATOM 2576 O O . MET A 1 324 ? 24.557 8.057 -29.814 1.00 95.19 324 MET A O 1
ATOM 2580 N N . GLN A 1 325 ? 26.047 8.648 -28.245 1.00 91.81 325 GLN A N 1
ATOM 2581 C CA . GLN A 1 325 ? 26.170 10.036 -28.694 1.00 91.81 325 GLN A CA 1
ATOM 2582 C C . GLN A 1 325 ? 26.748 10.130 -30.110 1.00 91.81 325 GLN A C 1
ATOM 2584 O O . GLN A 1 325 ? 26.279 10.932 -30.917 1.00 91.81 325 GLN A O 1
ATOM 2589 N N . ASP A 1 326 ? 27.716 9.275 -30.441 1.00 93.38 326 ASP A N 1
ATOM 2590 C CA . ASP A 1 326 ? 28.313 9.233 -31.776 1.00 93.38 326 ASP A CA 1
ATOM 2591 C C . ASP A 1 326 ? 27.314 8.722 -32.815 1.00 93.38 326 ASP A C 1
ATOM 2593 O O . ASP A 1 326 ? 27.187 9.306 -33.895 1.00 93.38 326 ASP A O 1
ATOM 2597 N N . ILE A 1 327 ? 26.542 7.685 -32.477 1.00 94.25 327 ILE A N 1
ATOM 2598 C CA . ILE A 1 327 ? 25.475 7.159 -33.340 1.00 94.25 327 ILE A CA 1
ATOM 2599 C C . ILE A 1 327 ? 24.409 8.230 -33.585 1.00 94.25 327 ILE A C 1
ATOM 2601 O O . ILE A 1 327 ? 24.061 8.486 -34.737 1.00 94.25 327 ILE A O 1
ATOM 2605 N N . LEU A 1 328 ? 23.935 8.910 -32.538 1.00 92.44 328 LEU A N 1
ATOM 2606 C CA . LEU A 1 328 ? 22.934 9.973 -32.668 1.00 92.44 328 LEU A CA 1
ATOM 2607 C C . LEU A 1 328 ? 23.427 11.158 -33.519 1.00 92.44 328 LEU A C 1
ATOM 2609 O O . LEU A 1 328 ? 22.633 11.770 -34.234 1.00 92.44 328 LEU A O 1
ATOM 2613 N N . LYS A 1 329 ? 24.727 11.476 -33.488 1.00 90.00 329 LYS A N 1
ATOM 2614 C CA . LYS A 1 329 ? 25.327 12.552 -34.301 1.00 90.00 329 LYS A CA 1
ATOM 2615 C C . LYS A 1 329 ? 25.555 12.159 -35.763 1.00 90.00 329 LYS A C 1
ATOM 2617 O O . LYS A 1 329 ? 25.464 13.016 -36.650 1.00 90.00 329 LYS A O 1
ATOM 2622 N N . THR A 1 330 ? 25.884 10.896 -36.021 1.00 93.31 330 THR A N 1
ATOM 2623 C CA . THR A 1 330 ? 26.325 10.431 -37.348 1.00 93.31 330 THR A CA 1
ATOM 2624 C C . THR A 1 330 ? 25.211 9.794 -38.174 1.00 93.31 330 THR A C 1
ATOM 2626 O O . THR A 1 330 ? 25.183 9.979 -39.392 1.00 93.31 330 THR A O 1
ATOM 2629 N N . ASP A 1 331 ? 24.263 9.097 -37.548 1.00 95.75 331 ASP A N 1
ATOM 2630 C CA . ASP A 1 331 ? 23.183 8.405 -38.249 1.00 95.75 331 ASP A CA 1
ATOM 2631 C C . ASP A 1 331 ? 22.041 9.372 -38.614 1.00 95.75 331 ASP A C 1
ATOM 2633 O O . ASP A 1 331 ? 21.339 9.934 -37.764 1.00 95.75 331 ASP A O 1
ATOM 2637 N N . GLN A 1 332 ? 21.831 9.554 -39.921 1.00 94.81 332 GLN A N 1
ATOM 2638 C CA . GLN A 1 332 ? 20.821 10.467 -40.463 1.00 94.81 332 GLN A CA 1
ATOM 2639 C C . GLN A 1 332 ? 19.388 10.071 -40.094 1.00 94.81 332 GLN A C 1
ATOM 2641 O O . GLN A 1 332 ? 18.518 10.942 -40.023 1.00 94.81 332 GLN A O 1
ATOM 2646 N N . ARG A 1 333 ? 19.123 8.788 -39.823 1.00 95.19 333 ARG A N 1
ATOM 2647 C CA . ARG A 1 333 ? 17.784 8.312 -39.463 1.00 95.19 333 ARG A CA 1
ATOM 2648 C C . ARG A 1 333 ? 17.376 8.869 -38.098 1.00 95.19 333 ARG A C 1
ATOM 2650 O O . ARG A 1 333 ? 16.286 9.429 -37.971 1.00 95.19 333 ARG A O 1
ATOM 2657 N N . PHE A 1 334 ? 18.266 8.795 -37.101 1.00 93.62 334 PHE A N 1
ATOM 2658 C CA . PHE A 1 334 ? 18.015 9.327 -35.752 1.00 93.62 334 PHE A CA 1
ATOM 2659 C C . PHE A 1 334 ? 17.946 10.856 -35.731 1.00 93.62 334 PHE A C 1
ATOM 2661 O O . PHE A 1 334 ? 17.083 11.440 -35.072 1.00 93.62 334 PHE A O 1
ATOM 2668 N N . ARG A 1 335 ? 18.795 11.527 -36.512 1.00 93.75 335 ARG A N 1
ATOM 2669 C CA . ARG A 1 335 ? 18.718 12.987 -36.651 1.00 93.75 335 ARG A CA 1
ATOM 2670 C C . ARG A 1 335 ? 17.429 13.431 -37.323 1.00 93.75 335 ARG A C 1
ATOM 2672 O O . ARG A 1 335 ? 16.792 14.370 -36.856 1.00 93.75 335 ARG A O 1
ATOM 2679 N N . GLY A 1 336 ? 17.033 12.752 -38.395 1.00 94.06 336 GLY A N 1
ATOM 2680 C CA . GLY A 1 336 ? 15.843 13.088 -39.168 1.00 94.06 336 GLY A CA 1
ATOM 2681 C C . GLY A 1 336 ? 14.555 12.970 -38.355 1.00 94.06 336 GLY A C 1
ATOM 2682 O O . GLY A 1 336 ? 13.713 13.867 -38.413 1.00 94.06 336 GLY A O 1
ATOM 2683 N N . ILE A 1 337 ? 14.412 11.903 -37.559 1.00 93.56 337 ILE A N 1
ATOM 2684 C CA . ILE A 1 337 ? 13.215 11.696 -36.732 1.00 93.56 337 ILE A CA 1
ATOM 2685 C C . ILE A 1 337 ? 13.086 12.774 -35.639 1.00 93.56 337 ILE A C 1
ATOM 2687 O O . ILE A 1 337 ? 12.007 13.346 -35.481 1.00 93.56 337 ILE A O 1
ATOM 2691 N N . VAL A 1 338 ? 14.181 13.131 -34.959 1.00 92.94 338 VAL A N 1
ATOM 2692 C CA . VAL A 1 338 ? 14.173 14.186 -33.929 1.00 92.94 338 VAL A CA 1
ATOM 2693 C C . VAL A 1 338 ? 14.004 15.575 -34.552 1.00 92.94 338 VAL A C 1
ATOM 2695 O O . VAL A 1 338 ? 13.197 16.356 -34.053 1.00 92.94 338 VAL A O 1
ATOM 2698 N N . ALA A 1 339 ? 14.655 15.862 -35.690 1.00 94.31 339 ALA A N 1
ATOM 2699 C CA . ALA A 1 339 ? 14.467 17.116 -36.436 1.00 94.31 339 ALA A CA 1
ATOM 2700 C C . ALA A 1 339 ? 12.990 17.352 -36.7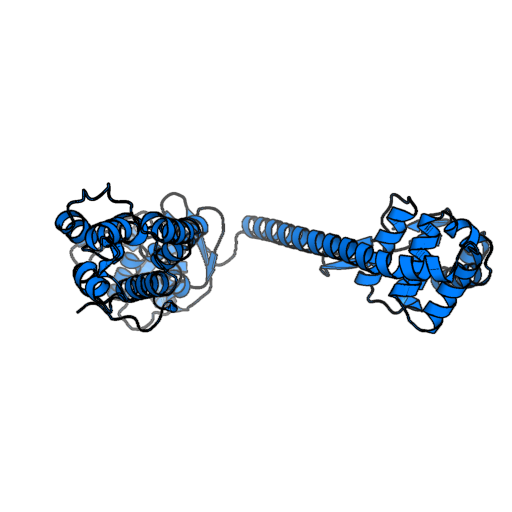56 1.00 94.31 339 ALA A C 1
ATOM 2702 O O . ALA A 1 339 ? 12.464 18.443 -36.539 1.00 94.31 339 ALA A O 1
ATOM 2703 N N . ARG A 1 340 ? 12.329 16.308 -37.271 1.00 94.38 340 ARG A N 1
ATOM 2704 C CA . ARG A 1 340 ? 10.916 16.350 -37.637 1.00 94.38 340 ARG A CA 1
ATOM 2705 C C . ARG A 1 340 ? 10.031 16.545 -36.412 1.00 94.38 340 ARG A C 1
ATOM 2707 O O . ARG A 1 340 ? 9.072 17.301 -36.489 1.00 94.38 340 ARG A O 1
ATOM 2714 N N . MET A 1 341 ? 10.340 15.901 -35.288 1.00 92.69 341 MET A N 1
ATOM 2715 C CA . MET A 1 341 ? 9.590 16.112 -34.048 1.00 92.69 341 MET A CA 1
ATOM 2716 C C . MET A 1 341 ? 9.718 17.556 -33.551 1.00 92.69 341 MET A C 1
ATOM 2718 O O . MET A 1 341 ? 8.707 18.171 -33.215 1.00 92.69 341 MET A O 1
ATOM 2722 N N . ILE A 1 342 ? 10.936 18.109 -33.542 1.00 93.06 342 ILE A N 1
ATOM 2723 C CA . ILE A 1 342 ? 11.181 19.498 -33.131 1.00 93.06 342 ILE A CA 1
ATOM 2724 C C . ILE A 1 342 ? 10.407 20.460 -34.035 1.00 93.06 342 ILE A C 1
ATOM 2726 O O . ILE A 1 342 ? 9.745 21.367 -33.544 1.00 93.06 342 ILE A O 1
ATOM 2730 N N . GLU A 1 343 ? 10.442 20.233 -35.345 1.00 94.69 343 GLU A N 1
ATOM 2731 C CA . GLU A 1 343 ? 9.703 21.027 -36.325 1.00 94.69 343 GLU A CA 1
ATOM 2732 C C . GLU A 1 343 ? 8.189 20.975 -36.115 1.00 94.69 343 GLU A C 1
ATOM 2734 O O . GLU A 1 343 ? 7.540 22.018 -36.111 1.00 94.69 343 GLU A O 1
ATOM 2739 N N . VAL A 1 344 ? 7.629 19.779 -35.921 1.00 93.19 344 VAL A N 1
ATOM 2740 C CA . VAL A 1 344 ? 6.183 19.591 -35.738 1.00 93.19 344 VAL A CA 1
ATOM 2741 C C . VAL A 1 344 ? 5.705 20.213 -34.427 1.00 93.19 344 VAL A C 1
ATOM 2743 O O . VAL A 1 344 ? 4.645 20.831 -34.407 1.00 93.19 344 VAL A O 1
ATOM 2746 N N . LYS A 1 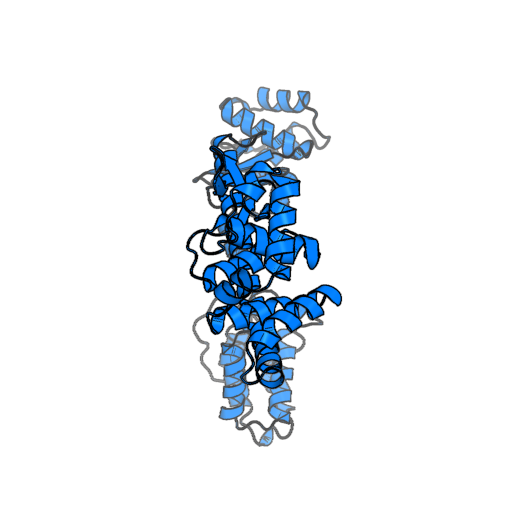345 ? 6.468 20.063 -33.338 1.00 92.50 345 LYS A N 1
ATOM 2747 C CA . LYS A 1 345 ? 6.038 20.497 -32.002 1.00 92.50 345 LYS A CA 1
ATOM 2748 C C . LYS A 1 345 ? 6.379 21.958 -31.689 1.00 92.50 345 LYS A C 1
ATOM 2750 O O . LYS A 1 345 ? 5.608 22.619 -31.003 1.00 92.50 345 LYS A O 1
ATOM 2755 N N . TYR A 1 346 ? 7.514 22.459 -32.179 1.00 93.25 346 TYR A N 1
ATOM 2756 C CA . TYR A 1 346 ? 8.062 23.777 -31.820 1.00 93.25 346 TYR A CA 1
ATOM 2757 C C . TYR A 1 346 ? 8.290 24.703 -33.026 1.00 93.25 346 TYR A C 1
ATOM 2759 O O . TYR A 1 346 ? 8.718 25.846 -32.863 1.00 93.25 346 TYR A O 1
ATOM 2767 N N . GLY A 1 347 ? 7.998 24.238 -34.243 1.00 94.88 347 GLY A N 1
ATOM 2768 C CA . GLY A 1 347 ? 8.077 25.025 -35.470 1.00 94.88 347 GLY A CA 1
ATOM 2769 C C . GLY A 1 347 ? 9.441 25.006 -36.168 1.00 94.88 347 GLY A C 1
ATOM 2770 O O . GLY A 1 347 ? 10.468 24.567 -35.642 1.00 94.88 347 GLY A O 1
ATOM 2771 N N . LEU A 1 348 ? 9.455 25.533 -37.398 1.00 94.56 348 LEU A N 1
ATOM 2772 C CA . LEU A 1 348 ? 10.624 25.535 -38.288 1.00 94.56 348 LEU A CA 1
ATOM 2773 C C . LEU A 1 348 ? 11.822 26.307 -37.707 1.00 94.56 348 LEU A C 1
ATOM 2775 O O . LEU A 1 348 ? 12.970 25.933 -37.931 1.00 94.56 348 LEU A O 1
ATOM 2779 N N . GLN A 1 349 ? 11.567 27.362 -36.927 1.00 92.75 349 GLN A N 1
ATOM 2780 C CA . GLN A 1 349 ? 12.624 28.148 -36.285 1.00 92.75 349 GLN A CA 1
ATOM 2781 C C . GLN A 1 349 ? 13.399 27.329 -35.243 1.00 92.75 349 GLN A C 1
ATOM 2783 O O . GLN A 1 349 ? 14.628 27.388 -35.220 1.00 92.75 349 GLN A O 1
ATOM 2788 N N . ALA A 1 350 ? 12.703 26.533 -34.424 1.00 92.06 350 ALA A N 1
ATOM 2789 C CA . ALA A 1 350 ? 13.334 25.647 -33.447 1.00 92.06 350 ALA A CA 1
ATOM 2790 C C . ALA A 1 350 ? 14.184 24.575 -34.140 1.00 92.06 350 ALA A C 1
ATOM 2792 O O . ALA A 1 350 ? 15.322 24.324 -33.741 1.00 92.06 350 ALA A O 1
ATOM 2793 N N . ARG A 1 351 ? 13.672 24.009 -35.244 1.00 93.06 351 ARG A N 1
ATOM 2794 C CA . ARG A 1 351 ? 14.420 23.068 -36.089 1.00 93.06 351 ARG A CA 1
ATOM 2795 C C . ARG A 1 351 ? 15.701 23.696 -36.640 1.00 93.06 351 ARG A C 1
ATOM 2797 O O . ARG A 1 351 ? 16.748 23.066 -36.569 1.00 93.06 351 ARG A O 1
ATOM 2804 N N . ALA A 1 352 ? 15.627 24.915 -37.178 1.00 91.00 352 ALA A N 1
ATOM 2805 C CA . ALA A 1 352 ? 16.774 25.596 -37.780 1.00 91.00 352 ALA A CA 1
ATOM 2806 C C . ALA A 1 352 ? 17.889 25.907 -36.765 1.00 91.00 352 ALA A C 1
ATOM 2808 O O . ALA A 1 352 ? 19.062 25.931 -37.130 1.00 91.00 352 ALA A O 1
ATOM 2809 N N . ARG A 1 353 ? 17.531 26.130 -35.494 1.00 89.56 353 ARG A N 1
ATOM 2810 C CA . ARG A 1 353 ? 18.498 26.362 -34.410 1.00 89.56 353 ARG A CA 1
ATOM 2811 C C . ARG A 1 353 ? 19.093 25.079 -33.839 1.00 89.56 353 ARG A C 1
ATOM 2813 O O . ARG A 1 353 ? 20.176 25.124 -33.261 1.00 89.56 353 ARG A O 1
ATOM 2820 N N . TRP A 1 354 ? 18.414 23.944 -33.987 1.00 90.56 354 TRP A N 1
ATOM 2821 C CA . TRP A 1 354 ? 18.947 22.667 -33.539 1.00 90.56 354 TRP A CA 1
ATOM 2822 C C . TRP A 1 354 ? 20.043 22.177 -34.494 1.00 90.56 354 TRP A C 1
ATOM 2824 O O . TRP A 1 354 ? 19.794 21.766 -35.624 1.00 90.56 354 TRP A O 1
ATOM 2834 N N . ASN A 1 355 ? 21.283 22.184 -34.015 1.00 86.25 355 ASN A N 1
ATOM 2835 C CA . ASN A 1 355 ? 22.478 21.775 -34.760 1.00 86.25 355 ASN A CA 1
ATOM 2836 C C . ASN A 1 355 ? 22.685 20.245 -34.821 1.00 86.25 355 ASN A C 1
ATOM 2838 O O . ASN A 1 355 ? 23.719 19.784 -35.303 1.00 86.25 355 ASN A O 1
ATOM 2842 N N . GLY A 1 356 ? 21.725 19.445 -34.343 1.00 83.94 356 GLY A N 1
ATOM 2843 C CA . GLY A 1 356 ? 21.884 17.993 -34.226 1.00 83.94 356 GLY A CA 1
ATOM 2844 C C . GLY A 1 356 ? 22.692 17.556 -33.002 1.00 83.94 356 GLY A C 1
ATOM 2845 O O . GLY A 1 356 ? 23.127 16.408 -32.947 1.00 83.94 356 GLY A O 1
ATOM 2846 N N . ASP A 1 357 ? 22.928 18.455 -32.045 1.00 83.81 357 ASP A N 1
ATOM 2847 C CA . ASP A 1 357 ? 23.634 18.132 -30.813 1.00 83.81 357 ASP A CA 1
ATOM 2848 C C . ASP A 1 357 ? 22.696 17.458 -29.803 1.00 83.81 357 ASP A C 1
ATOM 2850 O O . ASP A 1 357 ? 21.682 18.022 -29.385 1.00 83.81 357 ASP A O 1
ATOM 2854 N N . PHE A 1 358 ? 23.052 16.232 -29.426 1.00 83.62 358 PHE A N 1
ATOM 2855 C CA . PHE A 1 358 ? 22.369 15.417 -28.421 1.00 83.62 358 PHE A CA 1
ATOM 2856 C C . PHE A 1 358 ? 23.051 15.461 -27.052 1.00 83.62 358 PHE A C 1
ATOM 2858 O O . PHE A 1 358 ? 22.569 14.837 -26.111 1.00 83.62 358 PHE A O 1
ATOM 2865 N N . THR A 1 359 ? 24.149 16.211 -26.910 1.00 78.88 359 THR A N 1
ATOM 2866 C CA . THR A 1 359 ? 24.771 16.421 -25.595 1.00 78.88 359 THR A CA 1
ATOM 2867 C C . THR A 1 359 ? 23.890 17.280 -24.689 1.00 78.88 359 THR A C 1
ATOM 2869 O O . THR A 1 359 ? 23.954 17.154 -23.468 1.00 78.88 359 THR A O 1
ATOM 2872 N N . GLN A 1 360 ? 23.009 18.093 -25.278 1.00 82.94 360 GLN A N 1
ATOM 2873 C CA . GLN A 1 360 ? 21.987 18.838 -24.558 1.00 82.94 360 GLN A CA 1
ATOM 2874 C C . GLN A 1 360 ? 20.880 17.903 -24.049 1.00 82.94 360 GLN A C 1
ATOM 2876 O O . GLN A 1 360 ? 20.437 16.987 -24.742 1.00 82.94 360 GLN A O 1
ATOM 2881 N N . LEU A 1 361 ? 20.393 18.180 -22.839 1.00 79.88 361 LEU A N 1
ATOM 2882 C CA . LEU A 1 361 ? 19.383 17.365 -22.163 1.00 79.88 361 LEU A CA 1
ATOM 2883 C C . LEU A 1 361 ? 18.050 17.313 -22.933 1.00 79.88 361 LEU A C 1
ATOM 2885 O O . LEU A 1 361 ? 17.441 16.253 -23.059 1.00 79.88 361 LEU A O 1
ATOM 2889 N N . SER A 1 362 ? 17.607 18.446 -23.484 1.00 85.12 362 SER A N 1
ATOM 2890 C CA . SER A 1 362 ? 16.288 18.558 -24.119 1.00 85.12 362 SER A CA 1
ATOM 2891 C C . SER A 1 362 ? 16.168 17.702 -25.395 1.00 85.12 362 SER A C 1
ATOM 2893 O O . SER A 1 362 ? 15.212 16.933 -25.497 1.00 85.12 362 SER A O 1
ATOM 2895 N N . PRO A 1 363 ? 17.123 17.725 -26.351 1.00 87.56 363 PRO A N 1
ATOM 2896 C CA . PRO A 1 363 ? 17.104 16.810 -27.499 1.00 87.56 363 PRO A CA 1
ATOM 2897 C C . PRO A 1 363 ? 17.162 15.323 -27.119 1.00 87.56 363 PRO A C 1
ATOM 2899 O O . PRO A 1 363 ? 16.497 14.509 -27.759 1.00 87.56 363 PRO A O 1
ATOM 2902 N N . TRP A 1 364 ? 17.906 14.964 -26.067 1.00 93.38 364 TRP A N 1
ATOM 2903 C CA . TRP A 1 364 ? 17.948 13.595 -25.544 1.00 93.38 364 TRP A CA 1
ATOM 2904 C C . TRP A 1 364 ? 16.589 13.144 -24.982 1.00 93.38 364 TRP A C 1
ATOM 2906 O O . TRP A 1 364 ? 16.105 12.061 -25.312 1.00 93.38 364 TRP A O 1
ATOM 2916 N N . PHE A 1 365 ? 15.917 13.995 -24.205 1.00 93.75 365 PHE A N 1
ATOM 2917 C CA . PHE A 1 365 ? 14.575 13.713 -23.683 1.00 93.75 365 PHE A CA 1
ATOM 2918 C C . PHE A 1 365 ? 13.536 13.583 -24.799 1.00 93.75 365 PHE A C 1
ATOM 2920 O O . PHE A 1 365 ? 12.716 12.664 -24.766 1.00 93.75 365 PHE A O 1
ATOM 2927 N N . LEU A 1 366 ? 13.581 14.469 -25.802 1.00 93.19 366 LEU A N 1
ATOM 2928 C CA . LEU A 1 366 ? 12.710 14.372 -26.978 1.00 93.19 366 LEU A CA 1
ATOM 2929 C C . LEU A 1 366 ? 12.939 13.060 -27.722 1.00 93.19 366 LEU A C 1
ATOM 2931 O O . LEU A 1 366 ? 11.970 12.391 -28.069 1.00 93.19 366 LEU A O 1
ATOM 2935 N N . PHE A 1 367 ? 14.200 12.673 -27.920 1.00 95.25 367 PHE A N 1
ATOM 2936 C CA . PHE A 1 367 ? 14.551 11.402 -28.541 1.00 95.25 367 PHE A CA 1
ATOM 2937 C C . PHE A 1 367 ? 13.952 10.213 -27.781 1.00 95.25 367 PHE A C 1
ATOM 2939 O O . PHE A 1 367 ? 13.258 9.401 -28.391 1.00 95.25 367 PHE A O 1
ATOM 2946 N N . LEU A 1 368 ? 14.154 10.134 -26.462 1.00 96.44 368 LEU A N 1
ATOM 2947 C CA . LEU A 1 368 ? 13.615 9.042 -25.649 1.00 96.44 368 LEU A CA 1
ATOM 2948 C C . LEU A 1 368 ? 12.083 9.006 -25.668 1.00 96.44 368 LEU A C 1
ATOM 2950 O O . LEU A 1 368 ? 11.505 7.938 -25.855 1.00 96.44 368 LEU A O 1
ATOM 2954 N N . ARG A 1 369 ? 11.420 10.160 -25.522 1.00 95.88 369 ARG A N 1
ATOM 2955 C CA . ARG A 1 369 ? 9.952 10.245 -25.561 1.00 95.88 369 ARG A CA 1
ATOM 2956 C C . ARG A 1 369 ? 9.405 9.777 -26.907 1.00 95.88 369 ARG A C 1
ATOM 2958 O O . ARG A 1 369 ? 8.528 8.922 -26.945 1.00 95.88 369 ARG A O 1
ATOM 2965 N N . LEU A 1 370 ? 9.958 10.295 -28.000 1.00 95.50 370 LEU A N 1
ATOM 2966 C CA . LEU A 1 370 ? 9.565 9.940 -29.362 1.00 95.50 370 LEU A CA 1
ATOM 2967 C C . LEU A 1 370 ? 9.745 8.449 -29.634 1.00 95.50 370 LEU A C 1
ATOM 2969 O O . LEU A 1 370 ? 8.889 7.803 -30.231 1.00 95.50 370 LEU A O 1
ATOM 2973 N N . LEU A 1 371 ? 10.873 7.896 -29.203 1.00 96.50 371 LEU A N 1
ATOM 2974 C CA . LEU A 1 371 ? 11.192 6.504 -29.450 1.00 96.50 371 LEU A CA 1
ATOM 2975 C C . LEU A 1 371 ? 10.285 5.566 -28.646 1.00 96.50 371 LEU A C 1
ATOM 2977 O O . LEU A 1 371 ? 9.686 4.654 -29.211 1.00 96.50 371 LEU A O 1
ATOM 2981 N N . LEU A 1 372 ? 10.172 5.803 -27.339 1.00 97.25 372 LEU A N 1
ATOM 2982 C CA . LEU A 1 372 ? 9.482 4.905 -26.415 1.00 97.25 372 LEU A CA 1
ATOM 2983 C C . LEU A 1 372 ? 7.960 5.076 -26.487 1.00 97.25 372 LEU A C 1
ATOM 2985 O O . LEU A 1 372 ? 7.239 4.094 -26.653 1.00 97.25 372 LEU A O 1
ATOM 2989 N N . ALA A 1 373 ? 7.457 6.309 -26.400 1.00 95.94 373 ALA A N 1
ATOM 2990 C CA . ALA A 1 373 ? 6.018 6.561 -26.391 1.00 95.94 373 ALA A CA 1
ATOM 2991 C C . ALA A 1 373 ? 5.426 6.525 -27.808 1.00 95.94 373 ALA A C 1
ATOM 2993 O O . ALA A 1 373 ? 4.461 5.804 -28.044 1.00 95.94 373 ALA A O 1
ATOM 2994 N N . ASP A 1 374 ? 6.021 7.230 -28.777 1.00 95.44 374 ASP A N 1
ATOM 2995 C CA . ASP A 1 374 ? 5.374 7.386 -30.089 1.00 95.44 374 ASP A CA 1
ATOM 2996 C C . ASP A 1 374 ? 5.683 6.223 -31.044 1.00 95.44 374 ASP A C 1
ATOM 2998 O O . ASP A 1 374 ? 4.792 5.729 -31.740 1.00 95.44 374 ASP A O 1
ATOM 3002 N N . LYS A 1 375 ? 6.949 5.787 -31.124 1.00 95.50 375 LYS A N 1
ATOM 3003 C CA . LYS A 1 375 ? 7.367 4.745 -32.081 1.00 95.50 375 LYS A CA 1
ATOM 3004 C C . LYS A 1 375 ? 7.120 3.335 -31.569 1.00 95.50 375 LYS A C 1
ATOM 3006 O O . LYS A 1 375 ? 6.547 2.538 -32.306 1.00 95.50 375 LYS A O 1
ATOM 3011 N N . LEU A 1 376 ? 7.489 3.049 -30.324 1.00 96.25 376 LEU A N 1
ATOM 3012 C CA . LEU A 1 376 ? 7.239 1.752 -29.690 1.00 96.25 376 LEU A CA 1
ATOM 3013 C C . LEU A 1 376 ? 5.833 1.627 -29.088 1.00 96.25 376 LEU A C 1
ATOM 3015 O O . LEU A 1 376 ? 5.445 0.530 -28.697 1.00 96.25 376 LEU A O 1
ATOM 3019 N N . ARG A 1 377 ? 5.050 2.717 -29.051 1.00 96.56 377 ARG A N 1
ATOM 3020 C CA . ARG A 1 377 ? 3.668 2.740 -28.532 1.00 96.56 377 ARG A CA 1
ATOM 3021 C C . ARG A 1 377 ? 3.558 2.222 -27.098 1.00 96.56 377 ARG A C 1
ATOM 3023 O O . ARG A 1 377 ? 2.575 1.579 -26.731 1.00 96.56 377 ARG A O 1
ATOM 3030 N N . MET A 1 378 ? 4.579 2.481 -26.289 1.00 96.44 378 MET A N 1
ATOM 3031 C CA . MET A 1 378 ? 4.546 2.146 -24.876 1.00 96.44 378 MET A CA 1
ATOM 3032 C C . MET A 1 378 ? 3.554 3.049 -24.142 1.00 96.44 378 MET A C 1
ATOM 3034 O O . MET A 1 378 ? 3.403 4.223 -24.475 1.00 96.44 378 MET A O 1
ATOM 3038 N N . GLU A 1 379 ? 2.924 2.518 -23.095 1.00 96.38 379 GLU A N 1
ATOM 3039 C CA . GLU A 1 379 ? 2.155 3.340 -22.161 1.00 96.38 379 GLU A CA 1
ATOM 3040 C C . GLU A 1 379 ? 3.035 4.469 -21.599 1.00 96.38 379 GLU A C 1
ATOM 3042 O O . GLU A 1 379 ? 4.185 4.228 -21.229 1.00 96.38 379 GLU A O 1
ATOM 3047 N N . GLU A 1 380 ? 2.506 5.693 -21.517 1.00 95.06 380 GLU A N 1
ATOM 3048 C CA . GLU A 1 380 ? 3.291 6.896 -21.205 1.00 95.06 380 GLU A CA 1
ATOM 3049 C C . GLU A 1 380 ? 4.076 6.784 -19.891 1.00 95.06 380 GLU A C 1
ATOM 3051 O O . GLU A 1 380 ? 5.272 7.077 -19.869 1.00 95.06 380 GLU A O 1
ATOM 3056 N N . GLY A 1 381 ? 3.458 6.274 -18.820 1.00 94.12 381 GLY A N 1
ATOM 3057 C CA . GLY A 1 381 ? 4.156 6.080 -17.546 1.00 94.12 381 GLY A CA 1
ATOM 3058 C C . GLY A 1 381 ? 5.264 5.037 -17.629 1.00 94.12 381 GLY A C 1
ATOM 3059 O O . GLY A 1 381 ? 6.365 5.254 -17.124 1.00 94.12 381 GLY A O 1
ATOM 3060 N N . ARG A 1 382 ? 5.027 3.939 -18.351 1.00 95.19 382 ARG A N 1
ATOM 3061 C CA . ARG A 1 382 ? 6.044 2.913 -18.608 1.00 95.19 382 ARG A CA 1
ATOM 3062 C C . ARG A 1 382 ? 7.212 3.487 -19.418 1.00 95.19 382 ARG A C 1
ATOM 3064 O O . ARG A 1 382 ? 8.369 3.260 -19.067 1.00 95.19 382 ARG A O 1
ATOM 3071 N N . ALA A 1 383 ? 6.916 4.248 -20.468 1.00 96.81 383 ALA A N 1
ATOM 3072 C CA . ALA A 1 383 ? 7.905 4.916 -21.306 1.00 96.81 383 ALA A CA 1
ATOM 3073 C C . ALA A 1 383 ? 8.747 5.918 -20.504 1.00 96.81 383 ALA A C 1
ATOM 3075 O O . ALA A 1 383 ? 9.968 5.927 -20.643 1.00 96.81 383 ALA A O 1
ATOM 3076 N N . ALA A 1 384 ? 8.125 6.712 -19.629 1.00 96.75 384 ALA A N 1
ATOM 3077 C CA . ALA A 1 384 ? 8.820 7.701 -18.811 1.00 96.75 384 ALA A CA 1
ATOM 3078 C C . ALA A 1 384 ? 9.766 7.054 -17.781 1.00 96.75 384 ALA A C 1
ATOM 3080 O O . ALA A 1 384 ? 10.885 7.531 -17.588 1.00 96.75 384 ALA A O 1
ATOM 3081 N N . ILE A 1 385 ? 9.373 5.924 -17.179 1.00 95.62 385 ILE A N 1
ATOM 3082 C CA . ILE A 1 385 ? 10.228 5.159 -16.252 1.00 95.62 385 ILE A CA 1
ATOM 3083 C C . ILE A 1 385 ? 11.461 4.591 -16.969 1.00 95.62 385 ILE A C 1
ATOM 3085 O O . ILE A 1 385 ? 12.576 4.695 -16.450 1.00 95.62 385 ILE A O 1
ATOM 3089 N N . ILE A 1 386 ? 11.284 4.013 -18.163 1.00 96.62 386 ILE A N 1
ATOM 3090 C CA . ILE A 1 386 ? 12.407 3.494 -18.964 1.00 96.62 386 ILE A CA 1
ATOM 3091 C C . ILE A 1 386 ? 13.292 4.637 -19.462 1.00 96.62 386 ILE A C 1
ATOM 3093 O O . ILE A 1 386 ? 14.516 4.523 -19.430 1.00 96.62 386 ILE A O 1
ATOM 3097 N N . ALA A 1 387 ? 12.696 5.752 -19.887 1.00 97.06 387 ALA A N 1
ATOM 3098 C CA . ALA A 1 387 ? 13.444 6.933 -20.290 1.00 97.06 387 ALA A CA 1
ATOM 3099 C C . ALA A 1 387 ? 14.336 7.432 -19.151 1.00 97.06 387 ALA A C 1
ATOM 3101 O O . ALA A 1 387 ? 15.507 7.721 -19.375 1.00 97.06 387 ALA A O 1
ATOM 3102 N N . ASP A 1 388 ? 13.815 7.486 -17.926 1.00 96.88 388 ASP A N 1
ATOM 3103 C CA . ASP A 1 388 ? 14.598 7.869 -16.757 1.00 96.88 388 ASP A CA 1
ATOM 3104 C C . ASP A 1 388 ? 15.733 6.879 -16.449 1.00 96.88 388 ASP A C 1
ATOM 3106 O O . ASP A 1 388 ? 16.858 7.305 -16.181 1.00 96.88 388 ASP A O 1
ATOM 3110 N N . TYR A 1 389 ? 15.481 5.573 -16.572 1.00 96.31 389 TYR A N 1
ATOM 3111 C CA . TYR A 1 389 ? 16.523 4.549 -16.450 1.00 96.31 389 TYR A CA 1
ATOM 3112 C C . TYR A 1 389 ? 17.669 4.774 -17.454 1.00 96.31 389 TYR A C 1
ATOM 3114 O O . TYR A 1 389 ? 18.832 4.900 -17.057 1.00 96.31 389 TYR A O 1
ATOM 3122 N N . LEU A 1 390 ? 17.345 4.904 -18.747 1.00 96.69 390 LEU A N 1
ATOM 3123 C CA . LEU A 1 390 ? 18.331 5.152 -19.807 1.00 96.69 390 LEU A CA 1
ATOM 3124 C C . LEU A 1 390 ? 19.041 6.499 -19.613 1.00 96.69 390 LEU A C 1
ATOM 3126 O O . LEU A 1 390 ? 20.235 6.626 -19.876 1.00 96.69 390 LEU A O 1
ATOM 3130 N N . ASN A 1 391 ? 18.325 7.505 -19.116 1.00 96.00 391 ASN A N 1
ATOM 3131 C CA . ASN A 1 391 ? 18.863 8.830 -18.860 1.00 96.00 391 ASN A CA 1
ATOM 3132 C C . ASN A 1 391 ? 19.908 8.849 -17.737 1.00 96.00 391 ASN A C 1
ATOM 3134 O O . ASN A 1 391 ? 20.982 9.428 -17.914 1.00 96.00 391 ASN A O 1
ATOM 3138 N N . LYS A 1 392 ? 19.630 8.178 -16.612 1.00 95.06 392 LYS A N 1
ATOM 3139 C CA . LYS A 1 392 ? 20.605 8.007 -15.523 1.00 95.06 392 LYS A CA 1
ATOM 3140 C C . LYS A 1 392 ? 21.860 7.304 -16.027 1.00 95.06 392 LYS A C 1
ATOM 3142 O O . LYS A 1 392 ? 22.973 7.714 -15.706 1.00 95.06 392 LYS A O 1
ATOM 3147 N N . LYS A 1 393 ? 21.681 6.285 -16.868 1.00 94.44 393 LYS A N 1
ATOM 3148 C CA . LYS A 1 393 ? 22.783 5.527 -17.459 1.00 94.44 393 LYS A CA 1
ATOM 3149 C C . LYS A 1 393 ? 23.619 6.340 -18.449 1.00 94.44 393 LYS A C 1
ATOM 3151 O O . LYS A 1 393 ? 24.832 6.179 -18.501 1.00 94.44 393 LYS A O 1
ATOM 3156 N N . ALA A 1 394 ? 22.991 7.262 -19.174 1.00 94.38 394 ALA A N 1
ATOM 3157 C CA . ALA A 1 394 ? 23.674 8.240 -20.016 1.00 94.38 394 ALA A CA 1
ATOM 3158 C C . ALA A 1 394 ? 24.431 9.327 -19.217 1.00 94.38 394 ALA A C 1
ATOM 3160 O O . ALA A 1 394 ? 25.128 10.144 -19.815 1.00 94.38 394 ALA A O 1
ATOM 3161 N N . GLY A 1 395 ? 24.320 9.346 -17.881 1.00 93.62 395 GLY A N 1
ATOM 3162 C CA . GLY A 1 395 ? 25.042 10.273 -17.004 1.00 93.62 395 GLY A CA 1
ATOM 3163 C C . GLY A 1 395 ? 24.357 11.627 -16.797 1.00 93.62 395 GLY A C 1
ATOM 3164 O O . GLY A 1 395 ? 24.954 12.536 -16.215 1.00 93.62 395 GLY A O 1
ATOM 3165 N N . TYR A 1 396 ? 23.109 11.787 -17.240 1.00 92.44 396 TYR A N 1
ATOM 3166 C CA . TYR A 1 396 ? 22.353 13.018 -17.019 1.00 92.44 396 TYR A CA 1
ATOM 3167 C C . TYR A 1 396 ? 21.755 13.052 -15.610 1.00 92.44 396 TYR A C 1
ATOM 3169 O O . TYR A 1 396 ? 21.144 12.094 -15.141 1.00 92.44 396 TYR A O 1
ATOM 3177 N N . ARG A 1 397 ? 21.909 14.194 -14.927 1.00 90.88 397 ARG A N 1
ATOM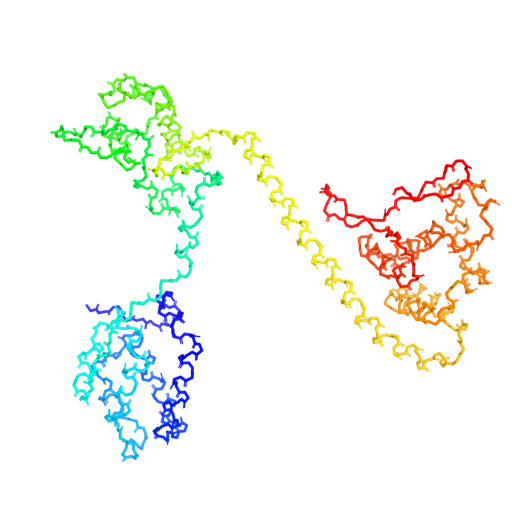 3178 C CA . ARG A 1 397 ? 21.445 14.373 -13.538 1.00 90.88 397 ARG A CA 1
ATOM 3179 C C . ARG A 1 397 ? 19.952 14.659 -13.416 1.00 90.88 397 ARG A C 1
ATOM 3181 O O . ARG A 1 397 ? 19.340 14.302 -12.417 1.00 90.88 397 ARG A O 1
ATOM 3188 N N . MET A 1 398 ? 19.381 15.352 -14.395 1.00 91.69 398 MET A N 1
ATOM 3189 C CA . MET A 1 398 ? 17.969 15.716 -14.379 1.00 91.69 398 MET A CA 1
ATOM 3190 C C . MET A 1 398 ? 17.146 14.559 -14.934 1.00 91.69 398 MET A C 1
ATOM 3192 O O . MET A 1 398 ? 17.473 14.032 -15.994 1.00 91.69 398 MET A O 1
ATOM 3196 N N . SER A 1 399 ? 16.090 14.180 -14.220 1.00 92.50 399 SER A N 1
ATOM 3197 C CA . SER A 1 399 ? 15.180 13.114 -14.632 1.00 92.50 399 SER A CA 1
ATOM 3198 C C . SER A 1 399 ? 14.206 13.607 -15.712 1.00 92.50 399 SER A C 1
ATOM 3200 O O . SER A 1 399 ? 13.633 14.685 -15.537 1.00 92.50 399 SER A O 1
ATOM 3202 N N . PRO A 1 400 ? 13.960 12.839 -16.793 1.00 92.62 400 PRO A N 1
ATOM 3203 C CA . PRO A 1 400 ? 12.882 13.112 -17.744 1.00 92.62 400 PRO A CA 1
ATOM 3204 C C . PRO A 1 400 ? 11.498 12.817 -17.166 1.00 92.62 400 PRO A C 1
ATOM 3206 O O . PRO A 1 400 ? 10.501 13.079 -17.831 1.00 92.62 400 PRO A O 1
ATOM 3209 N N . LEU A 1 401 ? 11.436 12.260 -15.959 1.00 94.75 401 LEU A N 1
ATOM 3210 C CA . LEU A 1 401 ? 10.233 11.792 -15.304 1.00 94.75 401 LEU A CA 1
ATOM 3211 C C . LEU A 1 401 ? 9.818 12.749 -14.178 1.00 94.75 401 LEU A C 1
ATOM 3213 O O . LEU A 1 401 ? 10.654 13.290 -13.447 1.00 94.75 401 LEU A O 1
ATOM 3217 N N . TYR A 1 402 ? 8.512 12.920 -14.000 1.00 93.56 402 TYR A N 1
ATOM 3218 C CA . TYR A 1 402 ? 7.932 13.432 -12.762 1.00 93.56 402 TYR A CA 1
ATOM 3219 C C . TYR A 1 402 ? 6.691 12.619 -12.378 1.00 93.56 402 TYR A C 1
ATOM 3221 O O . TYR A 1 402 ? 6.093 11.940 -13.215 1.00 93.56 402 TYR A O 1
ATOM 3229 N N . LEU A 1 403 ? 6.332 12.660 -11.095 1.00 90.81 403 LEU A N 1
ATOM 3230 C CA . LEU A 1 403 ? 5.093 12.080 -10.592 1.00 90.81 403 LEU A CA 1
ATOM 3231 C C . LEU A 1 403 ? 4.033 13.178 -10.516 1.00 90.81 403 LEU A C 1
ATOM 3233 O O . LEU A 1 403 ? 4.199 14.141 -9.765 1.00 90.81 403 LEU A O 1
ATOM 3237 N N . ASP A 1 404 ? 2.950 13.033 -11.273 1.00 88.50 404 ASP A N 1
ATOM 3238 C CA . ASP A 1 404 ? 1.776 13.882 -11.108 1.00 88.50 404 ASP A CA 1
ATOM 3239 C C . ASP A 1 404 ? 0.941 13.368 -9.932 1.00 88.50 404 ASP A C 1
ATOM 3241 O O . ASP A 1 404 ? 0.316 12.310 -10.006 1.00 88.50 404 ASP A O 1
ATOM 3245 N N . LEU A 1 405 ? 0.935 14.130 -8.837 1.00 81.00 405 LEU A N 1
ATOM 3246 C CA . LEU A 1 405 ? 0.223 13.776 -7.608 1.00 81.00 405 LEU A CA 1
ATOM 3247 C C . LEU A 1 405 ? -1.300 13.756 -7.784 1.00 81.00 405 LEU A C 1
ATOM 3249 O O . LEU A 1 405 ? -1.979 13.078 -7.019 1.00 81.00 405 LEU A O 1
ATOM 3253 N N . ASN A 1 406 ? -1.843 14.466 -8.779 1.00 80.31 406 ASN A N 1
ATOM 3254 C CA . ASN A 1 406 ? -3.286 14.486 -9.014 1.00 80.31 406 ASN A CA 1
ATOM 3255 C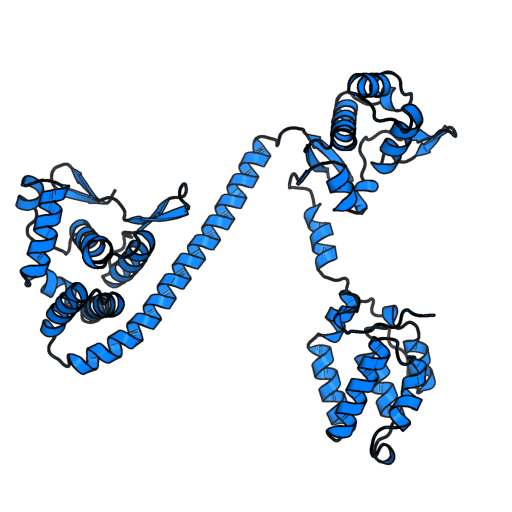 C . ASN A 1 406 ? -3.756 13.209 -9.709 1.00 80.31 406 ASN A C 1
ATOM 3257 O O . ASN A 1 406 ? -4.793 12.653 -9.352 1.00 80.31 406 ASN A O 1
ATOM 3261 N N . SER A 1 407 ? -3.003 12.745 -10.709 1.00 84.12 407 SER A N 1
ATOM 3262 C CA . SER A 1 407 ? -3.338 11.523 -11.445 1.00 84.12 407 SER A CA 1
ATOM 3263 C C . SER A 1 407 ? -2.713 10.259 -10.853 1.00 84.12 407 SER A C 1
ATOM 3265 O O . SER A 1 407 ? -3.126 9.159 -11.221 1.00 84.12 407 SER A O 1
ATOM 3267 N N . GLY A 1 408 ? -1.723 10.391 -9.964 1.00 83.94 408 GLY A N 1
ATOM 3268 C CA . GLY A 1 408 ? -0.931 9.275 -9.444 1.00 83.94 408 GLY A CA 1
ATOM 3269 C C . GLY A 1 408 ? -0.069 8.604 -10.518 1.00 83.94 408 GLY A C 1
ATOM 3270 O O . GLY A 1 408 ? 0.316 7.446 -10.360 1.00 83.94 408 GLY A O 1
ATOM 3271 N N . LYS A 1 409 ? 0.196 9.294 -11.636 1.00 90.44 409 LYS A N 1
ATOM 3272 C CA . LYS A 1 409 ? 0.894 8.737 -12.799 1.00 90.44 409 LYS A CA 1
ATOM 3273 C C . LYS A 1 409 ? 2.272 9.351 -12.985 1.00 90.44 409 LYS A C 1
ATOM 3275 O O . LYS A 1 409 ? 2.505 10.537 -12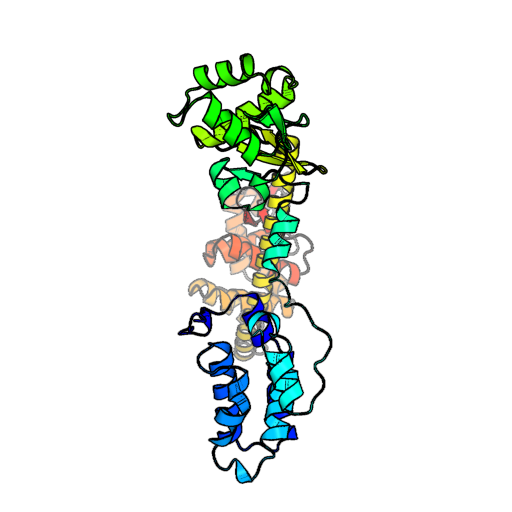.763 1.00 90.44 409 LYS A O 1
ATOM 3280 N N . PHE A 1 410 ? 3.178 8.507 -13.453 1.00 93.44 410 PHE A N 1
ATOM 3281 C CA . PHE A 1 410 ? 4.493 8.892 -13.939 1.00 93.44 410 PHE A CA 1
ATOM 3282 C C . PHE A 1 410 ? 4.355 9.493 -15.342 1.00 93.44 410 PHE A C 1
ATOM 3284 O O . PHE A 1 410 ? 3.760 8.862 -16.211 1.00 93.44 410 PHE A O 1
ATOM 3291 N N . LEU A 1 411 ? 4.872 10.702 -15.561 1.00 95.00 411 LEU A N 1
ATOM 3292 C CA . LEU A 1 411 ? 4.751 11.433 -16.827 1.00 95.00 411 LEU A CA 1
ATOM 3293 C C . LEU A 1 411 ? 6.104 11.991 -17.279 1.00 95.00 411 LEU A C 1
ATOM 3295 O O . LEU A 1 411 ? 7.000 12.244 -16.469 1.00 95.00 411 LEU A O 1
ATOM 3299 N N . PHE A 1 412 ? 6.249 12.203 -18.589 1.00 95.88 412 PHE A N 1
ATOM 3300 C CA . PHE A 1 412 ? 7.406 12.909 -19.137 1.00 95.88 412 PHE A CA 1
ATOM 3301 C C . PHE A 1 412 ? 7.344 14.388 -18.783 1.00 95.88 412 PHE A C 1
ATOM 3303 O O . PHE A 1 412 ? 6.334 15.038 -19.050 1.00 95.88 412 PHE A O 1
ATOM 3310 N N . ARG A 1 413 ? 8.458 14.949 -18.308 1.00 94.44 413 ARG A N 1
ATOM 3311 C CA . ARG A 1 413 ? 8.618 16.401 -18.211 1.00 94.44 413 ARG A CA 1
ATOM 3312 C C . ARG A 1 413 ? 8.391 17.049 -19.565 1.00 94.44 413 ARG A C 1
ATOM 3314 O O . ARG A 1 413 ? 8.811 16.538 -20.612 1.00 94.44 413 ARG A O 1
ATOM 3321 N N . GLU A 1 414 ? 7.713 18.183 -19.536 1.00 93.00 414 GLU A N 1
ATOM 3322 C CA . GLU A 1 414 ? 7.508 18.957 -20.742 1.00 93.00 414 GLU A CA 1
ATOM 3323 C C . GLU A 1 414 ? 8.794 19.662 -21.149 1.00 93.00 414 GLU A C 1
ATOM 3325 O O . GLU A 1 414 ? 9.653 19.990 -20.334 1.00 93.00 414 GLU A O 1
ATOM 3330 N N . ILE A 1 415 ? 8.933 19.854 -22.454 1.00 92.38 415 ILE A N 1
ATOM 3331 C CA . ILE A 1 415 ? 10.013 20.646 -23.022 1.00 92.38 415 ILE A CA 1
ATOM 3332 C C . ILE A 1 415 ? 9.355 21.852 -23.654 1.00 92.38 415 ILE A C 1
ATOM 3334 O O . ILE A 1 415 ? 8.470 21.683 -24.501 1.00 92.38 415 ILE A O 1
ATOM 3338 N N . THR A 1 416 ? 9.778 23.037 -23.240 1.00 91.88 416 THR A N 1
ATOM 3339 C CA . THR A 1 416 ? 9.331 24.320 -23.772 1.00 91.88 416 THR A CA 1
ATOM 3340 C C . THR A 1 416 ? 10.391 24.888 -24.709 1.00 91.88 416 THR A C 1
ATOM 3342 O O . THR A 1 416 ? 11.562 24.501 -24.678 1.00 91.88 416 THR A O 1
ATOM 3345 N N . TYR A 1 417 ? 9.968 25.773 -25.607 1.00 90.44 417 TYR A N 1
ATOM 3346 C CA . TYR A 1 417 ? 10.860 26.500 -26.503 1.00 90.44 417 TYR A CA 1
ATOM 3347 C C . TYR A 1 417 ? 10.739 27.990 -26.191 1.00 90.44 417 TYR A C 1
ATOM 3349 O O . TYR A 1 417 ? 9.775 28.637 -26.596 1.00 90.44 417 TYR A O 1
ATOM 3357 N N . GLU A 1 418 ? 11.708 28.523 -25.452 1.00 88.81 418 GLU A N 1
ATOM 3358 C CA . GLU A 1 418 ? 11.706 29.901 -24.957 1.00 88.81 418 GLU A CA 1
ATOM 3359 C C . GLU A 1 418 ? 13.025 30.580 -25.304 1.00 88.81 418 GLU A C 1
ATOM 3361 O O . GLU A 1 418 ? 14.082 29.958 -25.267 1.00 88.81 418 GLU A O 1
ATOM 3366 N N . ASN A 1 419 ? 12.977 31.852 -25.717 1.00 87.88 419 ASN A N 1
ATOM 3367 C CA . ASN A 1 419 ? 14.159 32.616 -26.163 1.00 87.88 419 ASN A CA 1
ATOM 3368 C C . ASN A 1 419 ? 14.981 31.902 -27.263 1.00 87.88 419 ASN A C 1
ATOM 3370 O O . ASN A 1 419 ? 16.159 32.162 -27.509 1.00 87.88 419 ASN A O 1
ATOM 3374 N N . GLY A 1 420 ? 14.289 31.006 -27.961 1.00 85.12 420 GLY A N 1
ATOM 3375 C CA . GLY A 1 420 ? 14.773 30.066 -28.945 1.00 85.12 420 GLY A CA 1
ATOM 3376 C C . GLY A 1 420 ? 15.879 29.114 -28.498 1.00 85.12 420 GLY A C 1
ATOM 3377 O O . GLY A 1 420 ? 16.775 28.810 -29.291 1.00 85.12 420 GLY A O 1
ATOM 3378 N N . THR A 1 421 ? 15.765 28.618 -27.268 1.00 86.19 421 THR A N 1
ATOM 3379 C CA . THR A 1 421 ? 16.393 27.391 -26.769 1.00 86.19 421 THR A CA 1
ATOM 3380 C C . THR A 1 421 ? 15.312 26.412 -26.292 1.00 86.19 421 THR A C 1
ATOM 3382 O O . THR A 1 421 ? 14.224 26.813 -25.886 1.00 86.19 421 THR A O 1
ATOM 3385 N N . LEU A 1 422 ? 15.585 25.104 -26.386 1.00 87.12 422 LEU A N 1
ATOM 3386 C CA . LEU A 1 422 ? 14.708 24.067 -25.830 1.00 87.12 422 LEU A CA 1
ATOM 3387 C C . LEU A 1 422 ? 15.069 23.848 -24.358 1.00 87.12 422 LEU A C 1
ATOM 3389 O O . LEU A 1 422 ? 16.196 23.440 -24.067 1.00 87.12 422 LEU A O 1
ATOM 3393 N N . ALA A 1 423 ? 14.126 24.063 -23.447 1.00 86.50 423 ALA A N 1
ATOM 3394 C CA . ALA A 1 423 ? 14.312 23.911 -22.005 1.00 86.50 423 ALA A CA 1
ATOM 3395 C C . ALA A 1 423 ? 13.363 22.850 -21.437 1.00 86.50 423 ALA A C 1
ATOM 3397 O O . ALA A 1 423 ? 12.274 22.643 -21.961 1.00 86.50 423 ALA A O 1
ATOM 3398 N N . VAL A 1 424 ? 13.786 22.161 -20.377 1.00 88.00 424 VAL A N 1
ATOM 3399 C CA . VAL A 1 424 ? 12.924 21.241 -19.621 1.00 88.00 424 VAL A CA 1
ATOM 3400 C C . VAL A 1 424 ? 12.159 22.052 -18.575 1.00 88.00 424 VAL A C 1
ATOM 3402 O O . VAL A 1 424 ? 12.788 22.826 -17.851 1.00 88.00 424 VAL A O 1
ATOM 3405 N N . ALA A 1 425 ? 10.838 21.873 -18.522 1.00 81.69 425 ALA A N 1
ATOM 3406 C CA . ALA A 1 425 ? 9.937 22.524 -17.571 1.00 81.69 425 ALA A CA 1
ATOM 3407 C C . ALA A 1 425 ? 9.972 21.910 -16.158 1.00 81.69 425 ALA A C 1
ATOM 3409 O O . ALA A 1 425 ? 10.180 20.673 -15.999 1.00 81.69 425 ALA A O 1
#

pLDDT: mean 90.74, std 10.48, range [40.84, 98.31]

Foldseek 3Di:
DPDQAPDPVPADPLLVCVCPDPLNVVLLVVLCVVFVDDPQQSVQLVVLLVCLSRVVDQLLCQLVSSVPRVVSVSTPSLVSNLSCLQRPVQLVCVVRVCSQVNNVVSPHHRDPRDPRPDPCVVVVLVCVLPFDAWDKWFLVCCVVVRVCQQVFALADAFDQDPVRDTDGRGNVVLVVLLCVVQPPPQDDPVRLVCCCCPPPRNVPGDPQSSVSSSQNSCRHRVVQMWIWHQHPRSYIDTGNDDPPVSVVVVVVVVLVVLVVVLVVVLVVLLVVLVVLLVVLLVVVCVVCPPPLVVLVVQLVVCLVVLVQSNNLSSLLVCLVVVNNQVCQQPPVVNLVQLLVVCCVPVNPLLSVPDPSHPVDPQSLLSSQCCSQCPRSVDDFQSSQSSSQSSCVSNVHPDRQWDQDSVVRGIHGFDWDQPPSDTHTD